Protein AF-A0A944ZB89-F1 (afdb_monomer_lite)

Foldseek 3Di:
DDDDDPPDPPPPVPPPPPPPPPDDDDDDDDPDDDDDDDVPPDDDDDDDDDDDDPFLDPPPDPLVLLLVLLCVQQVKDPLQSVLSVVDPQCVCVLVFQWGWAQAPVGTQFIAGSASQRNQLRVLRNLQQSDAQVVRRPDHRVVVLVLLLVLLLVVLLAFDDLLVQVSQLLLQFFPLLDDPSCRSSSCSRRPPSQQQQLALLNPALSNSSSCVSIGDNDGQDPPCNTPLSVLLLLVQEDPVQNVLSCSGHVSVSTPSVLNPLFHHDPPHGGDPVNVVSSLVSLLVSLLSCQSCVVSCLVCLQVDDHRSRHDSFLVVLLVVVVSSLVSCVVVVVSLCPPRPPRSVQLSVLSVLVVVQLPDALVSNLVSLVVCLVVGPNLNSLLNLSPGDLSNLCVNADPPNLVVRGTNNNRSNVVNVVSVVLLVLLVQLLVVVVVPLLVSQASSLVVLVPDDLVRCQVRVVVSLVSNCSVPVVSSLSNLCNHDLVSLLSCLVRQVLSSLDPSHALVSNCVSQVCDDPDDLVSNLSSQQSLLVRDNSRCVSNVRNLVVSLVSLLVCLVVPLVSSLVSLQSHSRACLVSCQPVLVSVLSSCLVDLLSNLVSQVVDSRSNRHLLSSLLSNLVVPLLSSLSNQVSNVVVVNVVSNLSNLLNLLCLLVCCVSVGHDVCSLLSNLSNLVSNCVVPNLVVSLVSPLVSLQVVLVCVVVSSHDPCSLVSNLSSLVVNCVNQPDPRSNVSSVVSSVVSVVDDD

Secondary structure (DSSP, 8-state):
-------SSSSSSSSSS-SS--S---------------TT----PSPPPPS-S--SS-SSSHHHHHHHHHHHHHT--HHHHHHHHHS-GGGGTT-TTEEEEEETTEEEEEEESSHHHHHHHHHHHHTTTSPBTTBTT--HHHHHHHHHHHHHHHHTS---TTHHHHHHHHTSTTTTSTT-HHHHHHHHHTHHHHTTTBGGGS-HHHHTTTTTT-BS--SSTT--SHHHHHHHHHHS-HHHHHHHHHHH-GGGS-GGGGTTSPPPTT----HHHHHHHHHHHHHHHHHHHHHHHHHHHTTTT---TTS---SHHHHHHHHHHHHHHHHH-HHHHHHTSHHHHHHHHHHHHHHHTTTTS-HHHHHHHHHHHHHHS-HHHHHHTGGGS-HHHHHHHS-TT-GGG--TTHHHHHHHHHHHHHHHHHHHHHHHHHTT-HHHHHHHHHHHHTTS-HHHHHHHHHHHHHHHHHH-HHHHHHHHHT--HHHHHHHHHH-HHHHTSTTS-HHHHHHHTT--TT--HHHHHHHHHHHHHS--S-HHHHHHHHHHHHHHHHHHHHH-HHHHHHHHHHS---HHHHHHH-HHHHHHHHHT-HHHHHHHHTT--SSSS-HHHHHHHHHTT-HHHHHHHHHHHHHTT-HHHHHHHHHHGGGHHHHHHTT-S-TTHHHHHHHHHHHHHHHH-HHHHHHHHHHHHHHHHHHHHHTSS-TTHHHHHHHHHHHGGGG--SHHHHHHHHHHHHHHHH---

pLDDT: mean 79.65, std 19.02, range [21.23, 97.38]

Structure (mmCIF, N/CA/C/O backbone):
data_AF-A0A944ZB89-F1
#
_entry.id   AF-A0A944ZB89-F1
#
loop_
_atom_site.group_PDB
_atom_site.id
_atom_site.type_symbol
_atom_site.label_atom_id
_atom_site.label_alt_id
_atom_site.label_comp_id
_atom_site.label_asym_id
_atom_site.label_entity_id
_atom_site.label_seq_id
_atom_site.pdbx_PDB_ins_code
_atom_site.Cartn_x
_atom_site.Cartn_y
_atom_site.Cartn_z
_atom_site.occupancy
_atom_site.B_iso_or_equiv
_atom_site.auth_seq_id
_atom_site.auth_comp_id
_atom_site.auth_asym_id
_atom_site.auth_atom_id
_atom_site.pdbx_PDB_model_num
ATOM 1 N N . MET A 1 1 ? 27.250 -2.993 47.831 1.00 25.55 1 MET A N 1
ATOM 2 C CA . MET A 1 1 ? 28.595 -3.058 47.207 1.00 25.55 1 MET A CA 1
ATOM 3 C C . MET A 1 1 ? 28.571 -4.275 46.287 1.00 25.55 1 MET A C 1
ATOM 5 O O . MET A 1 1 ? 28.430 -5.362 46.818 1.00 25.55 1 MET A O 1
ATOM 9 N N . LYS A 1 2 ? 28.313 -4.141 44.971 1.00 22.45 2 LYS A N 1
ATOM 10 C CA . LYS A 1 2 ? 29.220 -3.695 43.870 1.00 22.45 2 LYS A CA 1
ATOM 11 C C . LYS A 1 2 ? 30.491 -4.569 43.844 1.00 22.45 2 LYS A C 1
ATOM 13 O O . LYS A 1 2 ? 31.155 -4.606 44.869 1.00 22.45 2 LYS A O 1
ATOM 18 N N . VAL A 1 3 ? 30.865 -5.305 42.786 1.00 22.81 3 VAL A N 1
ATOM 19 C CA . VAL A 1 3 ? 30.879 -5.052 41.317 1.00 22.81 3 VAL A CA 1
ATOM 20 C C . VAL A 1 3 ? 30.752 -6.411 40.571 1.00 22.81 3 VAL A C 1
ATOM 22 O O . VAL A 1 3 ? 31.394 -7.368 40.982 1.00 22.81 3 VAL A O 1
ATOM 25 N N . SER A 1 4 ? 29.745 -6.610 39.704 1.00 23.17 4 SER A N 1
ATOM 26 C CA . SER A 1 4 ? 29.778 -6.683 38.217 1.00 23.17 4 SER A CA 1
ATOM 27 C C . SER A 1 4 ? 30.885 -7.532 37.560 1.00 23.17 4 SER A C 1
ATOM 29 O O . SER A 1 4 ? 32.057 -7.175 37.595 1.00 23.17 4 SER A O 1
ATOM 31 N N . VAL A 1 5 ? 30.467 -8.599 36.864 1.00 23.64 5 VAL A N 1
ATOM 32 C CA . VAL A 1 5 ? 31.173 -9.187 35.710 1.00 23.64 5 VAL A CA 1
ATOM 33 C C . VAL A 1 5 ? 30.135 -9.390 34.599 1.00 23.64 5 VAL A C 1
ATOM 35 O O . VAL A 1 5 ? 29.675 -10.493 34.324 1.00 23.64 5 VAL A O 1
ATOM 38 N N . THR A 1 6 ? 29.712 -8.283 33.996 1.00 27.62 6 THR A N 1
ATOM 39 C CA . THR A 1 6 ? 29.067 -8.231 32.676 1.00 27.62 6 THR A CA 1
ATOM 40 C C . THR A 1 6 ? 30.085 -7.660 31.699 1.00 27.62 6 THR A C 1
ATOM 42 O O . THR A 1 6 ? 30.175 -6.450 31.535 1.00 27.62 6 THR A O 1
ATOM 45 N N . ALA A 1 7 ? 30.907 -8.525 31.110 1.00 25.97 7 ALA A N 1
ATOM 46 C CA . ALA A 1 7 ? 31.830 -8.170 30.032 1.00 25.97 7 ALA A CA 1
ATOM 47 C C . ALA A 1 7 ? 32.299 -9.456 29.341 1.00 25.97 7 ALA A C 1
ATOM 49 O O . ALA A 1 7 ? 33.391 -9.933 29.620 1.00 25.97 7 ALA A O 1
ATOM 50 N N . SER A 1 8 ? 31.432 -10.076 28.532 1.00 23.77 8 SER A N 1
ATOM 51 C CA . SER A 1 8 ? 31.813 -11.100 27.526 1.00 23.77 8 SER A CA 1
ATOM 52 C C . SER A 1 8 ? 30.673 -11.508 26.576 1.00 23.77 8 SER A C 1
ATOM 54 O O . SER A 1 8 ? 30.904 -12.293 25.668 1.00 23.77 8 SER A O 1
ATOM 56 N N . LYS A 1 9 ? 29.454 -10.961 26.719 1.00 24.16 9 LYS A N 1
ATOM 57 C CA . LYS A 1 9 ? 28.365 -11.131 25.732 1.00 24.16 9 LYS A CA 1
ATOM 58 C C . LYS A 1 9 ? 28.094 -9.892 24.861 1.00 24.16 9 LYS A C 1
ATOM 60 O O . LYS A 1 9 ? 27.198 -9.927 24.037 1.00 24.16 9 LYS A O 1
ATOM 65 N N . ALA A 1 10 ? 28.904 -8.839 24.990 1.00 25.22 10 ALA A N 1
ATOM 66 C CA . ALA A 1 10 ? 28.792 -7.597 24.210 1.00 25.22 10 ALA A CA 1
ATOM 67 C C . ALA A 1 10 ? 29.849 -7.467 23.089 1.00 25.22 10 ALA A C 1
ATOM 69 O O . ALA A 1 10 ? 30.068 -6.383 22.571 1.00 25.22 10 ALA A O 1
ATOM 70 N N . LEU A 1 11 ? 30.540 -8.556 22.731 1.00 24.28 11 LEU A N 1
ATOM 71 C CA . LEU A 1 11 ? 31.625 -8.534 21.733 1.00 24.28 11 LEU A CA 1
ATOM 72 C C . LEU A 1 11 ? 31.543 -9.661 20.690 1.00 24.28 11 LEU A C 1
ATOM 74 O O . LEU A 1 11 ? 32.456 -9.827 19.893 1.00 24.28 11 LEU A O 1
ATOM 78 N N . ALA A 1 12 ? 30.433 -10.403 20.666 1.00 25.05 12 ALA A N 1
ATOM 79 C CA . ALA A 1 12 ? 30.126 -11.391 19.625 1.00 25.05 12 ALA A CA 1
ATOM 80 C C . ALA A 1 12 ? 28.815 -11.077 18.871 1.00 25.05 12 ALA A C 1
ATOM 82 O O . ALA A 1 12 ? 28.381 -11.870 18.048 1.00 25.05 12 ALA A O 1
ATOM 83 N N . LEU A 1 13 ? 28.217 -9.905 19.131 1.00 23.94 13 LEU A N 1
ATOM 84 C CA . LEU A 1 13 ? 27.011 -9.384 18.469 1.00 23.94 13 LEU A CA 1
ATOM 85 C C . LEU A 1 13 ? 27.330 -8.175 17.558 1.00 23.94 13 LEU A C 1
ATOM 87 O O . LEU A 1 13 ? 26.456 -7.391 17.231 1.00 23.94 13 LEU A O 1
ATOM 91 N N . ILE A 1 14 ? 28.605 -8.006 17.179 1.00 26.80 14 ILE A N 1
ATOM 92 C CA . ILE A 1 14 ? 29.097 -6.929 16.290 1.00 26.80 14 ILE A CA 1
ATOM 93 C C . ILE A 1 14 ? 29.673 -7.520 14.980 1.00 26.80 14 ILE A C 1
ATOM 95 O O . ILE A 1 14 ? 30.313 -6.839 14.193 1.00 26.80 14 ILE A O 1
ATOM 99 N N . ALA A 1 15 ? 29.424 -8.804 14.695 1.00 24.56 15 ALA A N 1
ATOM 100 C CA . ALA A 1 15 ? 29.949 -9.475 13.497 1.00 24.56 15 ALA A CA 1
ATOM 101 C C . ALA A 1 15 ? 28.891 -10.200 12.639 1.00 24.56 15 ALA A C 1
ATOM 103 O O . ALA A 1 15 ? 29.265 -10.910 11.715 1.00 24.56 15 ALA A O 1
ATOM 104 N N . ILE A 1 16 ? 27.589 -10.022 12.910 1.00 23.86 16 ILE A N 1
ATOM 105 C CA . ILE A 1 16 ? 26.482 -10.587 12.104 1.00 23.86 16 ILE A CA 1
ATOM 106 C C . ILE A 1 16 ? 25.354 -9.543 11.965 1.00 23.86 16 ILE A C 1
ATOM 108 O O . ILE A 1 16 ? 24.212 -9.780 12.327 1.00 23.86 16 ILE A O 1
ATOM 112 N N . VAL A 1 17 ? 25.713 -8.338 11.507 1.00 23.94 17 VAL A N 1
ATOM 113 C CA . VAL A 1 17 ? 24.787 -7.306 10.971 1.00 23.94 17 VAL A CA 1
ATOM 114 C C . VAL A 1 17 ? 25.329 -6.772 9.625 1.00 23.94 17 VAL A C 1
ATOM 116 O O . VAL A 1 17 ? 24.901 -5.759 9.098 1.00 23.94 17 VAL A O 1
ATOM 119 N N . ALA A 1 18 ? 26.290 -7.472 9.014 1.00 23.38 18 ALA A N 1
ATOM 120 C CA . ALA A 1 18 ? 27.018 -6.999 7.834 1.00 23.38 18 ALA A CA 1
ATOM 121 C C . ALA A 1 18 ? 26.673 -7.779 6.552 1.00 23.38 18 ALA A C 1
ATOM 123 O O . ALA A 1 18 ? 27.569 -8.096 5.774 1.00 23.38 18 ALA A O 1
ATOM 124 N N . THR A 1 19 ? 25.405 -8.154 6.331 1.00 24.47 19 THR A N 1
ATOM 125 C CA . THR A 1 19 ? 25.035 -8.872 5.088 1.00 24.47 19 THR A CA 1
ATOM 126 C C . THR A 1 19 ? 23.614 -8.646 4.554 1.00 24.47 19 THR A C 1
ATOM 128 O O . THR A 1 19 ? 23.152 -9.456 3.767 1.00 24.47 19 THR A O 1
ATOM 131 N N . VAL A 1 20 ? 22.958 -7.522 4.888 1.00 22.50 20 VAL A N 1
ATOM 132 C CA . VAL A 1 20 ? 21.807 -6.987 4.104 1.00 22.50 20 VAL A CA 1
ATOM 133 C C . VAL A 1 20 ? 21.927 -5.470 3.827 1.00 22.50 20 VAL A C 1
ATOM 135 O O . VAL A 1 20 ? 21.104 -4.876 3.146 1.00 22.50 20 VAL A O 1
ATOM 138 N N . ALA A 1 21 ? 23.022 -4.822 4.233 1.00 22.69 21 ALA A N 1
ATOM 139 C CA . ALA A 1 21 ? 23.326 -3.443 3.843 1.00 22.69 21 ALA A CA 1
ATOM 140 C C . ALA A 1 21 ? 24.369 -3.417 2.712 1.00 22.69 21 ALA A C 1
ATOM 142 O O . ALA A 1 21 ? 25.547 -3.156 2.952 1.00 22.69 21 ALA A O 1
ATOM 143 N N . VAL A 1 22 ? 23.956 -3.715 1.476 1.00 22.42 22 VAL A N 1
ATOM 144 C CA . VAL A 1 22 ? 24.765 -3.436 0.273 1.00 22.42 22 VAL A CA 1
ATOM 145 C C . VAL A 1 22 ? 23.901 -2.737 -0.772 1.00 22.42 22 VAL A C 1
ATOM 147 O O . VAL A 1 22 ? 23.491 -3.328 -1.760 1.00 22.42 22 VAL A O 1
ATOM 150 N N . ALA A 1 23 ? 23.634 -1.458 -0.515 1.00 23.69 23 ALA A N 1
ATOM 151 C CA . ALA A 1 23 ? 23.507 -0.398 -1.517 1.00 23.69 23 ALA A CA 1
ATOM 152 C C . ALA A 1 23 ? 23.478 0.971 -0.812 1.00 23.69 23 ALA A C 1
ATOM 154 O O . ALA A 1 23 ? 22.540 1.728 -0.979 1.00 23.69 23 ALA A O 1
ATOM 155 N N . CYS A 1 24 ? 24.471 1.250 0.040 1.00 24.47 24 CYS A N 1
ATOM 156 C CA . CYS A 1 24 ? 24.841 2.600 0.484 1.00 24.47 24 CYS A CA 1
ATOM 157 C C . CYS A 1 24 ? 26.109 2.492 1.341 1.00 24.47 24 CYS A C 1
ATOM 159 O O . CYS A 1 24 ? 26.053 2.255 2.545 1.00 24.47 24 CYS A O 1
ATOM 161 N N . SER A 1 25 ? 27.280 2.624 0.719 1.00 21.70 25 SER A N 1
ATOM 162 C CA . SER A 1 25 ? 28.537 2.832 1.442 1.00 21.70 25 SER A CA 1
ATOM 163 C C . SER A 1 25 ? 29.292 4.000 0.820 1.00 21.70 25 SER A C 1
ATOM 165 O O . SER A 1 25 ? 29.890 3.867 -0.249 1.00 21.70 25 SER A O 1
ATOM 167 N N . SER A 1 26 ? 29.281 5.134 1.520 1.00 24.11 26 SER A N 1
ATOM 168 C CA . SER A 1 26 ? 30.323 6.158 1.421 1.00 24.11 26 SER A CA 1
ATOM 169 C C . SER A 1 26 ? 31.655 5.590 1.953 1.00 24.11 26 SER A C 1
ATOM 171 O O . SER A 1 26 ? 31.639 4.713 2.820 1.00 24.11 26 SER A O 1
ATOM 173 N N . PRO A 1 27 ? 32.813 6.028 1.426 1.00 24.23 27 PRO A N 1
ATOM 174 C CA . PRO A 1 27 ? 34.103 5.382 1.663 1.00 24.23 27 PRO A CA 1
ATOM 175 C C . PRO A 1 27 ? 34.634 5.575 3.094 1.00 24.23 27 PRO A C 1
ATOM 177 O O . PRO A 1 27 ? 34.280 6.519 3.794 1.00 24.23 27 PRO A O 1
ATOM 180 N N . GLU A 1 28 ? 35.513 4.650 3.488 1.00 24.78 28 GLU A N 1
ATOM 181 C CA . GLU A 1 28 ? 36.102 4.435 4.817 1.00 24.78 28 GLU A CA 1
ATOM 182 C C . GLU A 1 28 ? 36.558 5.690 5.593 1.00 24.78 28 GLU A C 1
ATOM 184 O O . GLU A 1 28 ? 37.228 6.592 5.086 1.00 24.78 28 GLU A O 1
ATOM 189 N N . THR A 1 29 ? 36.282 5.665 6.898 1.00 22.28 29 THR A N 1
ATOM 190 C CA . THR A 1 29 ? 36.781 6.578 7.928 1.00 22.28 29 THR A CA 1
ATOM 191 C C . THR A 1 29 ? 38.253 6.307 8.267 1.00 22.28 29 THR A C 1
ATOM 193 O O . THR A 1 29 ? 38.605 5.308 8.890 1.00 22.28 29 THR A O 1
ATOM 196 N N . THR A 1 30 ? 39.133 7.256 7.937 1.00 22.92 30 THR A N 1
ATOM 197 C CA . THR A 1 30 ? 40.444 7.413 8.600 1.00 22.92 30 THR A CA 1
ATOM 198 C C . THR A 1 30 ? 40.307 8.334 9.819 1.00 22.92 30 THR A C 1
ATOM 200 O O . THR A 1 30 ? 39.670 9.380 9.732 1.00 22.92 30 THR A O 1
ATOM 203 N N . GLU A 1 31 ? 40.912 7.957 10.952 1.00 23.58 31 GLU A N 1
ATOM 204 C CA . GLU A 1 31 ? 40.941 8.722 12.214 1.00 23.58 31 GLU A CA 1
ATOM 205 C C . GLU A 1 31 ? 41.457 10.183 12.080 1.00 23.58 31 GLU A C 1
ATOM 207 O O . GLU A 1 31 ? 42.172 10.513 11.129 1.00 23.58 31 GLU A O 1
ATOM 212 N N . PRO A 1 32 ? 41.109 11.085 13.029 1.00 24.91 32 PRO A N 1
ATOM 213 C CA . PRO A 1 32 ? 40.999 12.524 12.792 1.00 24.91 32 PRO A CA 1
ATOM 214 C C . PRO A 1 32 ? 42.360 13.226 12.706 1.00 24.91 32 PRO A C 1
ATOM 216 O O . PRO A 1 32 ? 42.947 13.648 13.705 1.00 24.91 32 PRO A O 1
ATOM 219 N N . GLY A 1 33 ? 42.841 13.428 11.482 1.00 21.45 33 GLY A N 1
ATOM 220 C CA . GLY A 1 33 ? 43.824 14.462 11.179 1.00 21.45 33 GLY A CA 1
ATOM 221 C C . GLY A 1 33 ? 43.130 15.821 11.110 1.00 21.45 33 GLY A C 1
ATOM 222 O O . GLY A 1 33 ? 42.217 16.004 10.312 1.00 21.45 33 GLY A O 1
ATOM 223 N N . GLN A 1 34 ? 43.550 16.778 11.941 1.00 25.91 34 GLN A N 1
ATOM 224 C CA . GLN A 1 34 ? 43.121 18.177 11.850 1.00 25.91 34 GLN A CA 1
ATOM 225 C C . GLN A 1 34 ? 43.336 18.706 10.422 1.00 25.91 34 GLN A C 1
ATOM 227 O O . GLN A 1 34 ? 44.462 19.024 10.041 1.00 25.91 34 GLN A O 1
ATOM 232 N N . PHE A 1 35 ? 42.262 18.833 9.644 1.00 21.23 35 PHE A N 1
ATOM 233 C CA . PHE A 1 35 ? 42.287 19.548 8.375 1.00 21.23 35 PHE A CA 1
ATOM 234 C C . PHE A 1 35 ? 42.060 21.034 8.645 1.00 21.23 35 PHE A C 1
ATOM 236 O O . PHE A 1 35 ? 40.949 21.499 8.890 1.00 21.23 35 PHE A O 1
ATOM 243 N N . THR A 1 36 ? 43.149 21.795 8.622 1.00 21.86 36 THR A N 1
ATOM 244 C CA . THR A 1 36 ? 43.101 23.238 8.392 1.00 21.86 36 THR A CA 1
ATOM 245 C C . THR A 1 36 ? 42.563 23.482 6.987 1.00 21.86 36 THR A C 1
ATOM 247 O O . THR A 1 36 ? 43.176 23.045 6.014 1.00 21.86 36 THR A O 1
ATOM 250 N N . VAL A 1 37 ? 41.429 24.174 6.896 1.00 24.33 37 VAL A N 1
ATOM 251 C CA . VAL A 1 37 ? 40.847 24.646 5.636 1.00 24.33 37 VAL A CA 1
ATOM 252 C C . VAL A 1 37 ? 41.829 25.616 4.982 1.00 24.33 37 VAL A C 1
ATOM 254 O O . VAL A 1 37 ? 42.109 26.680 5.536 1.00 24.33 37 VAL A O 1
ATOM 257 N N . ASP A 1 38 ? 42.359 25.247 3.818 1.00 23.02 38 ASP A N 1
ATOM 258 C CA . ASP A 1 38 ? 43.090 26.174 2.958 1.00 23.02 38 ASP A CA 1
ATOM 259 C C . ASP A 1 38 ? 42.056 26.935 2.099 1.00 23.02 38 ASP A C 1
ATOM 261 O O . ASP A 1 38 ? 41.370 26.300 1.292 1.00 23.02 38 ASP A O 1
ATOM 265 N N . PRO A 1 39 ? 41.880 28.265 2.244 1.00 25.38 39 PRO A N 1
ATOM 266 C CA . PRO A 1 39 ? 40.791 29.023 1.608 1.00 25.38 39 PRO A CA 1
ATOM 267 C C . PRO A 1 39 ? 40.898 29.159 0.077 1.00 25.38 39 PRO A C 1
ATOM 269 O O . PRO A 1 39 ? 40.192 29.972 -0.517 1.00 25.38 39 PRO A O 1
ATOM 272 N N . ALA A 1 40 ? 41.806 28.422 -0.566 1.00 25.83 40 ALA A N 1
ATOM 273 C CA . ALA A 1 40 ? 42.143 28.557 -1.981 1.00 25.83 40 ALA A CA 1
ATOM 274 C C . ALA A 1 40 ? 41.883 27.296 -2.829 1.00 25.83 40 ALA A C 1
ATOM 276 O O . ALA A 1 40 ? 42.114 27.331 -4.039 1.00 25.83 40 ALA A O 1
ATOM 277 N N . ALA A 1 41 ? 41.366 26.203 -2.255 1.00 24.08 41 ALA A N 1
ATOM 278 C CA . ALA A 1 41 ? 40.908 25.053 -3.039 1.00 24.08 41 ALA A CA 1
ATOM 279 C C . ALA A 1 41 ? 39.516 25.341 -3.624 1.00 24.08 41 ALA A C 1
ATOM 281 O O . ALA A 1 41 ? 38.481 25.005 -3.058 1.00 24.08 41 ALA A O 1
ATOM 282 N N . SER A 1 42 ? 39.518 26.045 -4.754 1.00 24.94 42 SER A N 1
ATOM 283 C CA . SER A 1 42 ? 38.348 26.289 -5.592 1.00 24.94 42 SER A CA 1
ATOM 284 C C . SER A 1 42 ? 37.662 24.965 -5.951 1.00 24.94 42 SER A C 1
ATOM 286 O O . SER A 1 42 ? 38.306 24.060 -6.482 1.00 24.94 42 SER A O 1
ATOM 288 N N . LEU A 1 43 ? 36.360 24.879 -5.667 1.00 25.41 43 LEU A N 1
ATOM 289 C CA . LEU A 1 43 ? 35.431 23.891 -6.210 1.00 25.41 43 LEU A CA 1
ATOM 290 C C . LEU A 1 43 ? 35.560 23.886 -7.739 1.00 25.41 43 LEU A C 1
ATOM 292 O O . LEU A 1 43 ? 35.114 24.816 -8.410 1.00 25.41 43 LEU A O 1
ATOM 296 N N . VAL A 1 44 ? 36.199 22.861 -8.299 1.00 21.97 44 VAL A N 1
ATOM 297 C CA . VAL A 1 44 ? 36.173 22.637 -9.745 1.00 21.97 44 VAL A CA 1
ATOM 298 C C . VAL A 1 44 ? 34.860 21.928 -10.056 1.00 21.97 44 VAL A C 1
ATOM 300 O O . VAL A 1 44 ? 34.729 20.729 -9.830 1.00 21.97 44 VAL A O 1
ATOM 303 N N . ALA A 1 45 ? 33.885 22.696 -10.541 1.00 25.12 45 ALA A N 1
ATOM 304 C CA . ALA A 1 45 ? 32.691 22.175 -11.196 1.00 25.12 45 ALA A CA 1
ATOM 305 C C . ALA A 1 45 ? 33.083 21.285 -12.399 1.00 25.12 45 ALA A C 1
ATOM 307 O O . ALA A 1 45 ? 34.092 21.580 -13.056 1.00 25.12 45 ALA A O 1
ATOM 308 N N . PRO A 1 46 ? 32.318 20.224 -12.727 1.00 26.95 46 PRO A N 1
ATOM 309 C CA . PRO A 1 46 ? 32.526 19.462 -13.955 1.00 26.95 46 PRO A CA 1
ATOM 310 C C . PRO A 1 46 ? 32.441 20.392 -15.172 1.00 26.95 46 PRO A C 1
ATOM 312 O O . PRO A 1 46 ? 31.626 21.311 -15.218 1.00 26.95 46 PRO A O 1
ATOM 315 N N . GLY A 1 47 ? 33.363 20.204 -16.116 1.00 25.80 47 GLY A N 1
ATOM 316 C CA . GLY A 1 47 ? 33.680 21.172 -17.161 1.00 25.80 47 GLY A CA 1
ATOM 317 C C . GLY A 1 47 ? 32.522 21.514 -18.101 1.00 25.80 47 GLY A C 1
ATOM 318 O O . GLY A 1 47 ? 31.858 20.639 -18.642 1.00 25.80 47 GLY A O 1
ATOM 319 N N . VAL A 1 48 ? 32.374 22.815 -18.353 1.00 27.08 48 VAL A N 1
ATOM 320 C CA . VAL A 1 48 ? 31.553 23.400 -19.419 1.00 27.08 48 VAL A CA 1
ATOM 321 C C . VAL A 1 48 ? 32.051 22.895 -20.779 1.00 27.08 48 VAL A C 1
ATOM 323 O O . VAL A 1 48 ? 33.197 23.156 -21.161 1.00 27.08 48 VAL A O 1
ATOM 326 N N . ALA A 1 49 ? 31.201 22.176 -21.515 1.00 28.53 49 ALA A N 1
ATOM 327 C CA . ALA A 1 49 ? 31.436 21.855 -22.919 1.00 28.53 49 ALA A CA 1
ATOM 328 C C . ALA A 1 49 ? 31.335 23.135 -23.768 1.00 28.53 49 ALA A C 1
ATOM 330 O O . ALA A 1 49 ? 30.485 23.989 -23.537 1.00 28.53 49 ALA A O 1
ATOM 331 N N . THR A 1 50 ? 32.243 23.293 -24.731 1.00 28.73 50 THR A N 1
ATOM 332 C CA . THR A 1 50 ? 32.319 24.472 -25.606 1.00 28.73 50 THR A CA 1
ATOM 333 C C . THR A 1 50 ? 31.522 24.265 -26.894 1.00 28.73 50 THR A C 1
ATOM 335 O O . THR A 1 50 ? 31.714 23.266 -27.581 1.00 28.73 50 THR A O 1
ATOM 338 N N . ASP A 1 51 ? 30.663 25.252 -27.174 1.00 39.44 51 ASP A N 1
ATOM 339 C CA . ASP A 1 51 ? 30.056 25.706 -28.437 1.00 39.44 51 ASP A CA 1
ATOM 340 C C . ASP A 1 51 ? 30.102 24.777 -29.666 1.00 39.44 51 ASP A C 1
ATOM 342 O O . ASP A 1 51 ? 31.150 24.561 -30.283 1.00 39.44 51 ASP A O 1
ATOM 346 N N . GLY A 1 52 ? 28.912 24.363 -30.127 1.00 32.12 52 GLY A N 1
ATOM 347 C CA . GLY A 1 52 ? 28.743 23.769 -31.455 1.00 32.12 52 GLY A CA 1
ATOM 348 C C . GLY A 1 52 ? 27.331 23.327 -31.859 1.00 32.12 52 GLY A C 1
ATOM 349 O O . GLY A 1 52 ? 27.087 23.195 -33.059 1.00 32.12 52 GLY A O 1
ATOM 350 N N . SER A 1 53 ? 26.388 23.119 -30.933 1.00 35.19 53 SER A N 1
ATOM 351 C CA . SER A 1 53 ? 24.990 22.836 -31.288 1.00 35.19 53 SER A CA 1
ATOM 352 C C . SER A 1 53 ? 24.186 24.133 -31.344 1.00 35.19 53 SER A C 1
ATOM 354 O O . SER A 1 53 ? 24.323 25.028 -30.514 1.00 35.19 53 SER A O 1
ATOM 356 N N . THR A 1 54 ? 23.356 24.277 -32.373 1.00 38.00 54 THR A N 1
ATOM 357 C CA . THR A 1 54 ? 22.366 25.355 -32.419 1.00 38.00 54 THR A CA 1
ATOM 358 C C . THR A 1 54 ? 21.302 25.001 -31.381 1.00 38.00 54 THR A C 1
ATOM 360 O O . THR A 1 54 ? 20.479 24.129 -31.642 1.00 38.00 54 THR A O 1
ATOM 363 N N . GLN A 1 55 ? 21.391 25.599 -30.191 1.00 40.56 55 GLN A N 1
ATOM 364 C CA . GLN A 1 55 ? 20.428 25.428 -29.099 1.00 40.56 55 GLN A CA 1
ATOM 365 C C . GLN A 1 55 ? 19.006 25.701 -29.594 1.00 40.56 55 GLN A C 1
ATOM 367 O O . GLN A 1 55 ? 18.738 26.763 -30.160 1.00 40.56 55 GLN A O 1
ATOM 372 N N . LEU A 1 56 ? 18.119 24.721 -29.417 1.00 45.84 56 LEU A N 1
ATOM 373 C CA . LEU A 1 56 ? 16.717 24.793 -29.834 1.00 45.84 56 LEU A CA 1
ATOM 374 C C . LEU A 1 56 ? 15.834 25.490 -28.786 1.00 45.84 56 LEU A C 1
ATOM 376 O O . LEU A 1 56 ? 14.858 26.135 -29.164 1.00 45.84 56 LEU A O 1
ATOM 380 N N . VAL A 1 57 ? 16.250 25.488 -27.518 1.00 41.97 57 VAL A N 1
ATOM 381 C CA . VAL A 1 57 ? 15.685 26.288 -26.424 1.00 41.97 57 VAL A CA 1
ATOM 382 C C . VAL A 1 57 ? 16.833 27.062 -25.769 1.00 41.97 57 VAL A C 1
ATOM 384 O O . VAL A 1 57 ? 17.915 26.516 -25.550 1.00 41.97 57 VAL A O 1
ATOM 387 N N . SER A 1 58 ? 16.654 28.362 -25.518 1.00 44.56 58 SER A N 1
ATOM 388 C CA . SER A 1 58 ? 17.645 29.133 -24.761 1.00 44.56 58 SER A CA 1
ATOM 389 C C . SER A 1 58 ? 17.797 28.526 -23.369 1.00 44.56 58 SER A C 1
ATOM 391 O O . SER A 1 58 ? 16.787 28.279 -22.729 1.00 44.56 58 SER A O 1
ATOM 393 N N . GLU A 1 59 ? 19.022 28.361 -22.866 1.00 44.72 59 GLU A N 1
ATOM 394 C CA . GLU A 1 59 ? 19.354 27.839 -21.519 1.00 44.72 59 GLU A CA 1
ATOM 395 C C . GLU A 1 59 ? 18.651 28.525 -20.320 1.00 44.72 59 GLU A C 1
ATOM 397 O O . GLU A 1 59 ? 18.872 28.138 -19.173 1.00 44.72 59 GLU A O 1
ATOM 402 N N . GLY A 1 60 ? 17.823 29.545 -20.552 1.00 52.78 60 GLY A N 1
ATOM 403 C CA . GLY A 1 60 ? 16.886 30.076 -19.570 1.00 52.78 60 GLY A CA 1
ATOM 404 C C . GLY A 1 60 ? 15.517 29.409 -19.697 1.00 52.78 60 GLY A C 1
ATOM 405 O O . GLY A 1 60 ? 14.841 29.614 -20.701 1.00 52.78 60 GLY A O 1
ATOM 406 N N . ASP A 1 61 ? 15.148 28.684 -18.637 1.00 60.97 61 ASP A N 1
ATOM 407 C CA . ASP A 1 61 ? 13.790 28.571 -18.078 1.00 60.97 61 ASP A CA 1
ATOM 408 C C . ASP A 1 61 ? 13.043 27.221 -18.146 1.00 60.97 61 ASP A C 1
ATOM 410 O O . ASP A 1 61 ? 12.000 27.140 -17.520 1.00 60.97 61 ASP A O 1
ATOM 414 N N . TRP A 1 62 ? 13.566 26.106 -18.688 1.00 66.62 62 TRP A N 1
ATOM 415 C CA . TRP A 1 62 ? 12.829 24.812 -18.591 1.00 66.62 62 TRP A CA 1
ATOM 416 C C . TRP A 1 62 ? 12.587 24.360 -17.135 1.00 66.62 62 TRP A C 1
ATOM 418 O O . TRP A 1 62 ? 11.512 23.876 -16.793 1.00 66.62 62 TRP A O 1
ATOM 428 N N . VAL A 1 63 ? 13.568 24.581 -16.248 1.00 70.38 63 VAL A N 1
ATOM 429 C CA . VAL A 1 63 ? 13.419 24.351 -14.798 1.00 70.38 63 VAL A CA 1
ATOM 430 C C . VAL A 1 63 ? 12.359 25.284 -14.213 1.00 70.38 63 VAL A C 1
ATOM 432 O O . VAL A 1 63 ? 11.580 24.871 -13.364 1.00 70.38 63 VAL A O 1
ATOM 435 N N . VAL A 1 64 ? 12.314 26.537 -14.672 1.00 74.00 64 VAL A N 1
ATOM 436 C CA . VAL A 1 64 ? 11.343 27.537 -14.208 1.00 74.00 64 VAL A CA 1
ATOM 437 C C . VAL A 1 64 ? 9.936 27.165 -14.673 1.00 74.00 64 VAL A C 1
ATOM 439 O O . VAL A 1 64 ? 9.023 27.180 -13.858 1.00 74.00 64 VAL A O 1
ATOM 442 N N . ASP A 1 65 ? 9.765 26.764 -15.929 1.00 74.75 65 ASP A N 1
ATOM 443 C CA . ASP A 1 65 ? 8.491 26.325 -16.503 1.00 74.75 65 ASP A CA 1
ATOM 444 C C . ASP A 1 65 ? 7.987 25.046 -15.815 1.00 74.75 65 ASP A C 1
ATOM 446 O O . ASP A 1 65 ? 6.801 24.926 -15.496 1.00 74.75 65 ASP A O 1
ATOM 450 N N . ARG A 1 66 ? 8.889 24.106 -15.501 1.00 78.94 66 ARG A N 1
ATOM 451 C CA . ARG A 1 66 ? 8.540 22.894 -14.749 1.00 78.94 66 ARG A CA 1
ATOM 452 C C . ARG A 1 66 ? 8.149 23.212 -13.309 1.00 78.94 66 ARG A C 1
ATOM 454 O O . ARG A 1 66 ? 7.141 22.701 -12.831 1.00 78.94 66 ARG A O 1
ATOM 461 N N . LEU A 1 67 ? 8.893 24.084 -12.628 1.00 81.50 67 LEU A N 1
ATOM 462 C CA . LEU A 1 67 ? 8.526 24.551 -11.289 1.00 81.50 67 LEU A CA 1
ATOM 463 C C . LEU A 1 67 ? 7.190 25.290 -11.307 1.00 81.50 67 LEU A C 1
ATOM 465 O O . LEU A 1 67 ? 6.371 25.046 -10.436 1.00 81.50 67 LEU A O 1
ATOM 469 N N . GLN A 1 68 ? 6.920 26.127 -12.309 1.00 83.69 68 GLN A N 1
ATOM 470 C CA . GLN A 1 68 ? 5.616 26.775 -12.478 1.00 83.69 68 GLN A CA 1
ATOM 471 C C . GLN A 1 68 ? 4.496 25.757 -12.713 1.00 83.69 68 GLN A C 1
ATOM 473 O O . GLN A 1 68 ? 3.398 25.923 -12.183 1.00 83.69 68 GLN A O 1
ATOM 478 N N . THR A 1 69 ? 4.771 24.687 -13.462 1.00 85.12 69 THR A N 1
ATOM 479 C CA . THR A 1 69 ? 3.823 23.587 -13.691 1.00 85.12 69 THR A CA 1
ATOM 480 C C . THR A 1 69 ? 3.504 22.869 -12.382 1.00 85.12 69 THR A C 1
ATOM 482 O O . THR A 1 69 ? 2.338 22.778 -12.010 1.00 85.12 69 THR A O 1
ATOM 485 N N . VAL A 1 70 ? 4.526 22.463 -11.622 1.00 86.81 70 VAL A N 1
ATOM 486 C CA . VAL A 1 70 ? 4.380 21.897 -10.268 1.00 86.81 70 VAL A CA 1
ATOM 487 C C . VAL A 1 70 ? 3.600 22.864 -9.370 1.00 86.81 70 VAL A C 1
ATOM 489 O O . VAL A 1 70 ? 2.636 22.474 -8.717 1.00 86.81 70 VAL A O 1
ATOM 492 N N . GLN A 1 71 ? 3.950 24.150 -9.388 1.00 87.81 71 GLN A N 1
ATOM 493 C CA . GLN A 1 71 ? 3.284 25.170 -8.580 1.00 87.81 71 GLN A CA 1
ATOM 494 C C . GLN A 1 71 ? 1.791 25.296 -8.891 1.00 87.81 71 GLN A C 1
ATOM 496 O O . GLN A 1 71 ? 0.993 25.517 -7.983 1.00 87.81 71 GLN A O 1
ATOM 501 N N . SER A 1 72 ? 1.431 25.138 -10.165 1.00 86.25 72 SER A N 1
ATOM 502 C CA . SER A 1 72 ? 0.056 25.254 -10.652 1.00 86.25 72 SER A CA 1
ATOM 503 C C . SER A 1 72 ? -0.772 23.999 -10.379 1.00 86.25 72 SER A C 1
ATOM 505 O O . SER A 1 72 ? -1.956 24.119 -10.092 1.00 86.25 72 SER A O 1
ATOM 507 N N . ILE A 1 73 ? -0.164 22.809 -10.438 1.00 86.25 73 ILE A N 1
ATOM 508 C CA . ILE A 1 73 ? -0.851 21.531 -10.189 1.00 86.25 73 ILE A CA 1
ATOM 509 C C . ILE A 1 73 ? -1.278 21.397 -8.719 1.00 86.25 73 ILE A C 1
ATOM 511 O O . ILE A 1 73 ? -2.398 20.974 -8.457 1.00 86.25 73 ILE A O 1
ATOM 515 N N . TRP A 1 74 ? -0.397 21.745 -7.772 1.00 86.19 74 TRP A N 1
ATOM 516 C CA . TRP A 1 74 ? -0.599 21.486 -6.335 1.00 86.19 74 TRP A CA 1
ATOM 517 C C . TRP A 1 74 ? -0.883 22.741 -5.489 1.00 86.19 74 TRP A C 1
ATOM 519 O O . TRP A 1 74 ? -0.927 22.650 -4.268 1.00 86.19 74 TRP A O 1
ATOM 529 N N . GLY A 1 75 ? -1.049 23.920 -6.098 1.00 82.50 75 GLY A N 1
ATOM 530 C CA . GLY A 1 75 ? -1.607 25.092 -5.405 1.00 82.50 75 GLY A CA 1
ATOM 531 C C . GLY A 1 75 ? -0.839 25.559 -4.155 1.00 82.50 75 GLY A C 1
ATOM 532 O O . GLY A 1 75 ? -1.435 25.778 -3.100 1.00 82.50 75 GLY A O 1
ATOM 533 N N . PHE A 1 76 ? 0.485 25.729 -4.245 1.00 87.56 76 PHE A N 1
ATOM 534 C CA . PHE A 1 76 ? 1.319 26.104 -3.088 1.00 87.56 76 PHE A CA 1
ATOM 535 C C . PHE A 1 76 ? 1.043 27.511 -2.544 1.00 87.56 76 PHE A C 1
ATOM 537 O O . PHE A 1 76 ? 0.607 28.423 -3.253 1.00 87.56 76 PHE A O 1
ATOM 544 N N . SER A 1 77 ? 1.386 27.713 -1.268 1.00 88.88 77 SER A N 1
ATOM 545 C CA . SER A 1 77 ? 1.281 29.016 -0.611 1.00 88.88 77 SER A CA 1
ATOM 546 C C . SER A 1 77 ? 2.240 30.040 -1.246 1.00 88.88 77 SER A C 1
ATOM 548 O O . SER A 1 77 ? 3.250 29.660 -1.850 1.00 88.88 77 SER A O 1
ATOM 550 N N . PRO A 1 78 ? 2.009 31.356 -1.072 1.00 89.56 78 PRO A N 1
ATOM 551 C CA . PRO A 1 78 ? 2.959 32.372 -1.525 1.00 89.56 78 PRO A CA 1
ATOM 552 C C . PRO A 1 78 ? 4.379 32.183 -0.967 1.00 89.56 78 PRO A C 1
ATOM 554 O O . PRO A 1 78 ? 5.349 32.434 -1.683 1.00 89.56 78 PRO A O 1
ATOM 557 N N . ASP A 1 79 ? 4.505 31.718 0.279 1.00 86.50 79 ASP A N 1
ATOM 558 C CA . ASP A 1 79 ? 5.796 31.438 0.915 1.00 86.50 79 ASP A CA 1
ATOM 559 C C . ASP A 1 79 ? 6.431 30.161 0.340 1.00 86.50 79 ASP A C 1
ATOM 561 O O . ASP A 1 79 ? 7.636 30.137 0.078 1.00 86.50 79 ASP A O 1
ATOM 565 N N . GLY A 1 80 ? 5.621 29.136 0.052 1.00 86.88 80 GLY A N 1
ATOM 566 C CA . GLY A 1 80 ? 6.041 27.917 -0.639 1.00 86.88 80 GLY A CA 1
ATOM 567 C C . GLY A 1 80 ? 6.604 28.202 -2.030 1.00 86.88 80 GLY A C 1
ATOM 568 O O . GLY A 1 80 ? 7.730 27.811 -2.341 1.00 86.88 80 GLY A O 1
ATOM 569 N N . VAL A 1 81 ? 5.874 28.980 -2.833 1.00 88.62 81 VAL A N 1
ATOM 570 C CA . VAL A 1 81 ? 6.313 29.442 -4.160 1.00 88.62 81 VAL A CA 1
ATOM 571 C C . VAL A 1 81 ? 7.589 30.283 -4.060 1.00 88.62 81 VAL A C 1
ATOM 573 O O . VAL A 1 81 ? 8.526 30.095 -4.839 1.00 88.62 81 VAL A O 1
ATOM 576 N N . ALA A 1 82 ? 7.661 31.211 -3.100 1.00 86.31 82 ALA A N 1
ATOM 577 C CA . ALA A 1 82 ? 8.840 32.054 -2.910 1.00 86.31 82 ALA A CA 1
ATOM 578 C C . ALA A 1 82 ? 10.088 31.231 -2.564 1.00 86.31 82 ALA A C 1
ATOM 580 O O . ALA A 1 82 ? 11.162 31.502 -3.105 1.00 86.31 82 ALA A O 1
ATOM 581 N N . TRP A 1 83 ? 9.950 30.217 -1.708 1.00 83.50 83 TRP A N 1
ATOM 582 C CA . TRP A 1 83 ? 11.040 29.308 -1.373 1.00 83.50 83 TRP A CA 1
ATOM 583 C C . TRP A 1 83 ? 11.496 28.490 -2.579 1.00 83.50 83 TRP A C 1
ATOM 585 O O . TRP A 1 83 ? 12.690 28.523 -2.884 1.00 83.50 83 TRP A O 1
ATOM 595 N N . GLN A 1 84 ? 10.576 27.827 -3.292 1.00 81.75 84 GLN A N 1
ATOM 596 C CA . GLN A 1 84 ? 10.915 27.028 -4.477 1.00 81.75 84 GLN A CA 1
ATOM 597 C C . GLN A 1 84 ? 11.686 27.885 -5.490 1.00 81.75 84 GLN A C 1
ATOM 599 O O . GLN A 1 84 ? 12.747 27.494 -5.960 1.00 81.75 84 GLN A O 1
ATOM 604 N N . ASN A 1 85 ? 11.228 29.115 -5.740 1.00 81.44 85 ASN A N 1
ATOM 605 C CA . ASN A 1 85 ? 11.892 30.046 -6.657 1.00 81.44 85 ASN A CA 1
ATOM 606 C C . ASN A 1 85 ? 13.242 30.581 -6.138 1.00 81.44 85 ASN A C 1
ATOM 608 O O . ASN A 1 85 ? 14.045 31.095 -6.919 1.00 81.44 85 ASN A O 1
ATOM 612 N N . SER A 1 86 ? 13.490 30.511 -4.827 1.00 75.25 86 SER A N 1
ATOM 613 C CA . SER A 1 86 ? 14.760 30.907 -4.206 1.00 75.25 86 SER A CA 1
ATOM 614 C C . SER A 1 86 ? 15.790 29.779 -4.169 1.00 75.25 86 SER A C 1
ATOM 616 O O . SER A 1 86 ? 16.988 30.053 -4.035 1.00 75.25 86 SER A O 1
ATOM 618 N N . TYR A 1 87 ? 15.331 28.529 -4.269 1.00 68.44 87 TYR A N 1
ATOM 619 C CA . TYR A 1 87 ? 16.174 27.357 -4.146 1.00 68.44 87 TYR A CA 1
ATOM 620 C C . TYR A 1 87 ? 17.028 27.172 -5.397 1.00 68.44 87 TYR A C 1
ATOM 622 O O . TYR A 1 87 ? 16.575 27.287 -6.538 1.00 68.44 87 TYR A O 1
ATOM 630 N N . ASP A 1 88 ? 18.312 26.913 -5.176 1.00 61.81 88 ASP A N 1
ATOM 631 C CA . ASP A 1 88 ? 19.263 26.799 -6.261 1.00 61.81 88 ASP A CA 1
ATOM 632 C C . ASP A 1 88 ? 19.301 25.379 -6.833 1.00 61.81 88 ASP A C 1
ATOM 634 O O . ASP A 1 88 ? 20.183 24.579 -6.515 1.00 61.81 88 ASP A O 1
ATOM 638 N N . PHE A 1 89 ? 18.395 25.101 -7.764 1.00 62.78 89 PHE A N 1
ATOM 639 C CA . PHE A 1 89 ? 18.404 23.861 -8.537 1.00 62.78 89 PHE A CA 1
ATOM 640 C C . PHE A 1 89 ? 19.606 23.747 -9.502 1.00 62.78 89 PHE A C 1
ATOM 642 O O . PHE A 1 89 ? 19.724 22.766 -10.228 1.00 62.78 89 PHE A O 1
ATOM 649 N N . ARG A 1 90 ? 20.568 24.693 -9.530 1.00 48.66 90 ARG A N 1
ATOM 650 C CA . ARG A 1 90 ? 21.749 24.652 -10.425 1.00 48.66 90 ARG A CA 1
ATOM 651 C C . ARG A 1 90 ? 22.737 23.514 -10.125 1.00 48.66 90 ARG A C 1
ATOM 653 O O . ARG A 1 90 ? 23.664 23.350 -10.918 1.00 48.66 90 ARG A O 1
ATOM 660 N N . GLN A 1 91 ? 22.543 22.697 -9.080 1.00 49.44 91 GLN A N 1
ATOM 661 C CA . GLN A 1 91 ? 23.206 21.379 -8.977 1.00 49.44 91 GLN A CA 1
ATOM 662 C C . GLN A 1 91 ? 22.819 20.440 -10.143 1.00 49.44 91 GLN A C 1
ATOM 664 O O . GLN A 1 91 ? 23.548 19.503 -10.444 1.00 49.44 91 GLN A O 1
ATOM 669 N N . MET A 1 92 ? 21.734 20.762 -10.857 1.00 49.19 92 MET A N 1
ATOM 670 C CA . MET A 1 92 ? 21.209 20.067 -12.038 1.00 49.19 92 MET A CA 1
ATOM 671 C C . MET A 1 92 ? 21.771 20.596 -13.376 1.00 49.19 92 MET A C 1
ATOM 673 O O . MET A 1 92 ? 21.364 20.142 -14.446 1.00 49.19 92 MET A O 1
ATOM 677 N N . ARG A 1 93 ? 22.696 21.575 -13.374 1.00 43.62 93 ARG A N 1
ATOM 678 C CA . ARG A 1 93 ? 23.315 22.075 -14.620 1.00 43.62 93 ARG A CA 1
ATOM 679 C C . ARG A 1 93 ? 24.125 20.964 -15.290 1.00 43.62 93 ARG A C 1
ATOM 681 O O . ARG A 1 93 ? 25.160 20.558 -14.770 1.00 43.62 93 ARG A O 1
ATOM 688 N N . GLY A 1 94 ? 23.664 20.524 -16.458 1.00 46.84 94 GLY A N 1
ATOM 689 C CA . GLY A 1 94 ? 24.264 19.425 -17.212 1.00 46.84 94 GLY A CA 1
ATOM 690 C C . GLY A 1 94 ? 23.701 18.040 -16.878 1.00 46.84 94 GLY A C 1
ATOM 691 O O . GLY A 1 94 ? 24.203 17.067 -17.420 1.00 46.84 94 GLY A O 1
ATOM 692 N N . GLN A 1 95 ? 22.650 17.930 -16.054 1.00 51.53 95 GLN A N 1
ATOM 693 C CA . GLN A 1 95 ? 21.837 16.709 -15.899 1.00 51.53 95 GLN A CA 1
ATOM 694 C C . GLN A 1 95 ? 20.408 16.954 -16.393 1.00 51.53 95 GLN A C 1
ATOM 696 O O . GLN A 1 95 ? 19.444 16.877 -15.629 1.00 51.53 95 GLN A O 1
ATOM 701 N N . PRO A 1 96 ? 20.251 17.364 -17.655 1.00 49.31 96 PRO A N 1
ATOM 702 C CA . PRO A 1 96 ? 18.967 17.834 -18.116 1.00 49.31 96 PRO A CA 1
ATOM 703 C C . PRO A 1 96 ? 18.020 16.612 -18.242 1.00 49.31 96 PRO A C 1
ATOM 705 O O . PRO A 1 96 ? 18.466 15.496 -18.522 1.00 49.31 96 PRO A O 1
ATOM 708 N N . ALA A 1 97 ? 16.741 16.812 -17.909 1.00 54.78 97 ALA A N 1
ATOM 709 C CA . ALA A 1 97 ? 15.721 15.784 -17.643 1.00 54.78 97 ALA A CA 1
ATOM 710 C C . ALA A 1 97 ? 15.786 15.093 -16.267 1.00 54.78 97 ALA A C 1
ATOM 712 O O . ALA A 1 97 ? 14.980 14.193 -16.027 1.00 54.78 97 ALA A O 1
ATOM 713 N N . TRP A 1 98 ? 16.664 15.529 -15.355 1.00 61.34 98 TRP A N 1
ATOM 714 C CA . TRP A 1 98 ? 16.713 15.030 -13.978 1.00 61.34 98 TRP A CA 1
ATOM 715 C C . TRP A 1 98 ? 16.753 16.167 -12.947 1.00 61.34 98 TRP A C 1
ATOM 717 O O . TRP A 1 98 ? 17.388 17.200 -13.159 1.00 61.34 98 TRP A O 1
ATOM 727 N N . PHE A 1 99 ? 16.064 15.969 -11.826 1.00 61.00 99 PHE A N 1
ATOM 728 C CA . PHE A 1 99 ? 16.027 16.856 -10.673 1.00 61.00 99 PHE A CA 1
ATOM 729 C C . PHE A 1 99 ? 16.814 16.238 -9.532 1.00 61.00 99 PHE A C 1
ATOM 731 O O . PHE A 1 99 ? 16.385 15.242 -8.978 1.00 61.00 99 PHE A O 1
ATOM 738 N N . GLY A 1 100 ? 17.944 16.840 -9.171 1.00 59.19 100 GLY A N 1
ATOM 739 C CA . GLY A 1 100 ? 18.692 16.490 -7.970 1.00 59.19 100 GLY A CA 1
ATOM 740 C C . GLY A 1 100 ? 18.180 17.189 -6.713 1.00 59.19 100 GLY A C 1
ATOM 741 O O . GLY A 1 100 ? 17.962 18.401 -6.745 1.00 59.19 100 GLY A O 1
ATOM 742 N N . SER A 1 101 ? 18.067 16.476 -5.597 1.00 58.88 101 SER A N 1
ATOM 743 C CA . SER A 1 101 ? 17.788 17.082 -4.292 1.00 58.88 101 SER A CA 1
ATOM 744 C C . SER A 1 101 ? 18.978 16.981 -3.347 1.00 58.88 101 SER A C 1
ATOM 746 O O . SER A 1 101 ? 19.833 16.093 -3.438 1.00 58.88 101 SER A O 1
ATOM 748 N N . THR A 1 102 ? 19.027 17.909 -2.393 1.00 56.84 102 THR A N 1
ATOM 749 C CA . THR A 1 102 ? 19.803 17.703 -1.170 1.00 56.84 102 THR A CA 1
ATOM 750 C C . THR A 1 102 ? 18.851 17.575 0.007 1.00 56.84 102 THR A C 1
ATOM 752 O O . THR A 1 102 ? 18.003 18.449 0.194 1.00 56.84 102 THR A O 1
ATOM 755 N N . GLY A 1 103 ? 19.007 16.511 0.783 1.00 55.19 103 GLY A N 1
ATOM 756 C CA . GLY A 1 103 ? 18.374 16.316 2.079 1.00 55.19 103 GLY A CA 1
ATOM 757 C C . GLY A 1 103 ? 19.327 16.691 3.215 1.00 55.19 103 GLY A C 1
ATOM 758 O O . GLY A 1 103 ? 20.362 17.335 3.012 1.00 55.19 103 GLY A O 1
ATOM 759 N N . VAL A 1 104 ? 18.988 16.262 4.428 1.00 48.19 104 VAL A N 1
ATOM 760 C CA . VAL A 1 104 ? 19.728 16.599 5.659 1.00 48.19 104 VAL A CA 1
ATOM 761 C C . VAL A 1 104 ? 21.185 16.121 5.628 1.00 48.19 104 VAL A C 1
ATOM 763 O O . VAL A 1 104 ? 22.072 16.834 6.097 1.00 48.19 104 VAL A O 1
ATOM 766 N N . ASP A 1 105 ? 21.447 14.975 4.994 1.00 48.69 105 ASP A N 1
ATOM 767 C CA . ASP A 1 105 ? 22.782 14.367 4.886 1.00 48.69 105 ASP A CA 1
ATOM 768 C C . ASP A 1 105 ? 23.589 14.833 3.658 1.00 48.69 105 ASP A C 1
ATOM 770 O O . ASP A 1 105 ? 24.672 14.313 3.367 1.00 48.69 105 ASP A O 1
ATOM 774 N N . GLY A 1 106 ? 23.097 15.838 2.928 1.00 60.41 106 GLY A N 1
ATOM 775 C CA . GLY A 1 106 ? 23.686 16.304 1.675 1.00 60.41 106 GLY A CA 1
ATOM 776 C C . GLY A 1 106 ? 22.900 15.802 0.470 1.00 60.41 106 GLY A C 1
ATOM 777 O O . GLY A 1 106 ? 21.684 15.909 0.451 1.00 60.41 106 GLY A O 1
ATOM 778 N N . TRP A 1 107 ? 23.575 15.318 -0.574 1.00 57.62 107 TRP A N 1
ATOM 779 C CA . TRP A 1 107 ? 22.905 14.857 -1.798 1.00 57.62 107 TRP A CA 1
ATOM 780 C C . TRP A 1 107 ? 21.936 13.702 -1.504 1.00 57.62 107 TRP A C 1
ATOM 782 O O . TRP A 1 107 ? 22.377 12.652 -1.038 1.00 57.62 107 TRP A O 1
ATOM 792 N N . ALA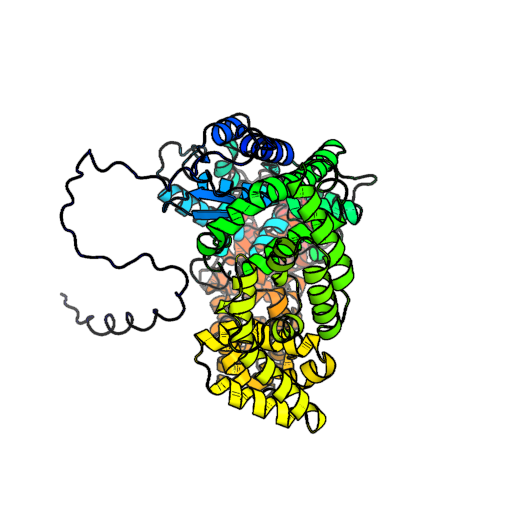 A 1 108 ? 20.644 13.904 -1.775 1.00 56.41 108 ALA A N 1
ATOM 793 C CA . ALA A 1 108 ? 19.574 12.958 -1.456 1.00 56.41 108 ALA A CA 1
ATOM 794 C C . ALA A 1 108 ? 19.123 12.116 -2.658 1.00 56.41 108 ALA A C 1
ATOM 796 O O . ALA A 1 108 ? 18.604 11.024 -2.457 1.00 56.41 108 ALA A O 1
ATOM 797 N N . GLY A 1 109 ? 19.393 12.544 -3.892 1.00 58.78 109 GLY A N 1
ATOM 798 C CA . GLY A 1 109 ? 19.032 11.754 -5.068 1.00 58.78 109 GLY A CA 1
ATOM 799 C C . GLY A 1 109 ? 18.885 12.589 -6.327 1.00 58.78 109 GLY A C 1
ATOM 800 O O . GLY A 1 109 ? 19.154 13.790 -6.308 1.00 58.78 109 GLY A O 1
ATOM 801 N N . ALA A 1 110 ? 18.500 11.925 -7.420 1.00 59.81 110 ALA A N 1
ATOM 802 C CA . ALA A 1 110 ? 17.990 12.583 -8.613 1.00 59.81 110 ALA A CA 1
ATOM 803 C C . ALA A 1 110 ? 16.763 11.846 -9.176 1.00 59.81 110 ALA A C 1
ATOM 805 O O . ALA A 1 110 ? 16.841 10.655 -9.476 1.00 59.81 110 ALA A O 1
ATOM 806 N N . GLY A 1 111 ? 15.665 12.567 -9.385 1.00 61.94 111 GLY A N 1
ATOM 807 C CA . GLY A 1 111 ? 14.437 12.087 -10.019 1.00 61.94 111 GLY A CA 1
ATOM 808 C C . GLY A 1 111 ? 14.339 12.529 -11.478 1.00 61.94 111 GLY A C 1
ATOM 809 O O . GLY A 1 111 ? 15.026 13.457 -11.891 1.00 61.94 111 GLY A O 1
ATOM 810 N N . GLN A 1 112 ? 13.496 11.892 -12.292 1.00 68.06 112 GLN A N 1
ATOM 811 C CA . GLN A 1 112 ? 13.232 12.391 -13.647 1.00 68.06 112 GLN A CA 1
ATOM 812 C C . GLN A 1 112 ? 12.510 13.750 -13.594 1.00 68.06 112 GLN A C 1
ATOM 814 O O . GLN A 1 112 ? 11.834 14.077 -12.624 1.00 68.06 112 GLN A O 1
ATOM 819 N N . ALA A 1 113 ? 12.590 14.536 -14.665 1.00 70.00 113 ALA A N 1
ATOM 820 C CA . ALA A 1 113 ? 11.887 15.810 -14.827 1.00 70.00 113 ALA A CA 1
ATOM 821 C C . ALA A 1 113 ? 10.383 15.651 -15.109 1.00 70.00 113 ALA A C 1
ATOM 823 O O . ALA A 1 113 ? 9.860 16.314 -16.003 1.00 70.00 113 ALA A O 1
ATOM 824 N N . ILE A 1 114 ? 9.718 14.771 -14.361 1.00 76.62 114 ILE A N 1
ATOM 825 C CA . ILE A 1 114 ? 8.268 14.554 -14.355 1.00 76.62 114 ILE A CA 1
ATOM 826 C C . ILE A 1 114 ? 7.679 15.188 -13.091 1.00 76.62 114 ILE A C 1
ATOM 828 O O . ILE A 1 114 ? 8.332 15.101 -12.049 1.00 76.62 114 ILE A O 1
ATOM 832 N N . PRO A 1 115 ? 6.475 15.794 -13.114 1.00 80.06 115 PRO A N 1
ATOM 833 C CA . PRO A 1 115 ? 5.991 16.602 -11.993 1.00 80.06 115 PRO A CA 1
ATOM 834 C C . PRO A 1 115 ? 6.013 15.869 -10.652 1.00 80.06 115 PRO A C 1
ATOM 836 O O . PRO A 1 115 ? 6.477 16.436 -9.668 1.00 80.06 115 PRO A O 1
ATOM 839 N N . GLN A 1 116 ? 5.576 14.603 -10.622 1.00 78.69 116 GLN A N 1
ATOM 840 C CA . GLN A 1 116 ? 5.595 13.786 -9.407 1.00 78.69 116 GLN A CA 1
ATOM 841 C C . GLN A 1 116 ? 7.016 13.614 -8.852 1.00 78.69 116 GLN A C 1
ATOM 843 O O . GLN A 1 116 ? 7.238 13.844 -7.669 1.00 78.69 116 GLN A O 1
ATOM 848 N N . SER A 1 117 ? 7.994 13.254 -9.687 1.00 77.19 117 SER A N 1
ATOM 849 C CA . SER A 1 117 ? 9.384 13.114 -9.242 1.00 77.19 117 SER A CA 1
ATOM 850 C C . SER A 1 117 ? 9.989 14.450 -8.829 1.00 77.19 117 SER A C 1
ATOM 852 O O . SER A 1 117 ? 10.733 14.495 -7.862 1.00 77.19 117 SER A O 1
ATOM 854 N N . VAL A 1 118 ? 9.651 15.558 -9.496 1.00 78.75 118 VAL A N 1
ATOM 855 C CA . VAL A 1 118 ? 10.076 16.886 -9.029 1.00 78.75 118 VAL A CA 1
ATOM 856 C C . VAL A 1 118 ? 9.538 17.147 -7.629 1.00 78.75 118 VAL A C 1
ATOM 858 O O . VAL A 1 118 ? 10.291 17.578 -6.762 1.00 78.75 118 VAL A O 1
ATOM 861 N N . LEU A 1 119 ? 8.258 16.865 -7.393 1.00 80.12 119 LEU A N 1
ATOM 862 C CA . LEU A 1 119 ? 7.644 17.054 -6.087 1.00 80.12 119 LEU A CA 1
ATOM 863 C C . LEU A 1 119 ? 8.277 16.159 -5.011 1.00 80.12 119 LEU A C 1
ATOM 865 O O . LEU A 1 119 ? 8.565 16.665 -3.928 1.00 80.12 119 LEU A O 1
ATOM 869 N N . HIS A 1 120 ? 8.565 14.893 -5.329 1.00 81.56 120 HIS A N 1
ATOM 870 C CA . HIS A 1 120 ? 9.318 13.979 -4.463 1.00 81.56 120 HIS A CA 1
ATOM 871 C C . HIS A 1 120 ? 10.649 14.601 -4.014 1.00 81.56 120 HIS A C 1
ATOM 873 O O . HIS A 1 120 ? 10.944 14.703 -2.823 1.00 81.56 120 HIS A O 1
ATOM 879 N N . GLU A 1 121 ? 11.437 15.088 -4.976 1.00 75.56 121 GLU A N 1
ATOM 880 C CA . GLU A 1 121 ? 12.752 15.686 -4.729 1.00 75.56 121 GLU A CA 1
ATOM 881 C C . GLU A 1 121 ? 12.653 17.021 -3.966 1.00 75.56 121 GLU A C 1
ATOM 883 O O . GLU A 1 121 ? 13.475 17.312 -3.093 1.00 75.56 121 GLU A O 1
ATOM 888 N N . LEU A 1 122 ? 11.620 17.831 -4.235 1.00 77.00 122 LEU A N 1
ATOM 889 C CA . LEU A 1 122 ? 11.324 19.043 -3.463 1.00 77.00 122 LEU A CA 1
ATOM 890 C C . LEU A 1 122 ? 10.953 18.723 -2.013 1.00 77.00 122 LEU A C 1
ATOM 892 O O . LEU A 1 122 ? 11.321 19.486 -1.117 1.00 77.00 122 LEU A O 1
ATOM 896 N N . GLY A 1 123 ? 10.256 17.609 -1.782 1.00 77.31 123 GLY A N 1
ATOM 897 C CA . GLY A 1 123 ? 9.904 17.122 -0.453 1.00 77.31 123 GLY A CA 1
ATOM 898 C C . GLY A 1 123 ? 11.137 16.883 0.418 1.00 77.31 123 GLY A C 1
ATOM 899 O O . GLY A 1 123 ? 11.171 17.347 1.554 1.00 77.31 123 GLY A O 1
ATOM 900 N N . HIS A 1 124 ? 12.207 16.293 -0.127 1.00 75.69 124 HIS A N 1
ATOM 901 C CA . HIS A 1 124 ? 13.476 16.109 0.603 1.00 75.69 124 HIS A CA 1
ATOM 902 C C . HIS A 1 124 ? 14.114 17.429 1.032 1.00 75.69 124 HIS A C 1
ATOM 904 O O . HIS A 1 124 ? 14.555 17.581 2.171 1.00 75.69 124 HIS A O 1
ATOM 910 N N . SER A 1 125 ? 14.164 18.403 0.121 1.00 68.00 125 SER A N 1
ATOM 911 C CA . SER A 1 125 ? 14.823 19.694 0.362 1.00 68.00 125 SER A CA 1
ATOM 912 C C . SER A 1 125 ? 14.005 20.664 1.217 1.00 68.00 125 SER A C 1
ATOM 914 O O . SER A 1 125 ? 14.551 21.657 1.705 1.00 68.00 125 SER A O 1
ATOM 916 N N . TYR A 1 126 ? 12.714 20.391 1.413 1.00 71.44 126 TYR A N 1
ATOM 917 C CA . TYR A 1 126 ? 11.817 21.187 2.247 1.00 71.44 126 TYR A CA 1
ATOM 918 C C . TYR A 1 126 ? 12.223 21.178 3.731 1.00 71.44 126 TYR A C 1
ATOM 920 O O . TYR A 1 126 ? 12.149 22.204 4.419 1.00 71.44 126 TYR A O 1
ATOM 928 N N . TRP A 1 127 ? 12.673 20.029 4.237 1.00 68.12 127 TRP A N 1
ATOM 929 C CA . TRP A 1 127 ? 12.942 19.827 5.658 1.00 68.12 127 TRP A CA 1
ATOM 930 C C . TRP A 1 127 ? 14.114 20.695 6.140 1.00 68.12 127 TRP A C 1
ATOM 932 O O . TRP A 1 127 ? 15.269 20.501 5.770 1.00 68.12 127 TRP A O 1
ATOM 942 N N . GLY A 1 128 ? 13.802 21.686 6.983 1.00 63.12 128 GLY A N 1
ATOM 943 C CA . GLY A 1 128 ? 14.760 22.674 7.499 1.00 63.12 128 GLY A CA 1
ATOM 944 C C . GLY A 1 128 ? 14.766 24.018 6.763 1.00 63.12 128 GLY A C 1
ATOM 945 O O . GLY A 1 128 ? 15.454 24.941 7.199 1.00 63.12 128 GLY A O 1
ATOM 946 N N . ALA A 1 129 ? 13.988 24.165 5.687 1.00 66.81 129 ALA A N 1
ATOM 947 C CA . ALA A 1 129 ? 13.851 25.433 4.976 1.00 66.81 129 ALA A CA 1
ATOM 948 C C . ALA A 1 129 ? 12.704 26.323 5.485 1.00 66.81 129 ALA A C 1
ATOM 950 O O . ALA A 1 129 ? 12.711 27.530 5.233 1.00 66.81 129 ALA A O 1
ATOM 951 N N . PHE A 1 130 ? 11.751 25.749 6.224 1.00 69.12 130 PHE A N 1
ATOM 952 C CA . PHE A 1 130 ? 10.592 26.451 6.773 1.00 69.12 130 PHE A CA 1
ATOM 953 C C . PHE A 1 130 ? 10.500 26.292 8.293 1.00 69.12 130 PHE A C 1
ATOM 955 O O . PHE A 1 130 ? 10.835 25.232 8.828 1.00 69.12 130 PHE A O 1
ATOM 962 N N . PRO A 1 131 ? 10.026 27.326 9.010 1.00 68.62 131 PRO A N 1
ATOM 963 C CA . PRO A 1 131 ? 9.728 27.199 10.425 1.00 68.62 131 PRO A CA 1
ATOM 964 C C . PRO A 1 131 ? 8.504 26.299 10.621 1.00 68.62 131 PRO A C 1
ATOM 966 O O . PRO A 1 131 ? 7.455 26.523 10.021 1.00 68.62 131 PRO A O 1
ATOM 969 N N . VAL A 1 132 ? 8.620 25.322 11.519 1.00 79.38 132 VAL A N 1
ATOM 970 C CA . VAL A 1 132 ? 7.467 24.542 11.984 1.00 79.38 132 VAL A CA 1
ATOM 971 C C . VAL A 1 132 ? 6.628 25.416 12.910 1.00 79.38 132 VAL A C 1
ATOM 973 O O . VAL A 1 132 ? 7.170 26.106 13.784 1.00 79.38 132 VAL A O 1
ATOM 976 N N . GLU A 1 133 ? 5.306 25.401 12.735 1.00 78.88 133 GLU A N 1
ATOM 977 C CA . GLU A 1 133 ? 4.408 26.212 13.557 1.00 78.88 133 GLU A CA 1
ATOM 978 C C . GLU A 1 133 ? 4.602 25.886 15.048 1.00 78.88 133 GLU A C 1
ATOM 980 O O . GLU A 1 133 ? 4.654 24.730 15.469 1.00 78.88 133 GLU A O 1
ATOM 985 N N . GLY A 1 134 ? 4.795 26.927 15.863 1.00 73.25 134 GLY A N 1
ATOM 986 C CA . GLY A 1 134 ? 5.099 26.779 17.288 1.00 73.25 134 GLY A CA 1
ATOM 987 C C . GLY A 1 134 ? 6.528 26.313 17.617 1.00 73.25 134 GLY A C 1
ATOM 988 O O . GLY A 1 134 ? 6.851 26.200 18.800 1.00 73.25 134 GLY A O 1
ATOM 989 N N . ARG A 1 135 ? 7.401 26.079 16.621 1.00 71.06 135 ARG A N 1
ATOM 990 C CA . ARG A 1 135 ? 8.803 25.637 16.796 1.00 71.06 135 ARG A CA 1
ATOM 991 C C . ARG A 1 135 ? 9.800 26.307 15.819 1.00 71.06 135 ARG A C 1
ATOM 993 O O . ARG A 1 135 ? 10.513 25.607 15.104 1.00 71.06 135 ARG A O 1
ATOM 1000 N N . PRO A 1 136 ? 9.927 27.647 15.814 1.00 63.78 136 PRO A N 1
ATOM 1001 C CA . PRO A 1 136 ? 10.746 28.363 14.828 1.00 63.78 136 PRO A CA 1
ATOM 1002 C C . PRO A 1 136 ? 12.274 28.181 14.966 1.00 63.78 136 PRO A C 1
ATOM 1004 O O . PRO A 1 136 ? 12.982 28.464 14.007 1.00 63.78 136 PRO A O 1
ATOM 1007 N N . ASP A 1 137 ? 12.785 27.708 16.115 1.00 62.78 137 ASP A N 1
ATOM 1008 C CA . ASP A 1 137 ? 14.230 27.660 16.434 1.00 62.78 137 ASP A CA 1
ATOM 1009 C C . ASP A 1 137 ? 14.807 26.227 16.568 1.00 62.78 137 ASP A C 1
ATOM 1011 O O . ASP A 1 137 ? 15.802 26.019 17.266 1.00 62.78 137 ASP A O 1
ATOM 1015 N N . SER A 1 138 ? 14.173 25.212 15.969 1.00 66.81 138 SER A N 1
ATOM 1016 C CA . SER A 1 138 ? 14.652 23.815 16.054 1.00 66.81 138 SER A CA 1
ATOM 1017 C C . SER A 1 138 ? 15.599 23.476 14.900 1.00 66.81 138 SER A C 1
ATOM 1019 O O . SER A 1 138 ? 15.354 23.890 13.770 1.00 66.81 138 SER A O 1
ATOM 1021 N N . ASP A 1 139 ? 16.663 22.714 15.167 1.00 77.44 139 ASP A N 1
ATOM 1022 C CA . ASP A 1 139 ? 17.491 22.148 14.097 1.00 77.44 139 ASP A CA 1
ATOM 1023 C C . ASP A 1 139 ? 16.738 21.060 13.310 1.00 77.44 139 ASP A C 1
ATOM 1025 O O . ASP A 1 139 ? 15.777 20.460 13.797 1.00 77.44 139 ASP A O 1
ATOM 1029 N N . THR A 1 140 ? 17.169 20.822 12.070 1.00 72.81 140 THR A N 1
ATOM 1030 C CA . THR A 1 140 ? 16.481 19.928 11.130 1.00 72.81 140 THR A CA 1
ATOM 1031 C C . THR A 1 140 ? 16.420 18.476 11.610 1.00 72.81 140 THR A C 1
ATOM 1033 O O . THR A 1 140 ? 15.388 17.833 11.445 1.00 72.81 140 THR A O 1
ATOM 1036 N N . GLU A 1 141 ? 17.478 17.963 12.248 1.00 77.94 141 GLU A N 1
ATOM 1037 C CA . GLU A 1 141 ? 17.512 16.586 12.768 1.00 77.94 141 GLU A CA 1
ATOM 1038 C C . GLU A 1 141 ? 16.439 16.380 13.848 1.00 77.94 141 GLU A C 1
ATOM 1040 O O . GLU A 1 141 ? 15.672 15.416 13.812 1.00 77.94 141 GLU A O 1
ATOM 1045 N N . THR A 1 142 ? 16.311 17.338 14.768 1.00 81.50 142 THR A N 1
ATOM 1046 C CA . THR A 1 142 ? 15.269 17.332 15.801 1.00 81.50 142 THR A CA 1
ATOM 1047 C C . THR A 1 142 ? 13.867 17.427 15.194 1.00 81.50 142 THR A C 1
ATOM 1049 O O . THR A 1 142 ? 12.926 16.803 15.696 1.00 81.50 142 THR A O 1
ATOM 1052 N N . LEU A 1 143 ? 13.699 18.200 14.116 1.00 79.56 143 LEU A N 1
ATOM 1053 C CA . LEU A 1 143 ? 12.419 18.318 13.415 1.00 79.56 143 LEU A CA 1
ATOM 1054 C C . LEU A 1 143 ? 12.003 17.001 12.755 1.00 79.56 143 LEU A C 1
ATOM 1056 O O . LEU A 1 143 ? 10.852 16.607 12.939 1.00 79.56 143 LEU A O 1
ATOM 1060 N N . LEU A 1 144 ? 12.918 16.305 12.074 1.00 78.44 144 LEU A N 1
ATOM 1061 C CA . LEU A 1 144 ? 12.645 15.004 11.452 1.00 78.44 144 LEU A CA 1
ATOM 1062 C C . LEU A 1 144 ? 12.322 13.927 12.487 1.00 78.44 144 LEU A C 1
ATOM 1064 O O . LEU A 1 144 ? 11.343 13.202 12.339 1.00 78.44 144 LEU A O 1
ATOM 1068 N N . GLN A 1 145 ? 13.068 13.873 13.594 1.00 82.50 145 GLN A N 1
ATOM 1069 C CA . GLN A 1 145 ? 12.752 12.954 14.693 1.00 82.50 145 GLN A CA 1
ATOM 1070 C C . GLN A 1 145 ? 11.355 13.220 15.266 1.00 82.50 145 GLN A C 1
ATOM 1072 O O . GLN A 1 145 ? 10.603 12.285 15.545 1.00 82.50 145 GLN A O 1
ATOM 1077 N N . SER A 1 146 ? 10.981 14.495 15.418 1.00 85.12 146 SER A N 1
ATOM 1078 C CA . SER A 1 146 ? 9.630 14.854 15.848 1.00 85.12 146 SER A CA 1
ATOM 1079 C C . SER A 1 146 ? 8.580 14.501 14.799 1.00 85.12 146 SER A C 1
ATOM 1081 O O . SER A 1 146 ? 7.503 14.058 15.180 1.00 85.12 146 SER A O 1
ATOM 1083 N N . TYR A 1 147 ? 8.873 14.692 13.512 1.00 85.50 147 TYR A N 1
ATOM 1084 C CA . TYR A 1 147 ? 7.964 14.343 12.427 1.00 85.50 147 TYR A CA 1
ATOM 1085 C C . TYR A 1 147 ? 7.712 12.835 12.384 1.00 85.50 147 TYR A C 1
ATOM 1087 O O . TYR A 1 147 ? 6.560 12.415 12.398 1.00 85.50 147 TYR A O 1
ATOM 1095 N N . GLY A 1 148 ? 8.763 12.014 12.456 1.00 85.44 148 GLY A N 1
ATOM 1096 C CA . GLY A 1 148 ? 8.639 10.558 12.539 1.00 85.44 148 GLY A CA 1
ATOM 1097 C C . GLY A 1 148 ? 7.843 10.100 13.767 1.00 85.44 148 GLY A C 1
ATOM 1098 O O . GLY A 1 148 ? 6.988 9.220 13.662 1.00 85.44 148 GLY A O 1
ATOM 1099 N N . ALA A 1 149 ? 8.049 10.730 14.929 1.00 85.50 149 ALA A N 1
ATOM 1100 C CA . ALA A 1 149 ? 7.267 10.441 16.133 1.00 85.50 149 ALA A CA 1
ATOM 1101 C C . ALA A 1 149 ? 5.781 10.825 15.988 1.00 85.50 149 ALA A C 1
ATOM 1103 O O . ALA A 1 149 ? 4.899 10.078 16.426 1.00 85.50 149 ALA A O 1
ATOM 1104 N N . ASP A 1 150 ? 5.493 11.960 15.354 1.00 89.06 150 ASP A N 1
ATOM 1105 C CA . ASP A 1 150 ? 4.131 12.425 15.090 1.00 89.06 150 ASP A CA 1
ATOM 1106 C C . ASP A 1 150 ? 3.441 11.573 14.015 1.00 89.06 150 ASP A C 1
ATOM 1108 O O . ASP A 1 150 ? 2.257 11.270 14.146 1.00 89.06 150 ASP A O 1
ATOM 1112 N N . LEU A 1 151 ? 4.177 11.093 13.010 1.00 88.19 151 LEU A N 1
ATOM 1113 C CA . LEU A 1 151 ? 3.696 10.153 11.995 1.00 88.19 151 LEU A CA 1
ATOM 1114 C C . LEU A 1 151 ? 3.334 8.800 12.619 1.00 88.19 151 LEU A C 1
ATOM 1116 O O . LEU A 1 151 ? 2.258 8.260 12.370 1.00 88.19 151 LEU A O 1
ATOM 1120 N N . LEU A 1 152 ? 4.177 8.276 13.510 1.00 84.69 152 LEU A N 1
ATOM 1121 C CA . LEU A 1 152 ? 3.861 7.079 14.293 1.00 84.69 152 LEU A CA 1
ATOM 1122 C C . LEU A 1 152 ? 2.647 7.277 15.199 1.00 84.69 152 LEU A C 1
ATOM 1124 O O . LEU A 1 152 ? 1.828 6.369 15.354 1.00 84.69 152 LEU A O 1
ATOM 1128 N N . THR A 1 153 ? 2.518 8.464 15.788 1.00 85.88 153 THR A N 1
ATOM 1129 C CA . THR A 1 153 ? 1.350 8.819 16.594 1.00 85.88 153 THR A CA 1
ATOM 1130 C C . THR A 1 153 ? 0.097 8.850 15.725 1.00 85.88 153 THR A C 1
ATOM 1132 O O . THR A 1 153 ? -0.884 8.207 16.087 1.00 85.88 153 THR A O 1
ATOM 1135 N N . PHE A 1 154 ? 0.146 9.488 14.552 1.00 88.50 154 PHE A N 1
ATOM 1136 C CA . PHE A 1 154 ? -0.929 9.493 13.558 1.00 88.50 154 PHE A CA 1
ATOM 1137 C C . PHE A 1 154 ? -1.377 8.075 13.189 1.00 88.50 154 PHE A C 1
ATOM 1139 O O . PHE A 1 154 ? -2.574 7.794 13.203 1.00 88.50 154 PHE A O 1
ATOM 1146 N N . MET A 1 155 ? -0.441 7.155 12.941 1.00 85.94 155 MET A N 1
ATOM 1147 C CA . MET A 1 155 ? -0.753 5.763 12.581 1.00 85.94 155 MET A CA 1
ATOM 1148 C C . MET A 1 155 ? -1.528 4.995 13.659 1.00 85.94 155 MET A C 1
ATOM 1150 O O . MET A 1 155 ? -2.285 4.077 13.324 1.00 85.94 155 MET A O 1
ATOM 1154 N N . ARG A 1 156 ? -1.360 5.384 14.931 1.00 80.12 156 ARG A N 1
ATOM 1155 C CA . ARG A 1 156 ? -2.018 4.803 16.115 1.00 80.12 156 ARG A CA 1
ATOM 1156 C C . ARG A 1 156 ? -3.314 5.515 16.508 1.00 80.12 156 ARG A C 1
ATOM 1158 O O . ARG A 1 156 ? -3.987 5.093 17.446 1.00 80.12 156 ARG A O 1
ATOM 1165 N N . GLN A 1 157 ? -3.657 6.621 15.850 1.00 81.31 157 GLN A N 1
ATOM 1166 C CA . GLN A 1 157 ? -4.908 7.312 16.141 1.00 81.31 157 GLN A CA 1
ATOM 1167 C C . GLN A 1 157 ? -6.112 6.446 15.726 1.00 81.31 157 GLN A C 1
ATOM 1169 O O . GLN A 1 157 ? -6.016 5.666 14.772 1.00 81.31 157 GLN A O 1
ATOM 1174 N N . PRO A 1 158 ? -7.254 6.576 16.427 1.00 76.50 158 PRO A N 1
ATOM 1175 C CA . PRO A 1 158 ? -8.501 5.934 16.029 1.00 76.50 158 PRO A CA 1
ATOM 1176 C C . PRO A 1 158 ? -8.880 6.252 14.572 1.00 76.50 158 PRO A C 1
ATOM 1178 O O . PRO A 1 158 ? -8.554 7.342 14.097 1.00 76.50 158 PRO A O 1
ATOM 1181 N N . PRO A 1 159 ? -9.604 5.352 13.877 1.00 80.50 159 PRO A N 1
ATOM 1182 C CA . PRO A 1 159 ? -10.104 5.623 12.536 1.00 80.50 159 PRO A CA 1
ATOM 1183 C C . PRO A 1 159 ? -11.006 6.862 12.554 1.00 80.50 159 PRO A C 1
ATOM 1185 O O . PRO A 1 159 ? -12.067 6.868 13.174 1.00 80.50 159 PRO A O 1
ATOM 1188 N N . ASP A 1 160 ? -10.567 7.899 11.858 1.00 86.06 160 ASP A N 1
ATOM 1189 C CA . ASP A 1 160 ? -11.281 9.146 11.578 1.00 86.06 160 ASP A CA 1
ATOM 1190 C C . ASP A 1 160 ? -11.341 9.344 10.055 1.00 86.06 160 ASP A C 1
ATOM 1192 O O . ASP A 1 160 ? -11.033 8.412 9.312 1.00 86.06 160 ASP A O 1
ATOM 1196 N N . ARG A 1 161 ? -11.696 10.534 9.555 1.00 88.00 161 ARG A N 1
ATOM 1197 C CA . ARG A 1 161 ? -11.751 10.780 8.101 1.00 88.00 161 ARG A CA 1
ATOM 1198 C C . ARG A 1 161 ? -10.407 10.618 7.370 1.00 88.00 161 ARG A C 1
ATOM 1200 O O . ARG A 1 161 ? -10.424 10.510 6.155 1.00 88.00 161 ARG A O 1
ATOM 1207 N N . PHE A 1 162 ? -9.267 10.556 8.062 1.00 90.94 162 PHE A N 1
ATOM 1208 C CA . PHE A 1 162 ? -7.938 10.297 7.485 1.00 90.94 162 PHE A CA 1
ATOM 1209 C C . PHE A 1 162 ? -7.581 8.808 7.406 1.00 90.94 162 PHE A C 1
ATOM 1211 O O . PHE A 1 162 ? -6.458 8.459 7.039 1.00 90.94 162 PHE A O 1
ATOM 1218 N N . GLU A 1 163 ? -8.508 7.908 7.743 1.00 88.50 163 GLU A N 1
ATOM 1219 C CA . GLU A 1 163 ? -8.270 6.466 7.658 1.00 88.50 163 GLU A CA 1
ATOM 1220 C C . GLU A 1 163 ? -7.777 5.983 6.282 1.00 88.50 163 GLU A C 1
ATOM 1222 O O . GLU A 1 163 ? -6.852 5.172 6.280 1.00 88.50 163 GLU A O 1
ATOM 1227 N N . PRO A 1 164 ? -8.255 6.509 5.132 1.00 90.12 164 PRO A N 1
ATOM 1228 C CA . PRO A 1 164 ? -7.695 6.147 3.829 1.00 90.12 164 PRO A CA 1
ATOM 1229 C C . PRO A 1 164 ? -6.186 6.367 3.721 1.00 90.12 164 PRO A C 1
ATOM 1231 O O . PRO A 1 164 ? -5.469 5.503 3.216 1.00 90.12 164 PRO A O 1
ATOM 1234 N N . LEU A 1 165 ? -5.682 7.493 4.238 1.00 90.62 165 LEU A N 1
ATOM 1235 C CA . LEU A 1 165 ? -4.252 7.796 4.228 1.00 90.62 165 LEU A CA 1
ATOM 1236 C C . LEU A 1 165 ? -3.476 6.847 5.147 1.00 90.62 165 LEU A C 1
ATOM 1238 O O . LEU A 1 165 ? -2.409 6.361 4.773 1.00 90.62 165 LEU A O 1
ATOM 1242 N N . ARG A 1 166 ? -4.019 6.535 6.332 1.00 88.50 166 ARG A N 1
ATOM 1243 C CA . ARG A 1 166 ? -3.396 5.545 7.223 1.00 88.50 166 ARG A CA 1
ATOM 1244 C C . ARG A 1 166 ? -3.342 4.172 6.562 1.00 88.50 166 ARG A C 1
ATOM 1246 O O . ARG A 1 166 ? -2.314 3.509 6.635 1.00 88.50 166 ARG A O 1
ATOM 1253 N N . ASP A 1 167 ? -4.404 3.754 5.883 1.00 85.25 167 ASP A N 1
ATOM 1254 C CA . ASP A 1 167 ? -4.430 2.483 5.162 1.00 85.25 167 ASP A CA 1
ATOM 1255 C C . ASP A 1 167 ? -3.452 2.472 3.981 1.00 85.25 167 ASP A C 1
ATOM 1257 O O . ASP A 1 167 ? -2.766 1.470 3.772 1.00 85.25 167 ASP A O 1
ATOM 1261 N N . ARG A 1 168 ? -3.274 3.592 3.269 1.00 85.81 168 ARG A N 1
ATOM 1262 C CA . ARG A 1 168 ? -2.192 3.739 2.283 1.00 85.81 168 ARG A CA 1
ATOM 1263 C C . ARG A 1 168 ? -0.818 3.548 2.924 1.00 85.81 168 ARG A C 1
ATOM 1265 O O . ARG A 1 168 ? -0.008 2.798 2.376 1.00 85.81 168 ARG A O 1
ATOM 1272 N N . PHE A 1 169 ? -0.557 4.195 4.060 1.00 86.00 169 PHE A N 1
ATOM 1273 C CA . PHE A 1 169 ? 0.707 4.058 4.783 1.00 86.00 169 PHE A CA 1
ATOM 1274 C C . PHE A 1 169 ? 0.939 2.636 5.285 1.00 86.00 169 PHE A C 1
ATOM 1276 O O . PHE A 1 169 ? 2.070 2.187 5.223 1.00 86.00 169 PHE A O 1
ATOM 1283 N N . ARG A 1 170 ? -0.103 1.912 5.716 1.00 80.50 170 ARG A N 1
ATOM 1284 C CA . ARG A 1 170 ? -0.023 0.502 6.152 1.00 80.50 170 ARG A CA 1
ATOM 1285 C C . ARG A 1 170 ? 0.297 -0.477 5.025 1.00 80.50 170 ARG A C 1
ATOM 1287 O O . ARG A 1 170 ? 0.771 -1.566 5.296 1.00 80.50 170 ARG A O 1
ATOM 1294 N N . ASN A 1 171 ? 0.064 -0.089 3.775 1.00 75.69 171 ASN A N 1
ATOM 1295 C CA . ASN A 1 171 ? 0.384 -0.901 2.599 1.00 75.69 171 ASN A CA 1
ATOM 1296 C C . ASN A 1 171 ? 1.696 -0.466 1.921 1.00 75.69 171 ASN A C 1
ATOM 1298 O O . ASN A 1 171 ? 1.941 -0.807 0.762 1.00 75.69 171 ASN A O 1
ATOM 1302 N N . LEU A 1 172 ? 2.530 0.328 2.602 1.00 76.62 172 LEU A N 1
ATOM 1303 C CA . LEU A 1 172 ? 3.877 0.623 2.125 1.00 76.62 172 LEU A CA 1
ATOM 1304 C C . LEU A 1 172 ? 4.760 -0.635 2.136 1.00 76.62 172 LEU A C 1
ATOM 1306 O O . LEU A 1 172 ? 4.582 -1.516 2.982 1.00 76.62 172 LEU A O 1
ATOM 1310 N N . PRO A 1 173 ? 5.718 -0.722 1.196 1.00 65.25 173 PRO A N 1
ATOM 1311 C CA . PRO A 1 173 ? 6.744 -1.750 1.239 1.00 65.25 173 PRO A CA 1
ATOM 1312 C C . PRO A 1 173 ? 7.541 -1.667 2.554 1.00 65.25 173 PRO A C 1
ATOM 1314 O O . PRO A 1 173 ? 7.662 -0.602 3.151 1.00 65.25 173 PRO A O 1
ATOM 1317 N N . ASN A 1 174 ? 8.070 -2.804 3.011 1.00 65.94 174 ASN A N 1
ATOM 1318 C CA . ASN A 1 174 ? 9.035 -2.913 4.117 1.00 65.94 174 ASN A CA 1
ATOM 1319 C C . ASN A 1 174 ? 8.643 -2.282 5.477 1.00 65.94 174 ASN A C 1
ATOM 1321 O O . ASN A 1 174 ? 9.523 -1.993 6.291 1.00 65.94 174 ASN A O 1
ATOM 1325 N N . LEU A 1 175 ? 7.353 -2.071 5.769 1.00 66.62 175 LEU A N 1
ATOM 1326 C CA . LEU A 1 175 ? 6.894 -1.604 7.094 1.00 66.62 175 LEU A CA 1
ATOM 1327 C C . LEU A 1 175 ? 7.148 -2.602 8.230 1.00 66.62 175 LEU A C 1
ATOM 1329 O O . LEU A 1 175 ? 7.044 -2.257 9.405 1.00 66.62 175 LEU A O 1
ATOM 1333 N N . ASP A 1 176 ? 7.459 -3.842 7.880 1.00 55.34 176 ASP A N 1
ATOM 1334 C CA . ASP A 1 176 ? 7.897 -4.911 8.769 1.00 55.34 176 ASP A CA 1
ATOM 1335 C C . ASP A 1 176 ? 9.364 -4.745 9.211 1.00 55.34 176 ASP A C 1
ATOM 1337 O O . ASP A 1 176 ? 9.805 -5.387 10.166 1.00 55.34 176 ASP A O 1
ATOM 1341 N N . ARG A 1 177 ? 10.131 -3.849 8.575 1.00 52.81 177 ARG A N 1
ATOM 1342 C CA . ARG A 1 177 ? 11.554 -3.651 8.869 1.00 52.81 177 ARG A CA 1
ATOM 1343 C C . ARG A 1 177 ? 11.789 -2.517 9.864 1.00 52.81 177 ARG A C 1
ATOM 1345 O O . ARG A 1 177 ? 11.753 -1.343 9.509 1.00 52.81 177 ARG A O 1
ATOM 1352 N N . GLY A 1 178 ? 12.160 -2.898 11.089 1.00 61.34 178 GLY A N 1
ATOM 1353 C CA . GLY A 1 178 ? 12.912 -2.072 12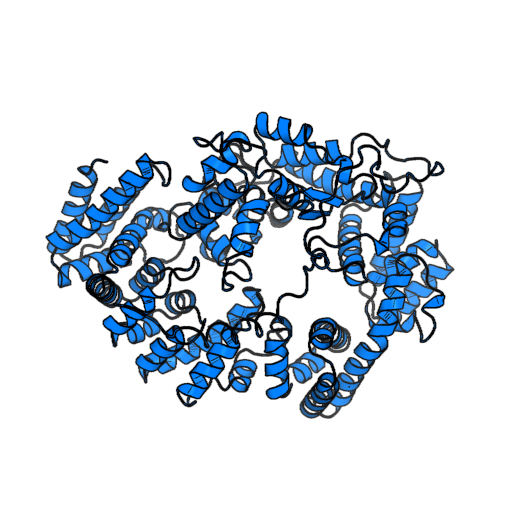.046 1.00 61.34 178 GLY A CA 1
ATOM 1354 C C . GLY A 1 178 ? 12.485 -0.602 12.128 1.00 61.34 178 GLY A C 1
ATOM 1355 O O . GLY A 1 178 ? 11.354 -0.307 12.492 1.00 61.34 178 GLY A O 1
ATOM 1356 N N . ASP A 1 179 ? 13.406 0.310 11.806 1.00 61.31 179 ASP A N 1
ATOM 1357 C CA . ASP A 1 179 ? 13.274 1.769 11.975 1.00 61.31 179 ASP A CA 1
ATOM 1358 C C . ASP A 1 179 ? 12.247 2.446 11.034 1.00 61.31 179 ASP A C 1
ATOM 1360 O O . ASP A 1 179 ? 12.196 3.673 10.962 1.00 61.31 179 ASP A O 1
ATOM 1364 N N . LEU A 1 180 ? 11.413 1.669 10.329 1.00 73.38 180 LEU A N 1
ATOM 1365 C CA . LEU A 1 180 ? 10.338 2.132 9.440 1.00 73.38 180 LEU A CA 1
ATOM 1366 C C . LEU A 1 180 ? 10.794 3.173 8.396 1.00 73.38 180 LEU A C 1
ATOM 1368 O O . LEU A 1 180 ? 10.113 4.189 8.211 1.00 73.38 180 LEU A O 1
ATOM 1372 N N . PRO A 1 181 ? 11.924 2.942 7.698 1.00 70.88 181 PRO A N 1
ATOM 1373 C CA . PRO A 1 181 ? 12.510 3.932 6.799 1.00 70.88 181 PRO A CA 1
ATOM 1374 C C . PRO A 1 181 ? 11.545 4.334 5.682 1.00 70.88 181 PRO A C 1
ATOM 1376 O O . PRO A 1 181 ? 11.434 5.517 5.385 1.00 70.88 181 PRO A O 1
ATOM 1379 N N . ASP A 1 182 ? 10.782 3.384 5.136 1.00 76.19 182 ASP A N 1
ATOM 1380 C CA . ASP A 1 182 ? 9.837 3.649 4.049 1.00 76.19 182 ASP A CA 1
ATOM 1381 C C . ASP A 1 182 ? 8.645 4.491 4.524 1.00 76.19 182 ASP A C 1
ATOM 1383 O O . ASP A 1 182 ? 8.176 5.347 3.783 1.00 76.19 182 ASP A O 1
ATOM 1387 N N . LEU A 1 183 ? 8.188 4.326 5.773 1.00 82.06 183 LEU A N 1
ATOM 1388 C CA . LEU A 1 183 ? 7.125 5.162 6.344 1.00 82.06 183 LEU A CA 1
ATOM 1389 C C . LEU A 1 183 ? 7.592 6.613 6.490 1.00 82.06 183 LEU A C 1
ATOM 1391 O O . LEU A 1 183 ? 6.890 7.534 6.075 1.00 82.06 183 LEU A O 1
ATOM 1395 N N . VAL A 1 184 ? 8.774 6.807 7.081 1.00 79.81 184 VAL A N 1
ATOM 1396 C CA . VAL A 1 184 ? 9.345 8.137 7.328 1.00 79.81 184 VAL A CA 1
ATOM 1397 C C . VAL A 1 184 ? 9.683 8.822 6.006 1.00 79.81 184 VAL A C 1
ATOM 1399 O O . VAL A 1 184 ? 9.190 9.918 5.754 1.00 79.81 184 VAL A O 1
ATOM 1402 N N . HIS A 1 185 ? 10.416 8.144 5.121 1.00 79.38 185 HIS A N 1
ATOM 1403 C CA . HIS A 1 185 ? 10.781 8.651 3.799 1.00 79.38 185 HIS A CA 1
ATOM 1404 C C . HIS A 1 185 ? 9.554 9.047 2.976 1.00 79.38 185 HIS A C 1
ATOM 1406 O O . HIS A 1 185 ? 9.524 10.118 2.367 1.00 79.38 185 HIS A O 1
ATOM 1412 N N . PHE A 1 186 ? 8.513 8.214 2.983 1.00 81.69 186 PHE A N 1
ATOM 1413 C CA . PHE A 1 186 ? 7.276 8.505 2.270 1.00 81.69 186 PHE A CA 1
ATOM 1414 C C . PHE A 1 186 ? 6.544 9.707 2.869 1.00 81.69 186 PHE A C 1
ATOM 1416 O O . PHE A 1 186 ? 6.099 10.592 2.140 1.00 81.69 186 PHE A O 1
ATOM 1423 N N . GLY A 1 187 ? 6.450 9.781 4.199 1.00 79.94 187 GLY A N 1
ATOM 1424 C CA . GLY A 1 187 ? 5.911 10.956 4.875 1.00 79.94 187 GLY A CA 1
ATOM 1425 C C . GLY A 1 187 ? 6.679 12.233 4.517 1.00 79.94 187 GLY A C 1
ATOM 1426 O O . GLY A 1 187 ? 6.067 13.289 4.385 1.00 79.94 187 GLY A O 1
ATOM 1427 N N . GLU A 1 188 ? 7.997 12.151 4.355 1.00 78.38 188 GLU A N 1
ATOM 1428 C CA . GLU A 1 188 ? 8.867 13.294 4.064 1.00 78.38 188 GLU A CA 1
ATOM 1429 C C . GLU A 1 188 ? 8.776 13.785 2.617 1.00 78.38 188 GLU A C 1
ATOM 1431 O O . GLU A 1 188 ? 8.779 14.997 2.392 1.00 78.38 188 GLU A O 1
ATOM 1436 N N . SER A 1 189 ? 8.696 12.870 1.652 1.00 78.12 189 SER A N 1
ATOM 1437 C CA . SER A 1 189 ? 8.867 13.184 0.226 1.00 78.12 189 SER A CA 1
ATOM 1438 C C . SER A 1 189 ? 7.592 13.099 -0.604 1.00 78.12 189 SER A C 1
ATOM 1440 O O . SER A 1 189 ? 7.437 13.835 -1.572 1.00 78.12 189 SER A O 1
ATOM 1442 N N . GLU A 1 190 ? 6.640 12.258 -0.208 1.00 82.06 190 GLU A N 1
ATOM 1443 C CA . GLU A 1 190 ? 5.495 11.902 -1.050 1.00 82.06 190 GLU A CA 1
ATOM 1444 C C . GLU A 1 190 ? 4.161 12.437 -0.513 1.00 82.06 190 GLU A C 1
ATOM 1446 O O . GLU A 1 190 ? 3.190 12.530 -1.259 1.00 82.06 190 GLU A O 1
ATOM 1451 N N . LEU A 1 191 ? 4.068 12.821 0.767 1.00 86.00 191 LEU A N 1
ATOM 1452 C CA . LEU A 1 191 ? 2.779 13.183 1.375 1.00 86.00 191 LEU A CA 1
ATOM 1453 C C . LEU A 1 191 ? 2.046 14.309 0.621 1.00 86.00 191 LEU A C 1
ATOM 1455 O O . LEU A 1 191 ? 0.838 14.218 0.423 1.00 86.00 191 LEU A O 1
ATOM 1459 N N . ILE A 1 192 ? 2.774 15.324 0.147 1.00 84.06 192 ILE A N 1
ATOM 1460 C CA . ILE A 1 192 ? 2.204 16.466 -0.593 1.00 84.06 192 ILE A CA 1
ATOM 1461 C C . ILE A 1 192 ? 1.544 16.018 -1.905 1.00 84.06 192 ILE A C 1
ATOM 1463 O O . ILE A 1 192 ? 0.506 16.550 -2.299 1.00 84.06 192 ILE A O 1
ATOM 1467 N N . TYR A 1 193 ? 2.141 15.032 -2.576 1.00 84.38 193 TYR A N 1
ATOM 1468 C CA . TYR A 1 193 ? 1.618 14.461 -3.813 1.00 84.38 193 TYR A CA 1
ATOM 1469 C C . TYR A 1 193 ? 0.271 13.773 -3.561 1.00 84.38 193 TYR A C 1
ATOM 1471 O O . TYR A 1 193 ? -0.699 14.041 -4.270 1.00 84.38 193 TYR A O 1
ATOM 1479 N N . PHE A 1 194 ? 0.179 12.971 -2.496 1.00 84.69 194 PHE A N 1
ATOM 1480 C CA . PHE A 1 194 ? -1.038 12.234 -2.145 1.00 84.69 194 PHE A CA 1
ATOM 1481 C C . PHE A 1 194 ? -2.179 13.117 -1.655 1.00 84.69 194 PHE A C 1
ATOM 1483 O O . PHE A 1 194 ? -3.342 12.791 -1.877 1.00 84.69 194 PHE A O 1
ATOM 1490 N N . THR A 1 195 ? -1.871 14.230 -0.992 1.00 86.25 195 THR A N 1
ATOM 1491 C CA . THR A 1 195 ? -2.894 15.200 -0.592 1.00 86.25 195 THR A CA 1
ATOM 1492 C C . THR A 1 195 ? -3.309 16.115 -1.738 1.00 86.25 195 THR A C 1
ATOM 1494 O O . THR A 1 195 ? -4.127 17.003 -1.528 1.00 86.25 195 THR A O 1
ATOM 1497 N N . GLY A 1 196 ? -2.735 15.966 -2.938 1.00 83.38 196 GLY A N 1
ATOM 1498 C CA . GLY A 1 196 ? -3.002 16.897 -4.028 1.00 83.38 196 GLY A CA 1
ATOM 1499 C C . GLY A 1 196 ? -2.649 18.341 -3.655 1.00 83.38 196 GLY A C 1
ATOM 1500 O O . GLY A 1 196 ? -3.244 19.271 -4.184 1.00 83.38 196 GLY A O 1
ATOM 1501 N N . GLY A 1 197 ? -1.678 18.531 -2.752 1.00 84.31 197 GLY A N 1
ATOM 1502 C CA . GLY A 1 197 ? -1.280 19.848 -2.253 1.00 84.31 197 GLY A CA 1
ATOM 1503 C C . GLY A 1 197 ? -2.248 20.465 -1.242 1.00 84.31 197 GLY A C 1
ATOM 1504 O O . GLY A 1 197 ? -1.934 21.511 -0.678 1.00 84.31 197 GLY A O 1
ATOM 1505 N N . ASP A 1 198 ? -3.365 19.799 -0.946 1.00 88.94 198 ASP A N 1
ATOM 1506 C CA . ASP A 1 198 ? -4.385 20.313 -0.044 1.00 88.94 198 ASP A CA 1
ATOM 1507 C C . ASP A 1 198 ? -4.001 20.082 1.422 1.00 88.94 198 ASP A C 1
ATOM 1509 O O . ASP A 1 198 ? -3.888 18.944 1.900 1.00 88.94 198 ASP A O 1
ATOM 1513 N N . LEU A 1 199 ? -3.813 21.173 2.163 1.00 89.25 199 LEU A N 1
ATOM 1514 C CA . LEU A 1 199 ? -3.531 21.134 3.593 1.00 89.25 199 LEU A CA 1
ATOM 1515 C C . LEU A 1 199 ? -4.690 20.523 4.395 1.00 89.25 199 LEU A C 1
ATOM 1517 O O . LEU A 1 199 ? -4.453 20.005 5.491 1.00 89.25 199 LEU A O 1
ATOM 1521 N N . ASP A 1 200 ? -5.924 20.532 3.882 1.00 89.12 200 ASP A N 1
ATOM 1522 C CA . ASP A 1 200 ? -7.053 19.919 4.571 1.00 89.12 200 ASP A CA 1
ATOM 1523 C C . ASP A 1 200 ? -7.008 18.388 4.572 1.00 89.12 200 ASP A C 1
ATOM 1525 O O . ASP A 1 200 ? -7.439 17.763 5.550 1.00 89.12 200 ASP A O 1
ATOM 1529 N N . LEU A 1 201 ? -6.376 17.789 3.561 1.00 90.81 201 LEU A N 1
ATOM 1530 C CA . LEU A 1 201 ? -6.114 16.350 3.491 1.00 90.81 201 LEU A CA 1
ATOM 1531 C C . LEU A 1 201 ? -4.886 15.921 4.314 1.00 90.81 201 LEU A C 1
ATOM 1533 O O . LEU A 1 201 ? -4.703 14.722 4.559 1.00 90.81 201 LEU A O 1
ATOM 1537 N N . VAL A 1 202 ? -4.096 16.876 4.824 1.00 91.25 202 VAL A N 1
ATOM 1538 C CA . VAL A 1 202 ? -3.023 16.621 5.796 1.00 91.25 202 VAL A CA 1
ATOM 1539 C C . VAL A 1 202 ? -3.619 16.438 7.208 1.00 91.25 202 VAL A C 1
ATOM 1541 O O . VAL A 1 202 ? -4.361 17.307 7.687 1.00 91.25 202 VAL A O 1
ATOM 1544 N N . PRO A 1 203 ? -3.274 15.355 7.934 1.00 91.31 203 PRO A N 1
ATOM 1545 C CA . PRO A 1 203 ? -3.766 15.116 9.292 1.00 91.31 203 PRO A CA 1
ATOM 1546 C C . PRO A 1 203 ? -3.381 16.233 10.279 1.00 91.31 203 PRO A C 1
ATOM 1548 O O . PRO A 1 203 ? -2.242 16.703 10.217 1.00 91.31 203 PRO A O 1
ATOM 1551 N N . PRO A 1 204 ? -4.245 16.615 11.246 1.00 90.56 204 PRO A N 1
ATOM 1552 C CA . PRO A 1 204 ? -4.000 17.730 12.171 1.00 90.56 204 PRO A CA 1
ATOM 1553 C C . PRO A 1 204 ? -2.627 17.710 12.850 1.00 90.56 204 PRO A C 1
ATOM 1555 O O . PRO A 1 204 ? -1.905 18.706 12.818 1.00 90.56 204 PRO A O 1
ATOM 1558 N N . ILE A 1 205 ? -2.213 16.545 13.360 1.00 90.00 205 ILE A N 1
ATOM 1559 C CA . ILE A 1 205 ? -0.912 16.362 14.017 1.00 90.00 205 ILE A CA 1
ATOM 1560 C C . ILE A 1 205 ? 0.282 16.670 13.096 1.00 90.00 205 ILE A C 1
ATOM 1562 O O . ILE A 1 205 ? 1.331 17.103 13.580 1.00 90.00 205 ILE A O 1
ATOM 1566 N N . LEU A 1 206 ? 0.120 16.510 11.778 1.00 90.31 206 LEU A N 1
ATOM 1567 C CA . LEU A 1 206 ? 1.151 16.769 10.773 1.00 90.31 206 LEU A CA 1
ATOM 1568 C C . LEU A 1 206 ? 1.031 18.163 10.130 1.00 90.31 206 LEU A C 1
ATOM 1570 O O . LEU A 1 206 ? 2.020 18.669 9.605 1.00 90.31 206 LEU A O 1
ATOM 1574 N N . ARG A 1 207 ? -0.128 18.837 10.202 1.00 89.69 207 ARG A N 1
ATOM 1575 C CA . ARG A 1 207 ? -0.368 20.135 9.527 1.00 89.69 207 ARG A CA 1
ATOM 1576 C C . ARG A 1 207 ? 0.672 21.201 9.868 1.00 89.69 207 ARG A C 1
ATOM 1578 O O . ARG A 1 207 ? 1.096 21.944 8.985 1.00 89.69 207 ARG A O 1
ATOM 1585 N N . LYS A 1 208 ? 1.149 21.231 11.118 1.00 87.62 208 LYS A N 1
ATOM 1586 C CA . LYS A 1 208 ? 2.181 22.174 11.594 1.00 87.62 208 LYS A CA 1
ATOM 1587 C C . LYS A 1 208 ? 3.490 22.137 10.795 1.00 87.62 208 LYS A C 1
ATOM 1589 O O . LYS A 1 208 ? 4.237 23.114 10.816 1.00 87.62 208 LYS A O 1
ATOM 1594 N N . TYR A 1 209 ? 3.764 21.029 10.103 1.00 86.94 209 TYR A N 1
ATOM 1595 C CA . TYR A 1 209 ? 4.937 20.863 9.248 1.00 86.94 209 TYR A CA 1
ATOM 1596 C C . TYR A 1 209 ? 4.738 21.410 7.838 1.00 86.94 209 TYR A C 1
ATOM 1598 O O . TYR A 1 209 ? 5.735 21.686 7.190 1.00 86.94 209 TYR A O 1
ATOM 1606 N N . TYR A 1 210 ? 3.501 21.613 7.376 1.00 87.56 210 TYR A N 1
ATOM 1607 C CA . TYR A 1 210 ? 3.183 21.982 5.988 1.00 87.56 210 TYR A CA 1
ATOM 1608 C C . TYR A 1 210 ? 2.458 23.326 5.853 1.00 87.56 210 TYR A C 1
ATOM 1610 O O . TYR A 1 210 ? 2.340 23.839 4.745 1.00 87.56 210 TYR A O 1
ATOM 1618 N N . ALA A 1 211 ? 2.004 23.928 6.957 1.00 87.56 211 ALA A N 1
ATOM 1619 C CA . ALA A 1 211 ? 1.172 25.135 6.952 1.00 87.56 211 ALA A CA 1
ATOM 1620 C C . ALA A 1 211 ? 1.815 26.367 6.284 1.00 87.56 211 ALA A C 1
ATOM 1622 O O . ALA A 1 211 ? 1.107 27.240 5.792 1.00 87.56 211 ALA A O 1
ATOM 1623 N N . ALA A 1 212 ? 3.149 26.453 6.255 1.00 84.75 212 ALA A N 1
ATOM 1624 C CA . ALA A 1 212 ? 3.858 27.514 5.535 1.00 84.75 212 ALA A CA 1
ATOM 1625 C C . ALA A 1 212 ? 4.030 27.208 4.035 1.00 84.75 212 ALA A C 1
ATOM 1627 O O . ALA A 1 212 ? 4.340 28.109 3.258 1.00 84.75 212 ALA A O 1
ATOM 1628 N N . TYR A 1 213 ? 3.834 25.956 3.618 1.00 85.62 213 TYR A N 1
ATOM 1629 C CA . TYR A 1 213 ? 4.136 25.460 2.276 1.00 85.62 213 TYR A CA 1
ATOM 1630 C C . TYR A 1 213 ? 2.892 25.262 1.410 1.00 85.62 213 TYR A C 1
ATOM 1632 O O . TYR A 1 213 ? 2.884 25.649 0.241 1.00 85.62 213 TYR A O 1
ATOM 1640 N N . LEU A 1 214 ? 1.841 24.690 1.992 1.00 87.81 214 LEU A N 1
ATOM 1641 C CA . LEU A 1 214 ? 0.595 24.336 1.317 1.00 87.81 214 LEU A CA 1
ATOM 1642 C C . LEU A 1 214 ? -0.502 25.372 1.575 1.00 87.81 214 LEU A C 1
ATOM 1644 O O . LEU A 1 214 ? -0.414 26.169 2.513 1.00 87.81 214 LEU A O 1
ATOM 1648 N N . THR A 1 215 ? -1.532 25.359 0.733 1.00 87.00 215 THR A N 1
ATOM 1649 C CA . THR A 1 215 ? -2.783 26.095 0.961 1.00 87.00 215 THR A CA 1
ATOM 1650 C C . THR A 1 215 ? -3.911 25.123 1.304 1.00 87.00 215 THR A C 1
ATOM 1652 O O . THR A 1 215 ? -3.710 23.914 1.308 1.00 87.00 215 THR A O 1
ATOM 1655 N N . ASP A 1 216 ? -5.092 25.647 1.615 1.00 82.19 216 ASP A N 1
ATOM 1656 C CA . ASP A 1 216 ? -6.349 24.896 1.727 1.00 82.19 216 ASP A CA 1
ATOM 1657 C C . ASP A 1 216 ? -7.037 24.689 0.362 1.00 82.19 216 ASP A C 1
ATOM 1659 O O . ASP A 1 216 ? -8.234 24.418 0.300 1.00 82.19 216 ASP A O 1
ATOM 1663 N N . LEU A 1 217 ? -6.302 24.880 -0.741 1.00 77.62 217 LEU A N 1
ATOM 1664 C CA . LEU A 1 217 ? -6.780 24.645 -2.098 1.00 77.62 217 LEU A CA 1
ATOM 1665 C C . LEU A 1 217 ? -6.104 23.394 -2.658 1.00 77.62 217 LEU A C 1
ATOM 1667 O O . LEU A 1 217 ? -4.884 23.359 -2.818 1.00 77.62 217 LEU A O 1
ATOM 1671 N N . GLY A 1 218 ? -6.915 22.389 -2.971 1.00 72.62 218 GLY A N 1
ATOM 1672 C CA . GLY A 1 218 ? -6.489 21.163 -3.633 1.00 72.62 218 GLY A CA 1
ATOM 1673 C C . GLY A 1 218 ? -6.774 21.118 -5.135 1.00 72.62 218 GLY A C 1
ATOM 1674 O O . GLY A 1 218 ? -7.174 22.090 -5.774 1.00 72.62 218 GLY A O 1
ATOM 1675 N N . VAL A 1 219 ? -6.593 19.919 -5.687 1.00 68.81 219 VAL A N 1
ATOM 1676 C CA . VAL A 1 219 ? -6.763 19.562 -7.111 1.00 68.81 219 VAL A CA 1
ATOM 1677 C C . VAL A 1 219 ? -8.194 19.743 -7.615 1.00 68.81 219 VAL A C 1
ATOM 1679 O O . VAL A 1 219 ? -8.416 19.968 -8.807 1.00 68.81 219 VAL A O 1
ATOM 1682 N N . ALA A 1 220 ? -9.169 19.609 -6.722 1.00 72.25 220 ALA A N 1
ATOM 1683 C CA . ALA A 1 220 ? -10.580 19.666 -7.047 1.00 72.25 220 ALA A CA 1
ATOM 1684 C C . ALA A 1 220 ? -11.318 20.548 -6.040 1.00 72.25 220 ALA A C 1
ATOM 1686 O O . ALA A 1 220 ? -11.156 20.399 -4.828 1.00 72.25 220 ALA A O 1
ATOM 1687 N N . ASP A 1 221 ? -12.158 21.441 -6.567 1.00 70.25 221 ASP A N 1
ATOM 1688 C CA . ASP A 1 221 ? -13.066 22.247 -5.759 1.00 70.25 221 ASP A CA 1
ATOM 1689 C C . ASP A 1 221 ? -13.952 21.324 -4.901 1.00 70.25 221 ASP A C 1
ATOM 1691 O O . ASP A 1 221 ? -14.424 20.285 -5.366 1.00 70.25 221 ASP A O 1
ATOM 1695 N N . ASP A 1 222 ? -14.189 21.711 -3.646 1.00 71.12 222 ASP A N 1
ATOM 1696 C CA . ASP A 1 222 ? -15.023 20.985 -2.675 1.00 71.12 222 ASP A CA 1
ATOM 1697 C C . ASP A 1 222 ? -14.504 19.593 -2.233 1.00 71.12 222 ASP A C 1
ATOM 1699 O O . ASP A 1 222 ? -15.207 18.879 -1.512 1.00 71.12 222 ASP A O 1
ATOM 1703 N N . VAL A 1 223 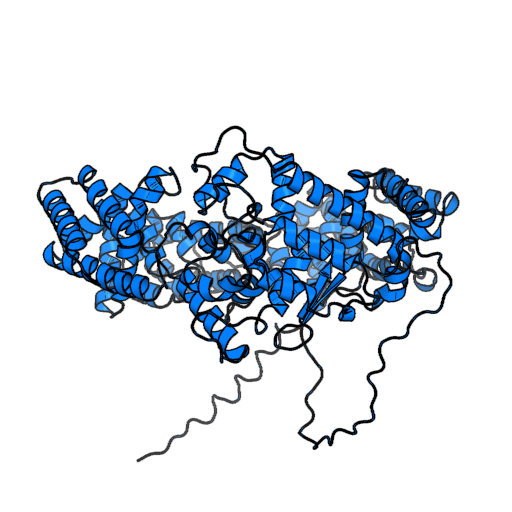? -13.266 19.215 -2.576 1.00 80.94 223 VAL A N 1
ATOM 1704 C CA . VAL A 1 223 ? -12.583 18.036 -2.011 1.00 80.94 223 VAL A CA 1
ATOM 1705 C C . VAL A 1 223 ? -11.816 18.440 -0.752 1.00 80.94 223 VAL A C 1
ATOM 1707 O O . VAL A 1 223 ? -10.644 18.771 -0.806 1.00 80.94 223 VAL A O 1
ATOM 1710 N N . ASN A 1 224 ? -12.488 18.416 0.400 1.00 79.19 224 ASN A N 1
ATOM 1711 C CA . ASN A 1 224 ? -11.918 18.845 1.690 1.00 79.19 224 ASN A CA 1
ATOM 1712 C C . ASN A 1 224 ? -11.795 17.716 2.734 1.00 79.19 224 ASN A C 1
ATOM 1714 O O . ASN A 1 224 ? -11.463 17.952 3.901 1.00 79.19 224 ASN A O 1
ATOM 1718 N N . ASP A 1 225 ? -12.089 16.477 2.337 1.00 88.25 225 ASP A N 1
ATOM 1719 C CA . ASP A 1 225 ? -11.802 15.271 3.103 1.00 88.25 225 ASP A CA 1
ATOM 1720 C C . ASP A 1 225 ? -11.492 14.073 2.193 1.00 88.25 225 ASP A C 1
ATOM 1722 O O . ASP A 1 225 ? -11.698 14.101 0.977 1.00 88.25 225 ASP A O 1
ATOM 1726 N N . TRP A 1 226 ? -10.946 13.006 2.783 1.00 91.44 226 TRP A N 1
ATOM 1727 C CA . TRP A 1 226 ? -10.552 11.826 2.017 1.00 91.44 226 TRP A CA 1
ATOM 1728 C C . TRP A 1 226 ? -11.729 11.096 1.362 1.00 91.44 226 TRP A C 1
ATOM 1730 O O . TRP A 1 226 ? -11.566 10.658 0.224 1.00 91.44 226 TRP A O 1
ATOM 1740 N N . PRO A 1 227 ? -12.912 10.950 1.994 1.00 90.00 227 PRO A N 1
ATOM 1741 C CA . PRO A 1 227 ? -14.072 10.416 1.288 1.00 90.00 227 PRO A CA 1
ATOM 1742 C C . PRO A 1 227 ? -14.459 11.243 0.062 1.00 90.00 227 PRO A C 1
ATOM 1744 O O . PRO A 1 227 ? -14.681 10.658 -0.991 1.00 90.00 227 PRO A O 1
ATOM 1747 N N . ALA A 1 228 ? -14.468 12.574 0.131 1.00 89.81 228 ALA A N 1
ATOM 1748 C CA . ALA A 1 228 ? -14.702 13.408 -1.045 1.00 89.81 228 ALA A CA 1
ATOM 1749 C C . ALA A 1 228 ? -13.625 13.191 -2.121 1.00 89.81 228 ALA A C 1
ATOM 1751 O O . ALA A 1 228 ? -13.967 13.045 -3.293 1.00 89.81 228 ALA A O 1
ATOM 1752 N N . ALA A 1 229 ? -12.349 13.079 -1.733 1.00 91.19 229 ALA A N 1
ATOM 1753 C CA . ALA A 1 229 ? -11.240 12.840 -2.663 1.00 91.19 229 ALA A CA 1
ATOM 1754 C C . ALA A 1 229 ? -11.365 11.495 -3.391 1.00 91.19 229 ALA A C 1
ATOM 1756 O O . ALA A 1 229 ? -11.195 11.411 -4.607 1.00 91.19 229 ALA A O 1
ATOM 1757 N N . LEU A 1 230 ? -11.718 10.438 -2.660 1.00 92.00 230 LEU A N 1
ATOM 1758 C CA . LEU A 1 230 ? -11.946 9.116 -3.239 1.00 92.00 230 LEU A CA 1
ATOM 1759 C C . LEU A 1 230 ? -13.211 9.090 -4.103 1.00 92.00 230 LEU A C 1
ATOM 1761 O O . LEU A 1 230 ? -13.194 8.513 -5.186 1.00 92.00 230 LEU A O 1
ATOM 1765 N N . GLY A 1 231 ? -14.291 9.743 -3.668 1.00 91.75 231 GLY A N 1
ATOM 1766 C CA . GLY A 1 231 ? -15.522 9.873 -4.448 1.00 91.75 231 GLY A CA 1
ATOM 1767 C C . GLY A 1 231 ? -15.296 10.605 -5.771 1.00 91.75 231 GLY A C 1
ATOM 1768 O O . GLY A 1 231 ? -15.773 10.147 -6.808 1.00 91.75 231 GLY A O 1
ATOM 1769 N N . TRP A 1 232 ? -14.518 11.692 -5.747 1.00 91.50 232 TRP A N 1
ATOM 1770 C CA . TRP A 1 232 ? -14.048 12.406 -6.936 1.00 91.50 232 TRP A CA 1
ATOM 1771 C C . TRP A 1 232 ? -13.257 11.482 -7.866 1.00 91.50 232 TRP A C 1
ATOM 1773 O O . TRP A 1 232 ? -13.597 11.362 -9.038 1.00 91.50 232 TRP A O 1
ATOM 1783 N N . TRP A 1 233 ? -12.267 10.760 -7.336 1.00 91.88 233 TRP A N 1
ATOM 1784 C CA . TRP A 1 233 ? -11.439 9.827 -8.104 1.00 91.88 233 TRP A CA 1
ATOM 1785 C C . TRP A 1 233 ? -12.242 8.709 -8.782 1.00 91.88 233 TRP A C 1
ATOM 1787 O O . TRP A 1 233 ? -12.010 8.381 -9.948 1.00 91.88 233 TRP A O 1
ATOM 1797 N N . PHE A 1 234 ? -13.201 8.119 -8.065 1.00 91.88 234 PHE A N 1
ATOM 1798 C CA . PHE A 1 234 ? -14.066 7.077 -8.616 1.00 91.88 234 PHE A CA 1
ATOM 1799 C C . PHE A 1 234 ? -15.019 7.605 -9.692 1.00 91.88 234 PHE A C 1
ATOM 1801 O O . PHE A 1 234 ? -15.381 6.844 -10.587 1.00 91.88 234 PHE A O 1
ATOM 1808 N N . ALA A 1 235 ? -15.398 8.883 -9.623 1.00 92.19 235 ALA A N 1
ATOM 1809 C CA . ALA A 1 235 ? -16.280 9.519 -10.596 1.00 92.19 235 ALA A CA 1
ATOM 1810 C C . ALA A 1 235 ? -15.585 9.910 -11.914 1.00 92.19 235 ALA A C 1
ATOM 1812 O O . ALA A 1 235 ? -16.283 10.157 -12.894 1.00 92.19 235 ALA A O 1
ATOM 1813 N N . LEU A 1 236 ? -14.246 9.965 -11.953 1.00 92.12 236 LEU A N 1
ATOM 1814 C CA . LEU A 1 236 ? -13.489 10.251 -13.178 1.00 92.12 236 LEU A CA 1
ATOM 1815 C C . LEU A 1 236 ? -13.684 9.148 -14.226 1.00 92.12 236 LEU A C 1
ATOM 1817 O O . LEU A 1 236 ? -13.733 7.963 -13.880 1.00 92.12 236 LEU A O 1
ATOM 1821 N N . GLU A 1 237 ? -13.719 9.528 -15.504 1.00 91.44 237 GLU A N 1
ATOM 1822 C CA . GLU A 1 237 ? -13.638 8.585 -16.628 1.00 91.44 237 GLU A CA 1
ATOM 1823 C C . GLU A 1 237 ? -12.251 7.911 -16.680 1.00 91.44 237 GLU A C 1
ATOM 1825 O O . GLU A 1 237 ? -11.293 8.382 -16.069 1.00 91.44 237 GLU A O 1
ATOM 1830 N N . ASP A 1 238 ? -12.121 6.776 -17.375 1.00 89.25 238 ASP A N 1
ATOM 1831 C CA . ASP A 1 238 ? -10.899 5.952 -17.319 1.00 89.25 238 ASP A CA 1
ATOM 1832 C C . ASP A 1 238 ? -9.627 6.688 -17.792 1.00 89.25 238 ASP A C 1
ATOM 1834 O O . ASP A 1 238 ? -8.550 6.474 -17.230 1.00 89.25 238 ASP A O 1
ATOM 1838 N N . ASP A 1 239 ? -9.736 7.560 -18.796 1.00 85.75 239 ASP A N 1
ATOM 1839 C CA . ASP A 1 239 ? -8.633 8.380 -19.309 1.00 85.75 239 ASP A CA 1
ATOM 1840 C C . ASP A 1 239 ? -8.237 9.492 -18.328 1.00 85.75 239 ASP A C 1
ATOM 1842 O O . ASP A 1 239 ? -7.056 9.646 -18.004 1.00 85.75 239 ASP A O 1
ATOM 1846 N N . GLU A 1 240 ? -9.216 10.212 -17.781 1.00 88.69 240 GLU A N 1
ATOM 1847 C CA . GLU A 1 240 ? -8.992 11.228 -16.749 1.00 88.69 240 GLU A CA 1
ATOM 1848 C C . GLU A 1 240 ? -8.428 10.622 -15.463 1.00 88.69 240 GLU A C 1
ATOM 1850 O O . GLU A 1 240 ? -7.532 11.193 -14.844 1.00 88.69 240 GLU A O 1
ATOM 1855 N N . ARG A 1 241 ? -8.899 9.435 -15.074 1.00 89.62 241 ARG A N 1
ATOM 1856 C CA . ARG A 1 241 ? -8.378 8.694 -13.923 1.00 89.62 241 ARG A CA 1
ATOM 1857 C C . ARG A 1 241 ? -6.928 8.270 -14.152 1.00 89.62 241 ARG A C 1
ATOM 1859 O O . ARG A 1 241 ? -6.120 8.352 -13.231 1.00 89.62 241 ARG A O 1
ATOM 1866 N N . GLY A 1 242 ? -6.574 7.864 -15.373 1.00 84.19 242 GLY A N 1
ATOM 1867 C CA . GLY A 1 242 ? -5.187 7.596 -15.759 1.00 84.19 242 GLY A CA 1
ATOM 1868 C C . GLY A 1 242 ? -4.288 8.826 -15.591 1.00 84.19 242 GLY A C 1
ATOM 1869 O O . GLY A 1 242 ? -3.244 8.739 -14.941 1.00 84.19 242 GLY A O 1
ATOM 1870 N N . ALA A 1 243 ? -4.730 9.980 -16.100 1.00 82.75 243 ALA A N 1
ATOM 1871 C CA . ALA A 1 243 ? -4.007 11.249 -15.990 1.00 82.75 243 ALA A CA 1
ATOM 1872 C C . ALA A 1 243 ? -3.904 11.756 -14.542 1.00 82.75 243 ALA A C 1
ATOM 1874 O O . ALA A 1 243 ? -2.853 12.217 -14.109 1.00 82.75 243 ALA A O 1
ATOM 1875 N N . ALA A 1 244 ? -4.973 11.638 -13.757 1.00 85.12 244 ALA A N 1
ATOM 1876 C CA . ALA A 1 244 ? -4.950 11.960 -12.337 1.00 85.12 244 ALA A CA 1
ATOM 1877 C C . ALA A 1 244 ? -4.007 11.014 -11.568 1.00 85.12 244 ALA A C 1
ATOM 1879 O O . ALA A 1 244 ? -3.325 11.430 -10.632 1.00 85.12 244 ALA A O 1
ATOM 1880 N N . GLY A 1 245 ? -3.932 9.742 -11.967 1.00 82.44 245 GLY A N 1
ATOM 1881 C CA . GLY A 1 245 ? -3.103 8.748 -11.294 1.00 82.44 245 GLY A CA 1
ATOM 1882 C C . GLY A 1 245 ? -1.615 9.039 -11.394 1.00 82.44 245 GLY A C 1
ATOM 1883 O O . GLY A 1 245 ? -0.889 8.935 -10.404 1.00 82.44 245 GLY A O 1
ATOM 1884 N N . SER A 1 246 ? -1.152 9.501 -12.552 1.00 75.25 246 SER A N 1
ATOM 1885 C CA . SER A 1 246 ? 0.256 9.864 -12.735 1.00 75.25 246 SER A CA 1
ATOM 1886 C C . SER A 1 246 ? 0.704 11.060 -11.876 1.00 75.25 246 SER A C 1
ATOM 1888 O O . SER A 1 246 ? 1.901 11.330 -11.806 1.00 75.25 246 SER A O 1
ATOM 1890 N N . VAL A 1 247 ? -0.223 11.760 -11.197 1.00 79.06 247 VAL A N 1
ATOM 1891 C CA . VAL A 1 247 ? 0.053 13.034 -10.506 1.00 79.06 247 VAL A CA 1
ATOM 1892 C C . VAL A 1 247 ? -0.509 13.137 -9.079 1.00 79.06 247 VAL A C 1
ATOM 1894 O O . VAL A 1 247 ? 0.005 13.943 -8.313 1.00 79.06 247 VAL A O 1
ATOM 1897 N N . PHE A 1 248 ? -1.480 12.319 -8.660 1.00 82.81 248 PHE A N 1
ATOM 1898 C CA . PHE A 1 248 ? -2.085 12.429 -7.313 1.00 82.81 248 PHE A CA 1
ATOM 1899 C C . PHE A 1 248 ? -2.065 11.144 -6.481 1.00 82.81 248 PHE A C 1
ATOM 1901 O O . PHE A 1 248 ? -2.387 11.160 -5.296 1.00 82.81 248 PHE A O 1
ATOM 1908 N N . GLY A 1 249 ? -1.706 10.004 -7.070 1.00 81.38 249 GLY A N 1
ATOM 1909 C CA . GLY A 1 249 ? -1.386 8.795 -6.307 1.00 81.38 249 GLY A CA 1
ATOM 1910 C C . GLY A 1 249 ? -2.560 8.042 -5.709 1.00 81.38 249 GLY A C 1
ATOM 1911 O O . GLY A 1 249 ? -2.354 7.001 -5.085 1.00 81.38 249 GLY A O 1
ATOM 1912 N N . LEU A 1 250 ? -3.794 8.501 -5.903 1.00 86.00 250 LEU A N 1
ATOM 1913 C CA . LEU A 1 250 ? -4.979 7.851 -5.341 1.00 86.00 250 LEU A CA 1
ATOM 1914 C C . LEU A 1 250 ? -5.121 6.387 -5.797 1.00 86.00 250 LEU A C 1
ATOM 1916 O O . LEU A 1 250 ? -5.624 5.562 -5.039 1.00 86.00 250 LEU A O 1
ATOM 1920 N N . GLN A 1 251 ? -4.568 6.008 -6.954 1.00 83.50 251 GLN A N 1
ATOM 1921 C CA . GLN A 1 251 ? -4.479 4.614 -7.412 1.00 83.50 251 GLN A CA 1
ATOM 1922 C C . GLN A 1 251 ? -3.703 3.681 -6.470 1.00 83.50 251 GLN A C 1
ATOM 1924 O O . GLN A 1 251 ? -3.841 2.464 -6.568 1.00 83.50 251 GLN A O 1
ATOM 1929 N N . HIS A 1 252 ? -2.863 4.220 -5.583 1.00 82.25 252 HIS A N 1
ATOM 1930 C CA . HIS A 1 252 ? -2.075 3.436 -4.631 1.00 82.25 252 HIS A CA 1
ATOM 1931 C C . HIS A 1 252 ? -2.810 3.178 -3.309 1.00 82.25 252 HIS A C 1
ATOM 1933 O O . HIS A 1 252 ? -2.271 2.500 -2.434 1.00 82.25 252 HIS A O 1
ATOM 1939 N N . PHE A 1 253 ? -4.014 3.725 -3.133 1.00 85.50 253 PHE A N 1
ATOM 1940 C CA . PHE A 1 253 ? -4.845 3.456 -1.964 1.00 85.50 253 PHE A CA 1
ATOM 1941 C C . PHE A 1 253 ? -5.472 2.061 -2.073 1.00 85.50 253 PHE A C 1
ATOM 1943 O O . PHE A 1 253 ? -5.656 1.544 -3.177 1.00 85.50 253 PHE A O 1
ATOM 1950 N N . PRO A 1 254 ? -5.864 1.440 -0.949 1.00 80.06 254 PRO A N 1
ATOM 1951 C CA . PRO A 1 254 ? -6.660 0.218 -0.971 1.00 80.06 254 PRO A CA 1
ATOM 1952 C C . PRO A 1 254 ? -8.113 0.533 -1.367 1.00 80.06 254 PRO A C 1
ATOM 1954 O O . PRO A 1 254 ? -9.032 0.481 -0.552 1.00 80.06 254 PRO A O 1
ATOM 1957 N N . LEU A 1 255 ? -8.311 0.883 -2.642 1.00 86.06 255 LEU A N 1
ATOM 1958 C CA . LEU A 1 255 ? -9.553 1.433 -3.193 1.00 86.06 255 LEU A CA 1
ATOM 1959 C C . LEU A 1 255 ? -10.782 0.543 -2.955 1.00 86.06 255 LEU A C 1
ATOM 1961 O O . LEU A 1 255 ? -11.864 1.071 -2.715 1.00 86.06 255 LEU A O 1
ATOM 1965 N N . GLY A 1 256 ? -10.611 -0.783 -2.939 1.00 83.81 256 GLY A N 1
ATOM 1966 C CA . GLY A 1 256 ? -11.706 -1.738 -2.727 1.00 83.81 256 GLY A CA 1
ATOM 1967 C C . GLY A 1 256 ? -12.492 -1.509 -1.428 1.00 83.81 256 GLY A C 1
ATOM 1968 O O . GLY A 1 256 ? -13.703 -1.703 -1.394 1.00 83.81 256 GLY A O 1
ATOM 1969 N N . SER A 1 257 ? -11.838 -1.017 -0.369 1.00 81.75 257 SER A N 1
ATOM 1970 C CA . SER A 1 257 ? -12.495 -0.715 0.915 1.00 81.75 257 SER A CA 1
ATOM 1971 C C . SER A 1 257 ? -13.423 0.506 0.862 1.00 81.75 257 SER A C 1
ATOM 1973 O O . SER A 1 257 ? -14.201 0.720 1.795 1.00 81.75 257 SER A O 1
ATOM 1975 N N . TYR A 1 258 ? -13.343 1.306 -0.206 1.00 89.50 258 TYR A N 1
ATOM 1976 C CA . TYR A 1 258 ? -13.975 2.621 -0.331 1.00 89.50 258 TYR A CA 1
ATOM 1977 C C . TYR A 1 258 ? -14.907 2.748 -1.542 1.00 89.50 258 TYR A C 1
ATOM 1979 O O . TYR A 1 258 ? -15.448 3.826 -1.769 1.00 89.50 258 TYR A O 1
ATOM 1987 N N . GLU A 1 259 ? -15.160 1.670 -2.287 1.00 87.56 259 GLU A N 1
ATOM 1988 C CA . GLU A 1 259 ? -16.039 1.686 -3.472 1.00 87.56 259 GLU A CA 1
ATOM 1989 C C . GLU A 1 259 ? -17.475 2.159 -3.169 1.00 87.56 259 GLU A C 1
ATOM 1991 O O . GLU A 1 259 ? -18.177 2.622 -4.064 1.00 87.56 259 GLU A O 1
ATOM 1996 N N . GLY A 1 260 ? -17.912 2.061 -1.907 1.00 86.31 260 GLY A N 1
ATOM 1997 C CA . GLY A 1 260 ? -19.226 2.523 -1.452 1.00 86.31 260 GLY A CA 1
ATOM 1998 C C . GLY A 1 260 ? -19.362 4.040 -1.272 1.00 86.31 260 GLY A C 1
ATOM 1999 O O . GLY A 1 260 ? -20.482 4.523 -1.105 1.00 86.31 260 GLY A O 1
ATOM 2000 N N . VAL A 1 261 ? -18.259 4.798 -1.319 1.00 91.25 261 VAL A N 1
ATOM 2001 C CA . VAL A 1 261 ? -18.282 6.265 -1.220 1.00 91.25 261 VAL A CA 1
ATOM 2002 C C . VAL A 1 261 ? -19.154 6.864 -2.329 1.00 91.25 261 VAL A C 1
ATOM 2004 O O . VAL A 1 261 ? -19.127 6.430 -3.480 1.00 91.25 261 VAL A O 1
ATOM 2007 N N . SER A 1 262 ? -19.918 7.906 -1.989 1.00 89.56 262 SER A N 1
ATOM 2008 C CA . SER A 1 262 ? -20.746 8.627 -2.961 1.00 89.56 262 SER A CA 1
ATOM 2009 C C . SER A 1 262 ? -19.896 9.296 -4.043 1.00 89.56 262 SER A C 1
ATOM 2011 O O . SER A 1 262 ? -19.004 10.084 -3.745 1.00 89.56 262 SER A O 1
ATOM 2013 N N . GLN A 1 263 ? -20.226 9.009 -5.299 1.00 91.19 263 GLN A N 1
ATOM 2014 C CA . GLN A 1 263 ? -19.577 9.579 -6.478 1.00 91.19 263 GLN A CA 1
ATOM 2015 C C . GLN A 1 263 ? -20.374 10.804 -6.946 1.00 91.19 263 GLN A C 1
ATOM 2017 O O . GLN A 1 263 ? -21.588 10.681 -7.146 1.00 91.19 263 GLN A O 1
ATOM 2022 N N . PRO A 1 264 ? -19.755 11.988 -7.088 1.00 87.75 264 PRO A N 1
ATOM 2023 C CA . PRO A 1 264 ? -20.461 13.148 -7.612 1.00 87.75 264 PRO A CA 1
ATOM 2024 C C . PRO A 1 264 ? -20.727 12.993 -9.119 1.00 87.75 264 PRO A C 1
ATOM 2026 O O . PRO A 1 264 ? -19.915 12.437 -9.853 1.00 87.75 264 PRO A O 1
ATOM 2029 N N . ASP A 1 265 ? -21.863 13.509 -9.595 1.00 84.62 265 ASP A N 1
ATOM 2030 C CA . ASP A 1 265 ? -22.204 13.492 -11.023 1.00 84.62 265 ASP A CA 1
ATOM 2031 C C . ASP A 1 265 ? -21.449 14.587 -11.795 1.00 84.62 265 ASP A C 1
ATOM 2033 O O . ASP A 1 265 ? -21.362 15.730 -11.343 1.00 84.62 265 ASP A O 1
ATOM 2037 N N . GLY A 1 266 ? -21.010 14.277 -13.021 1.00 79.75 266 GLY A N 1
ATOM 2038 C CA . GLY A 1 266 ? -20.447 15.271 -13.948 1.00 79.75 266 GLY A CA 1
ATOM 2039 C C . GLY A 1 266 ? -19.088 15.830 -13.521 1.00 79.75 266 GLY A C 1
ATOM 2040 O O . GLY A 1 266 ? -18.763 16.967 -13.867 1.00 79.75 266 GLY A O 1
ATOM 2041 N N . VAL A 1 267 ? -18.334 15.044 -12.755 1.00 85.00 267 VAL A N 1
ATOM 2042 C CA . VAL A 1 267 ? -16.953 15.325 -12.362 1.00 85.00 267 VAL A CA 1
ATOM 2043 C C . VAL A 1 267 ? -16.028 15.083 -13.552 1.00 85.00 267 VAL A C 1
ATOM 2045 O O . VAL A 1 267 ? -16.268 14.184 -14.350 1.00 85.00 267 VAL A O 1
ATOM 2048 N N . GLY A 1 268 ? -14.982 15.894 -13.656 1.00 83.62 268 GLY A N 1
ATOM 2049 C CA . GLY A 1 268 ? -13.879 15.697 -14.586 1.00 83.62 268 GLY A CA 1
ATOM 2050 C C . GLY A 1 268 ? -12.669 16.499 -14.127 1.00 83.62 268 GLY A C 1
ATOM 2051 O O . GLY A 1 268 ? -12.766 17.313 -13.197 1.00 83.62 268 GLY A O 1
ATOM 2052 N N . LEU A 1 269 ? -11.529 16.290 -14.776 1.00 85.69 269 LEU A N 1
ATOM 2053 C CA . LEU A 1 269 ? -10.367 17.142 -14.547 1.00 85.69 269 LEU A CA 1
ATOM 2054 C C . LEU A 1 269 ? -10.637 18.534 -15.125 1.00 85.69 269 LEU A C 1
ATOM 2056 O O . LEU A 1 269 ? -11.256 18.692 -16.182 1.00 85.69 269 LEU A O 1
ATOM 2060 N N . SER A 1 270 ? -10.173 19.580 -14.435 1.00 84.31 270 SER A N 1
ATOM 2061 C CA . SER A 1 270 ? -10.325 20.936 -14.959 1.00 84.31 270 SER A CA 1
ATOM 2062 C C . SER A 1 270 ? -9.610 21.044 -16.310 1.00 84.31 270 SER A C 1
ATOM 2064 O O . SER A 1 270 ? -8.524 20.499 -16.504 1.00 84.31 270 SER A O 1
ATOM 2066 N N . THR A 1 271 ? -10.200 21.760 -17.274 1.00 84.44 271 THR A N 1
ATOM 2067 C CA . THR A 1 271 ? -9.579 21.927 -18.603 1.00 84.44 271 THR A CA 1
ATOM 2068 C C . THR A 1 271 ? -8.186 22.559 -18.506 1.00 84.44 271 THR A C 1
ATOM 2070 O O . THR A 1 271 ? -7.322 22.283 -19.333 1.00 84.44 271 THR A O 1
ATOM 2073 N N . GLU A 1 272 ? -7.966 23.396 -17.491 1.00 85.00 272 GLU A N 1
ATOM 2074 C CA . GLU A 1 272 ? -6.661 23.973 -17.182 1.00 85.00 272 GLU A CA 1
ATOM 2075 C C . GLU A 1 272 ? -5.659 22.903 -16.741 1.00 85.00 272 GLU A C 1
ATOM 2077 O O . GLU A 1 272 ? -4.575 22.830 -17.316 1.00 85.00 272 GLU A O 1
ATOM 2082 N N . LEU A 1 273 ? -6.036 22.022 -15.810 1.00 83.94 273 LEU A N 1
ATOM 2083 C CA . LEU A 1 273 ? -5.182 20.927 -15.356 1.00 83.94 273 LEU A CA 1
ATOM 2084 C C . LEU A 1 273 ? -4.876 19.940 -16.488 1.00 83.94 273 LEU A C 1
ATOM 2086 O O . LEU A 1 273 ? -3.712 19.621 -16.704 1.00 83.94 273 LEU A O 1
ATOM 2090 N N . VAL A 1 274 ? -5.879 19.528 -17.271 1.00 85.94 274 VAL A N 1
ATOM 2091 C CA . VAL A 1 274 ? -5.664 18.671 -18.453 1.00 85.94 274 VAL A CA 1
ATOM 2092 C C . VAL A 1 274 ? -4.670 19.323 -19.415 1.00 85.94 274 VAL A C 1
ATOM 2094 O O . VAL A 1 274 ? -3.721 18.682 -19.858 1.00 85.94 274 VAL A O 1
ATOM 2097 N N . SER A 1 275 ? -4.834 20.620 -19.694 1.00 86.75 275 SER A N 1
ATOM 2098 C CA . SER A 1 275 ? -3.918 21.360 -20.567 1.00 86.75 275 SER A CA 1
ATOM 2099 C C . SER A 1 275 ? -2.507 21.484 -19.985 1.00 86.75 275 SER A C 1
ATOM 2101 O O . SER A 1 275 ? -1.549 21.545 -20.761 1.00 86.75 275 SER A O 1
ATOM 2103 N N . LEU A 1 276 ? -2.359 21.570 -18.660 1.00 86.31 276 LEU A N 1
ATOM 2104 C CA . LEU A 1 276 ? -1.062 21.605 -17.980 1.00 86.31 276 LEU A CA 1
ATOM 2105 C C . LEU A 1 276 ? -0.352 20.255 -18.101 1.00 86.31 276 LEU A C 1
ATOM 2107 O O . LEU A 1 276 ? 0.798 20.226 -18.533 1.00 86.31 276 LEU A O 1
ATOM 2111 N N . LEU A 1 277 ? -1.044 19.151 -17.807 1.00 86.00 277 LEU A N 1
ATOM 2112 C CA . LEU A 1 277 ? -0.496 17.794 -17.924 1.00 86.00 277 LEU A CA 1
ATOM 2113 C C . LEU A 1 277 ? -0.124 17.451 -19.369 1.00 86.00 277 LEU A C 1
ATOM 2115 O O . LEU A 1 277 ? 0.975 16.973 -19.637 1.00 86.00 277 LEU A O 1
ATOM 2119 N N . GLU A 1 278 ? -0.983 17.793 -20.325 1.00 86.94 278 GLU A N 1
ATOM 2120 C CA . GLU A 1 278 ? -0.679 17.612 -21.744 1.00 86.94 278 GLU A CA 1
ATOM 2121 C C . GLU A 1 278 ? 0.540 18.457 -22.171 1.00 86.94 278 GLU A C 1
ATOM 2123 O O . GLU A 1 278 ? 1.390 18.012 -22.945 1.00 86.94 278 GLU A O 1
ATOM 2128 N N . SER A 1 279 ? 0.661 19.693 -21.674 1.00 85.69 279 SER A N 1
ATOM 2129 C CA . SER A 1 279 ? 1.817 20.553 -21.973 1.00 85.69 279 SER A CA 1
ATOM 2130 C C . SER A 1 279 ? 3.110 19.995 -21.386 1.00 85.69 279 SER A C 1
ATOM 2132 O O . SER A 1 279 ? 4.149 20.047 -22.044 1.00 85.69 279 SER A O 1
ATOM 2134 N N . GLU A 1 280 ? 3.032 19.434 -20.185 1.00 85.31 280 GLU A N 1
ATOM 2135 C CA . GLU A 1 280 ? 4.118 18.766 -19.483 1.00 85.31 280 GLU A CA 1
ATOM 2136 C C . GLU A 1 280 ? 4.634 17.539 -20.249 1.00 85.31 280 GLU A C 1
ATOM 2138 O O . GLU A 1 280 ? 5.828 17.445 -20.534 1.00 85.31 280 GLU A O 1
ATOM 2143 N N . GLU A 1 281 ? 3.744 16.632 -20.654 1.00 87.19 281 GLU A N 1
ATOM 2144 C CA . GLU A 1 281 ? 4.075 15.452 -21.465 1.00 87.19 281 GLU A CA 1
ATOM 2145 C C . GLU A 1 281 ? 4.766 15.842 -22.776 1.00 87.19 281 GLU A C 1
ATOM 2147 O O . GLU A 1 281 ? 5.818 15.300 -23.135 1.00 87.19 281 GLU A O 1
ATOM 2152 N N . LYS A 1 282 ? 4.232 16.858 -23.464 1.00 86.94 282 LYS A N 1
ATOM 2153 C CA . LYS A 1 282 ? 4.841 17.404 -24.682 1.00 86.94 282 LYS A CA 1
ATOM 2154 C C . LYS A 1 282 ? 6.204 18.026 -24.399 1.00 86.94 282 LYS A C 1
ATOM 2156 O O . LYS A 1 282 ? 7.114 17.875 -25.214 1.00 86.94 282 LYS A O 1
ATOM 2161 N N . GLN A 1 283 ? 6.368 18.715 -23.272 1.00 82.62 283 GLN A N 1
ATOM 2162 C CA . GLN A 1 283 ? 7.647 19.303 -22.887 1.00 82.62 283 GLN A CA 1
ATOM 2163 C C . GLN A 1 283 ? 8.692 18.221 -22.596 1.00 82.62 283 GLN A C 1
ATOM 2165 O O . GLN A 1 283 ? 9.822 18.370 -23.041 1.00 82.62 283 GLN A O 1
ATOM 2170 N N . ARG A 1 284 ? 8.329 17.089 -21.978 1.00 82.75 284 ARG A N 1
ATOM 2171 C CA . ARG A 1 284 ? 9.252 15.955 -21.767 1.00 82.75 284 ARG A CA 1
ATOM 2172 C C . ARG A 1 284 ? 9.830 15.412 -23.077 1.00 82.75 284 ARG A C 1
ATOM 2174 O O . ARG A 1 284 ? 11.011 15.079 -23.128 1.00 82.75 284 ARG A O 1
ATOM 2181 N N . LEU A 1 285 ? 9.039 15.365 -24.151 1.00 85.12 285 LEU A N 1
ATOM 2182 C CA . LEU A 1 285 ? 9.528 14.998 -25.489 1.00 85.12 285 LEU A CA 1
ATOM 2183 C C . LEU A 1 285 ? 10.451 16.069 -26.095 1.00 85.12 285 LEU A C 1
ATOM 2185 O O . LEU A 1 285 ? 11.414 15.730 -26.785 1.00 85.12 285 LEU A O 1
ATOM 2189 N N . VAL A 1 286 ? 10.176 17.354 -25.847 1.00 82.50 286 VAL A N 1
ATOM 2190 C CA . VAL A 1 286 ? 11.064 18.457 -26.256 1.00 82.50 286 VAL A CA 1
ATOM 2191 C C . VAL A 1 286 ? 12.398 18.370 -25.519 1.00 82.50 286 VAL A C 1
ATOM 2193 O O . VAL A 1 286 ? 13.445 18.360 -26.165 1.00 82.50 286 VAL A O 1
ATOM 2196 N N . ASP A 1 287 ? 12.357 18.214 -24.198 1.00 77.19 287 ASP A N 1
ATOM 2197 C CA . ASP A 1 287 ? 13.528 18.058 -23.337 1.00 77.19 287 ASP A CA 1
ATOM 2198 C C . ASP A 1 287 ? 14.353 16.849 -23.776 1.00 77.19 287 ASP A C 1
ATOM 2200 O O . ASP A 1 287 ? 15.554 16.969 -24.006 1.00 77.19 287 ASP A O 1
ATOM 2204 N N . PHE A 1 288 ? 13.695 15.709 -24.007 1.00 82.69 288 PHE A N 1
ATOM 2205 C CA . PHE A 1 288 ? 14.329 14.523 -24.567 1.00 82.69 288 PHE A CA 1
ATOM 2206 C C . PHE A 1 288 ? 15.082 14.843 -25.863 1.00 82.69 288 PHE A C 1
ATOM 2208 O O . PHE A 1 288 ? 16.263 14.522 -25.980 1.00 82.69 288 PHE A O 1
ATOM 2215 N N . ALA A 1 289 ? 14.442 15.505 -26.829 1.00 84.00 289 ALA A N 1
ATOM 2216 C CA . ALA A 1 289 ? 15.064 15.811 -28.114 1.00 84.00 289 ALA A CA 1
ATOM 2217 C C . ALA A 1 289 ? 16.259 16.766 -28.012 1.00 84.00 289 ALA A C 1
ATOM 2219 O O . ALA A 1 289 ? 17.251 16.584 -28.725 1.00 84.00 289 ALA A O 1
ATOM 2220 N N . ASP A 1 290 ? 16.161 17.769 -27.145 1.00 75.81 290 ASP A N 1
ATOM 2221 C CA . ASP A 1 290 ? 17.199 18.778 -26.955 1.00 75.81 290 ASP A CA 1
ATOM 2222 C C . ASP A 1 290 ? 18.418 18.214 -26.218 1.00 75.81 290 ASP A C 1
ATOM 2224 O O . ASP A 1 290 ? 19.549 18.646 -26.451 1.00 75.81 290 ASP A O 1
ATOM 2228 N N . GLN A 1 291 ? 18.197 17.222 -25.357 1.00 74.31 291 GLN A N 1
ATOM 2229 C CA . GLN A 1 291 ? 19.174 16.771 -24.370 1.00 74.31 291 GLN A CA 1
ATOM 2230 C C . GLN A 1 291 ? 19.727 15.377 -24.650 1.00 74.31 291 GLN A C 1
ATOM 2232 O O . GLN A 1 291 ? 20.755 15.006 -24.084 1.00 74.31 291 GLN A O 1
ATOM 2237 N N . PHE A 1 292 ? 19.093 14.602 -25.534 1.00 79.38 292 PHE A N 1
ATOM 2238 C CA . PHE A 1 292 ? 19.449 13.210 -25.814 1.00 79.38 292 PHE A CA 1
ATOM 2239 C C . PHE A 1 292 ? 20.953 13.001 -26.024 1.00 79.38 292 PHE A C 1
ATOM 2241 O O . PHE A 1 292 ? 21.543 12.079 -25.462 1.00 79.38 292 PHE A O 1
ATOM 2248 N N . ASP A 1 293 ? 21.597 13.877 -26.800 1.00 77.69 293 ASP A N 1
ATOM 2249 C CA . ASP A 1 293 ? 23.024 13.762 -27.105 1.00 77.69 293 ASP A CA 1
ATOM 2250 C C . ASP A 1 293 ? 23.922 14.053 -25.886 1.00 77.69 293 ASP A C 1
ATOM 2252 O O . ASP A 1 293 ? 24.979 13.432 -25.741 1.00 77.69 293 ASP A O 1
ATOM 2256 N N . GLU A 1 294 ? 23.496 14.937 -24.980 1.00 71.81 294 GLU A N 1
ATOM 2257 C CA . GLU A 1 294 ? 24.184 15.225 -23.716 1.00 71.81 294 GLU A CA 1
ATOM 2258 C C . GLU A 1 294 ? 24.013 14.076 -22.714 1.00 71.81 294 GLU A C 1
ATOM 2260 O O . GLU A 1 294 ? 25.008 13.561 -22.197 1.00 71.81 294 GLU A O 1
ATOM 2265 N N . ILE A 1 295 ? 22.780 13.600 -22.514 1.00 70.12 295 ILE A N 1
ATOM 2266 C CA . ILE A 1 295 ? 22.458 12.457 -21.641 1.00 70.12 295 ILE A CA 1
ATOM 2267 C C . ILE A 1 295 ? 23.242 11.218 -22.107 1.00 70.12 295 ILE A C 1
ATOM 2269 O O . ILE A 1 295 ? 23.901 10.537 -21.318 1.00 70.12 295 ILE A O 1
ATOM 2273 N N . LYS A 1 296 ? 23.283 10.968 -23.421 1.00 73.25 296 LYS A N 1
ATOM 2274 C CA . LYS A 1 296 ? 24.090 9.903 -24.036 1.00 73.25 296 LYS A CA 1
ATOM 2275 C C . LYS A 1 296 ? 25.594 10.066 -23.780 1.00 73.25 296 LYS A C 1
ATOM 2277 O O . LYS A 1 296 ? 26.301 9.067 -23.572 1.00 73.25 296 LYS A O 1
ATOM 2282 N N . ALA A 1 297 ? 26.115 11.293 -23.823 1.00 69.81 297 ALA A N 1
ATOM 2283 C CA . ALA A 1 297 ? 27.520 11.569 -23.525 1.00 69.81 297 ALA A CA 1
ATOM 2284 C C . ALA A 1 297 ? 27.851 11.298 -22.047 1.00 69.81 297 ALA A C 1
ATOM 2286 O O . ALA A 1 297 ? 28.940 10.801 -21.749 1.00 69.81 297 ALA A O 1
ATOM 2287 N N . GLN A 1 298 ? 26.893 11.534 -21.149 1.00 64.62 298 GLN A N 1
ATOM 2288 C CA . GLN A 1 298 ? 27.013 11.341 -19.702 1.00 64.62 298 GLN A CA 1
ATOM 2289 C C . GLN A 1 298 ? 26.485 9.991 -19.188 1.00 64.62 298 GLN A C 1
ATOM 2291 O O . GLN A 1 298 ? 26.439 9.776 -17.982 1.00 64.62 298 GLN A O 1
ATOM 2296 N N . ARG A 1 299 ? 26.160 9.040 -20.072 1.00 61.09 299 ARG A N 1
ATOM 2297 C CA . ARG A 1 299 ? 25.490 7.758 -19.757 1.00 61.09 299 ARG A CA 1
ATOM 2298 C C . ARG A 1 299 ? 26.042 6.926 -18.588 1.00 61.09 299 ARG A C 1
ATOM 2300 O O . ARG A 1 299 ? 25.317 6.105 -18.055 1.00 61.09 299 ARG A O 1
ATOM 2307 N N . ASN A 1 300 ? 27.307 7.106 -18.202 1.00 55.66 300 ASN A N 1
ATOM 2308 C CA . ASN A 1 300 ? 27.940 6.379 -17.089 1.00 55.66 300 ASN A CA 1
ATOM 2309 C C . ASN A 1 300 ? 27.852 7.123 -15.735 1.00 55.66 300 ASN A C 1
ATOM 2311 O O . ASN A 1 300 ? 28.282 6.597 -14.703 1.00 55.66 300 ASN A O 1
ATOM 2315 N N . ALA A 1 301 ? 27.376 8.370 -15.746 1.00 52.78 301 ALA A N 1
ATOM 2316 C CA . ALA A 1 301 ? 27.234 9.243 -14.583 1.00 52.78 301 ALA A CA 1
ATOM 2317 C C . ALA A 1 301 ? 25.790 9.314 -14.062 1.00 52.78 301 ALA A C 1
ATOM 2319 O O . ALA A 1 301 ? 25.596 9.749 -12.932 1.00 52.78 301 ALA A O 1
ATOM 2320 N N . LEU A 1 302 ? 24.812 8.865 -14.854 1.00 53.03 302 LEU A N 1
ATOM 2321 C CA . LEU A 1 302 ? 23.400 8.840 -14.480 1.00 53.03 302 LEU A CA 1
ATOM 2322 C C . LEU A 1 302 ? 23.121 7.635 -13.582 1.00 53.03 302 LEU A C 1
ATOM 2324 O O . LEU A 1 302 ? 23.516 6.521 -13.915 1.00 53.03 302 LEU A O 1
ATOM 2328 N N . THR A 1 303 ? 22.471 7.879 -12.452 1.00 50.25 303 THR A N 1
ATOM 2329 C CA . THR A 1 303 ? 21.896 6.873 -11.553 1.00 50.25 303 THR A CA 1
ATOM 2330 C C . THR A 1 303 ? 20.383 7.009 -11.599 1.00 50.25 303 THR A C 1
ATOM 2332 O O . THR A 1 303 ? 19.893 8.131 -11.709 1.00 50.25 303 THR A O 1
ATOM 2335 N N . ASP A 1 304 ? 19.642 5.907 -11.490 1.00 45.69 304 ASP A N 1
ATOM 2336 C CA . ASP A 1 304 ? 18.214 5.997 -11.176 1.00 45.69 304 ASP A CA 1
ATOM 2337 C C . ASP A 1 304 ? 17.966 6.656 -9.804 1.00 45.69 304 ASP A C 1
ATOM 2339 O O . ASP A 1 304 ? 18.900 6.875 -9.028 1.00 45.69 304 ASP A O 1
ATOM 2343 N N . ALA A 1 305 ? 16.701 6.976 -9.506 1.00 39.00 305 ALA A N 1
ATOM 2344 C CA . ALA A 1 305 ? 16.289 7.586 -8.235 1.00 39.00 305 ALA A CA 1
ATOM 2345 C C . ALA A 1 305 ? 16.720 6.757 -7.007 1.00 39.00 305 ALA A C 1
ATOM 2347 O O . ALA A 1 305 ? 16.932 7.297 -5.928 1.00 39.00 305 ALA A O 1
ATOM 2348 N N . THR A 1 306 ? 16.943 5.451 -7.187 1.00 37.56 306 THR A N 1
ATOM 2349 C CA . THR A 1 306 ? 17.469 4.531 -6.168 1.00 37.56 306 THR A CA 1
ATOM 2350 C C . THR A 1 306 ? 19.002 4.487 -6.090 1.00 37.56 306 THR A C 1
ATOM 2352 O O . THR A 1 306 ? 19.565 3.659 -5.372 1.00 37.56 306 THR A O 1
ATOM 2355 N N . GLY A 1 307 ? 19.714 5.333 -6.840 1.00 42.28 307 GLY A N 1
ATOM 2356 C CA . GLY A 1 307 ? 21.170 5.483 -6.784 1.00 42.28 307 GLY A CA 1
ATOM 2357 C C . GLY A 1 307 ? 21.981 4.285 -7.298 1.00 42.28 307 GLY A C 1
ATOM 2358 O O . GLY A 1 307 ? 23.206 4.281 -7.145 1.00 42.28 307 GLY A O 1
ATOM 2359 N N . THR A 1 308 ? 21.346 3.264 -7.884 1.00 42.81 308 THR A N 1
ATOM 2360 C CA . THR A 1 308 ? 21.912 1.904 -7.971 1.00 42.81 308 THR A CA 1
ATOM 2361 C C . THR A 1 308 ? 22.110 1.382 -9.391 1.00 42.81 308 THR A C 1
ATOM 2363 O O . THR A 1 308 ? 23.066 0.631 -9.600 1.00 42.81 308 THR A O 1
ATOM 2366 N N . ASP A 1 309 ? 21.317 1.804 -10.383 1.00 54.66 309 ASP A N 1
ATOM 2367 C CA . ASP A 1 309 ? 21.462 1.318 -11.765 1.00 54.66 309 ASP A CA 1
ATOM 2368 C C . ASP A 1 309 ? 21.869 2.431 -12.750 1.00 54.66 309 ASP A C 1
ATOM 2370 O O . ASP A 1 309 ? 21.227 3.476 -12.852 1.00 54.66 309 ASP A O 1
ATOM 2374 N N . ARG A 1 310 ? 22.966 2.193 -13.483 1.00 57.31 310 ARG A N 1
ATOM 2375 C CA . ARG A 1 310 ? 23.493 3.049 -14.573 1.00 57.31 310 ARG A CA 1
ATOM 2376 C C . ARG A 1 310 ? 23.564 2.308 -15.917 1.00 57.31 310 ARG A C 1
ATOM 2378 O O . ARG A 1 310 ? 24.145 2.797 -16.888 1.00 57.31 310 ARG A O 1
ATOM 2385 N N . GLY A 1 311 ? 23.090 1.064 -15.934 1.00 64.62 311 GLY A N 1
ATOM 2386 C CA . GLY A 1 311 ? 23.285 0.080 -16.987 1.00 64.62 311 GLY A CA 1
ATOM 2387 C C . GLY A 1 311 ? 22.062 -0.082 -17.883 1.00 64.62 311 GLY A C 1
ATOM 2388 O O . GLY A 1 311 ? 21.322 0.860 -18.155 1.00 64.62 311 GLY A O 1
ATOM 2389 N N . PHE A 1 312 ? 21.876 -1.293 -18.403 1.00 72.19 312 PHE A N 1
ATOM 2390 C CA . PHE A 1 312 ? 20.813 -1.600 -19.358 1.00 72.19 312 PHE A CA 1
ATOM 2391 C C . PHE A 1 312 ? 19.407 -1.321 -18.811 1.00 72.19 312 PHE A C 1
ATOM 2393 O O . PHE A 1 312 ? 18.608 -0.730 -19.535 1.00 72.19 312 PHE A O 1
ATOM 2400 N N . ASN A 1 313 ? 19.099 -1.691 -17.560 1.00 69.75 313 ASN A N 1
ATOM 2401 C CA . ASN A 1 313 ? 17.718 -1.585 -17.072 1.00 69.75 313 ASN A CA 1
ATOM 2402 C C . ASN A 1 313 ? 17.276 -0.131 -16.903 1.00 69.75 313 ASN A C 1
ATOM 2404 O O . ASN A 1 313 ? 16.119 0.173 -17.182 1.00 69.75 313 ASN A O 1
ATOM 2408 N N . PHE A 1 314 ? 18.186 0.768 -16.514 1.00 73.56 314 PHE A N 1
ATOM 2409 C CA . PHE A 1 314 ? 17.926 2.208 -16.529 1.00 73.56 314 PHE A CA 1
ATOM 2410 C C . PHE A 1 314 ? 17.467 2.666 -17.920 1.00 73.56 314 PHE A C 1
ATOM 2412 O O . PHE A 1 314 ? 16.391 3.243 -18.070 1.00 73.56 314 PHE A O 1
ATOM 2419 N N . TRP A 1 315 ? 18.264 2.361 -18.951 1.00 76.69 315 TRP A N 1
ATOM 2420 C CA . TRP A 1 315 ? 17.981 2.790 -20.321 1.00 76.69 315 TRP A CA 1
ATOM 2421 C C . TRP A 1 315 ? 16.733 2.128 -20.898 1.00 76.69 315 TRP A C 1
ATOM 2423 O O . TRP A 1 315 ? 15.996 2.782 -21.627 1.00 76.69 315 TRP A O 1
ATOM 2433 N N . ALA A 1 316 ? 16.478 0.862 -20.569 1.00 79.62 316 ALA A N 1
ATOM 2434 C CA . ALA A 1 316 ? 15.270 0.166 -20.992 1.00 79.62 316 ALA A CA 1
ATOM 2435 C C . ALA A 1 316 ? 14.007 0.846 -20.438 1.00 79.62 316 ALA A C 1
ATOM 2437 O O . ALA A 1 316 ? 13.094 1.120 -21.210 1.00 79.62 316 ALA A O 1
ATOM 2438 N N . ARG A 1 317 ? 13.981 1.193 -19.141 1.00 77.25 317 ARG A N 1
ATOM 2439 C CA . ARG A 1 317 ? 12.849 1.908 -18.521 1.00 77.25 317 ARG A CA 1
ATOM 2440 C C . ARG A 1 317 ? 12.681 3.311 -19.104 1.00 77.25 317 ARG A C 1
ATOM 2442 O O . ARG A 1 317 ? 11.630 3.620 -19.645 1.00 77.25 317 ARG A O 1
ATOM 2449 N N . TYR A 1 318 ? 13.744 4.120 -19.083 1.00 78.75 318 TYR A N 1
ATOM 2450 C CA . TYR A 1 318 ? 13.688 5.508 -19.556 1.00 78.75 318 TYR A CA 1
ATOM 2451 C C . TYR A 1 318 ? 13.245 5.620 -21.021 1.00 78.75 318 TYR A C 1
ATOM 2453 O O . TYR A 1 318 ? 12.421 6.464 -21.362 1.00 78.75 318 TYR A O 1
ATOM 2461 N N . LEU A 1 319 ? 13.773 4.765 -21.905 1.00 85.94 319 LEU A N 1
ATOM 2462 C CA . LEU A 1 319 ? 13.377 4.784 -23.313 1.00 85.94 319 LEU A CA 1
ATOM 2463 C C . LEU A 1 319 ? 11.958 4.249 -23.530 1.00 85.94 319 LEU A C 1
ATOM 2465 O O . LEU A 1 319 ? 11.325 4.688 -24.486 1.00 85.94 319 LEU A O 1
ATOM 2469 N N . SER A 1 320 ? 11.470 3.335 -22.682 1.00 87.19 320 SER A N 1
ATOM 2470 C CA . SER A 1 320 ? 10.077 2.872 -22.730 1.00 87.19 320 SER A CA 1
ATOM 2471 C C . SER A 1 320 ? 9.123 4.025 -22.428 1.00 87.19 320 SER A C 1
ATOM 2473 O O . SER A 1 320 ? 8.231 4.286 -23.226 1.00 87.19 320 SER A O 1
ATOM 2475 N N . ASP A 1 321 ? 9.388 4.794 -21.368 1.00 85.56 321 ASP A N 1
ATOM 2476 C CA . ASP A 1 321 ? 8.558 5.948 -20.996 1.00 85.56 321 ASP A CA 1
ATOM 2477 C C . ASP A 1 321 ? 8.493 6.991 -22.129 1.00 85.56 321 ASP A C 1
ATOM 2479 O O . ASP A 1 321 ? 7.435 7.522 -22.460 1.00 85.56 321 ASP A O 1
ATOM 2483 N N . ILE A 1 322 ? 9.636 7.289 -22.761 1.00 89.69 322 ILE A N 1
ATOM 2484 C CA . ILE A 1 322 ? 9.705 8.219 -23.901 1.00 89.69 322 ILE A CA 1
ATOM 2485 C C . ILE A 1 322 ? 8.987 7.661 -25.135 1.00 89.69 322 ILE A C 1
ATOM 2487 O O . ILE A 1 322 ? 8.393 8.420 -25.905 1.00 89.69 322 ILE A O 1
ATOM 2491 N N . PHE A 1 323 ? 9.066 6.349 -25.351 1.00 91.81 323 PHE A N 1
ATOM 2492 C CA . PHE A 1 323 ? 8.394 5.686 -26.458 1.00 91.81 323 PHE A CA 1
ATOM 2493 C C . PHE A 1 323 ? 6.869 5.767 -26.313 1.00 91.81 323 PHE A C 1
ATOM 2495 O O . PHE A 1 323 ? 6.209 6.133 -27.287 1.00 91.81 323 PHE A O 1
ATOM 2502 N N . ASP A 1 324 ? 6.337 5.550 -25.109 1.00 90.75 324 ASP A N 1
ATOM 2503 C CA . ASP A 1 324 ? 4.907 5.687 -24.811 1.00 90.75 324 ASP A CA 1
ATOM 2504 C C . ASP A 1 324 ? 4.428 7.133 -25.027 1.00 90.75 324 ASP A C 1
ATOM 2506 O O . ASP A 1 324 ? 3.484 7.370 -25.780 1.00 90.75 324 ASP A O 1
ATOM 2510 N N . LEU A 1 325 ? 5.163 8.130 -24.516 1.00 90.50 325 LEU A N 1
ATOM 2511 C CA . LEU A 1 325 ? 4.841 9.544 -24.765 1.00 90.50 325 LEU A CA 1
ATOM 2512 C C . LEU A 1 325 ? 4.826 9.905 -26.256 1.00 90.50 325 LEU A C 1
ATOM 2514 O O . LEU A 1 325 ? 4.005 10.709 -26.696 1.00 90.50 325 LEU A O 1
ATOM 2518 N N . HIS A 1 326 ? 5.744 9.347 -27.051 1.00 93.50 326 HIS A N 1
ATOM 2519 C CA . HIS A 1 326 ? 5.772 9.578 -28.499 1.00 93.50 326 HIS A CA 1
ATOM 2520 C C . HIS A 1 326 ? 4.596 8.904 -29.217 1.00 93.50 326 HIS A C 1
ATOM 2522 O O . HIS A 1 326 ? 4.140 9.413 -30.243 1.00 93.50 326 HIS A O 1
ATOM 2528 N N . ILE A 1 327 ? 4.085 7.780 -28.704 1.00 92.31 327 ILE A N 1
ATOM 2529 C CA . ILE A 1 327 ? 2.858 7.159 -29.222 1.00 92.31 327 ILE A CA 1
ATOM 2530 C C . ILE A 1 327 ? 1.662 8.096 -29.029 1.00 92.31 327 ILE A C 1
ATOM 2532 O O . ILE A 1 327 ? 0.864 8.229 -29.965 1.00 92.31 327 ILE A O 1
ATOM 2536 N N . ASP A 1 328 ? 1.580 8.748 -27.870 1.00 90.56 328 ASP A N 1
ATOM 2537 C CA . ASP A 1 328 ? 0.472 9.632 -27.500 1.00 90.56 328 ASP A CA 1
ATOM 2538 C C . ASP A 1 328 ? 0.565 11.014 -28.170 1.00 90.56 328 ASP A C 1
ATOM 2540 O O . ASP A 1 328 ? -0.447 11.545 -28.634 1.00 90.56 328 ASP A O 1
ATOM 2544 N N . HIS A 1 329 ? 1.781 11.557 -28.329 1.00 92.25 329 HIS A N 1
ATOM 2545 C CA . HIS A 1 329 ? 2.047 12.892 -28.897 1.00 92.25 329 HIS A CA 1
ATOM 2546 C C . HIS A 1 329 ? 3.007 12.866 -30.108 1.00 92.25 329 HIS A C 1
ATOM 2548 O O . HIS A 1 329 ? 4.057 13.531 -30.105 1.00 92.25 329 HIS A O 1
ATOM 2554 N N . PRO A 1 330 ? 2.682 12.130 -31.190 1.00 91.81 330 PRO A N 1
ATOM 2555 C CA . PRO A 1 330 ? 3.606 11.877 -32.302 1.00 91.81 330 PRO A CA 1
ATOM 2556 C C . PRO A 1 330 ? 4.015 13.146 -33.068 1.00 91.81 330 PRO A C 1
ATOM 2558 O O . PRO A 1 330 ? 5.037 13.180 -33.763 1.00 91.81 330 PRO A O 1
ATOM 2561 N N . GLU A 1 331 ? 3.232 14.223 -32.980 1.00 92.19 331 GLU A N 1
ATOM 2562 C CA . GLU A 1 331 ? 3.498 15.482 -33.667 1.00 92.19 331 GLU A CA 1
ATOM 2563 C C . GLU A 1 331 ? 4.605 16.322 -33.020 1.00 92.19 331 GLU A C 1
ATOM 2565 O O . GLU A 1 331 ? 5.147 17.211 -33.689 1.00 92.19 331 GLU A O 1
ATOM 2570 N N . VAL A 1 332 ? 4.943 16.076 -31.750 1.00 89.81 332 VAL A N 1
ATOM 2571 C CA . VAL A 1 332 ? 5.881 16.912 -30.987 1.00 89.81 332 VAL A CA 1
ATOM 2572 C C . VAL A 1 332 ? 7.283 16.806 -31.564 1.00 89.81 332 VAL A C 1
ATOM 2574 O O . VAL A 1 332 ? 7.829 17.810 -32.028 1.00 89.81 332 VAL A O 1
ATOM 2577 N N . LEU A 1 333 ? 7.828 15.590 -31.631 1.00 89.44 333 LEU A N 1
ATOM 2578 C CA . LEU A 1 333 ? 9.158 15.350 -32.191 1.00 89.44 333 LEU A CA 1
ATOM 2579 C C . LEU A 1 333 ? 9.218 15.683 -33.691 1.00 89.44 333 LEU A C 1
ATOM 2581 O O . LEU A 1 333 ? 10.247 16.112 -34.214 1.00 89.44 333 LEU A O 1
ATOM 2585 N N . ALA A 1 334 ? 8.098 15.543 -34.404 1.00 86.44 334 ALA A N 1
ATOM 2586 C CA . ALA A 1 334 ? 8.022 15.863 -35.825 1.00 86.44 334 ALA A CA 1
ATOM 2587 C C . ALA A 1 334 ? 8.082 17.376 -36.111 1.00 86.44 334 ALA A C 1
ATOM 2589 O O . ALA A 1 334 ? 8.636 17.793 -37.133 1.00 86.44 334 ALA A O 1
ATOM 2590 N N . ASN A 1 335 ? 7.517 18.215 -35.238 1.00 81.94 335 ASN A N 1
ATOM 2591 C CA . ASN A 1 335 ? 7.239 19.614 -35.580 1.00 81.94 335 ASN A CA 1
ATOM 2592 C C . ASN A 1 335 ? 7.823 20.651 -34.611 1.00 81.94 335 ASN A C 1
ATOM 2594 O O . ASN A 1 335 ? 7.956 21.809 -35.009 1.00 81.94 335 ASN A O 1
ATOM 2598 N N . ARG A 1 336 ? 8.167 20.282 -33.370 1.00 75.50 336 ARG A N 1
ATOM 2599 C CA . ARG A 1 336 ? 8.488 21.237 -32.289 1.00 75.50 336 ARG A CA 1
ATOM 2600 C C . ARG A 1 336 ? 9.952 21.229 -31.833 1.00 75.50 336 ARG A C 1
ATOM 2602 O O . ARG A 1 336 ? 10.346 22.127 -31.108 1.00 75.50 336 ARG A O 1
ATOM 2609 N N . THR A 1 337 ? 10.766 20.284 -32.302 1.00 76.06 337 THR A N 1
ATOM 2610 C CA . THR A 1 337 ? 12.093 19.962 -31.725 1.00 76.06 337 THR A CA 1
ATOM 2611 C C . THR A 1 337 ? 13.243 20.027 -32.739 1.00 76.06 337 THR A C 1
ATOM 2613 O O . THR A 1 337 ? 14.237 19.301 -32.655 1.00 76.06 337 THR A O 1
ATOM 2616 N N . GLY A 1 338 ? 13.084 20.844 -33.784 1.00 81.31 338 GLY A N 1
ATOM 2617 C CA . GLY A 1 338 ? 14.094 21.020 -34.828 1.00 81.31 338 GLY A CA 1
ATOM 2618 C C . GLY A 1 338 ? 14.478 19.734 -35.573 1.00 81.31 338 GLY A C 1
ATOM 2619 O O . GLY A 1 338 ? 13.781 18.721 -35.553 1.00 81.31 338 GLY A O 1
ATOM 2620 N N . ALA A 1 339 ? 15.611 19.779 -36.278 1.00 84.69 339 ALA A N 1
ATOM 2621 C CA . ALA A 1 339 ? 16.049 18.665 -37.120 1.00 84.69 339 ALA A CA 1
ATOM 2622 C C . ALA A 1 339 ? 16.434 17.410 -36.315 1.00 84.69 339 ALA A C 1
ATOM 2624 O O . ALA A 1 339 ? 16.218 16.301 -36.801 1.00 84.69 339 ALA A O 1
ATOM 2625 N N . ARG A 1 340 ? 16.984 17.584 -35.102 1.00 84.00 340 ARG A N 1
ATOM 2626 C CA . ARG A 1 340 ? 17.428 16.473 -34.250 1.00 84.00 340 ARG A CA 1
ATOM 2627 C C . ARG A 1 340 ? 16.247 15.689 -33.688 1.00 84.00 340 ARG A C 1
ATOM 2629 O O . ARG A 1 340 ? 16.189 14.480 -33.886 1.00 84.00 340 ARG A O 1
ATOM 2636 N N . GLY A 1 341 ? 15.261 16.359 -33.091 1.00 85.69 341 GLY A N 1
ATOM 2637 C CA . GLY A 1 341 ? 14.076 15.662 -32.592 1.00 85.69 341 GLY A CA 1
ATOM 2638 C C . GLY A 1 341 ? 13.247 15.015 -33.705 1.00 85.69 341 GLY A C 1
ATOM 2639 O O . GLY A 1 341 ? 12.784 13.895 -33.529 1.00 85.69 341 GLY A O 1
ATOM 2640 N N . GLN A 1 342 ? 13.189 15.608 -34.907 1.00 89.56 342 GLN A N 1
ATOM 2641 C CA . GLN A 1 342 ? 12.573 14.954 -36.076 1.00 89.56 342 GLN A CA 1
ATOM 2642 C C . GLN A 1 342 ? 13.237 13.624 -36.443 1.00 89.56 342 GLN A C 1
ATOM 2644 O O . GLN A 1 342 ? 12.591 12.716 -36.964 1.00 89.56 342 GLN A O 1
ATOM 2649 N N . GLU A 1 343 ? 14.545 13.518 -36.239 1.00 87.75 343 GLU A N 1
ATOM 2650 C CA . GLU A 1 343 ? 15.307 12.299 -36.488 1.00 87.75 343 GLU A CA 1
ATOM 2651 C C . GLU A 1 343 ? 15.027 11.230 -35.422 1.00 87.75 343 GLU A C 1
ATOM 2653 O O . GLU A 1 343 ? 14.871 10.053 -35.758 1.00 87.75 343 GLU A O 1
ATOM 2658 N N . LEU A 1 344 ? 14.928 11.642 -34.154 1.00 89.50 344 LEU A N 1
ATOM 2659 C CA . LEU A 1 344 ? 14.576 10.774 -33.029 1.00 89.50 344 LEU A CA 1
ATOM 2660 C C . LEU A 1 344 ? 13.132 10.266 -33.148 1.00 89.50 344 LEU A C 1
ATOM 2662 O O . LEU A 1 344 ? 12.918 9.061 -33.071 1.00 89.50 344 LEU A O 1
ATOM 2666 N N . GLY A 1 345 ? 12.168 11.135 -33.466 1.00 90.69 345 GLY A N 1
ATOM 2667 C CA . GLY A 1 345 ? 10.767 10.747 -33.672 1.00 90.69 345 GLY A CA 1
ATOM 2668 C C . GLY A 1 345 ? 10.599 9.716 -34.790 1.00 90.69 345 GLY A C 1
ATOM 2669 O O . GLY A 1 345 ? 9.978 8.679 -34.587 1.00 90.69 345 GLY A O 1
ATOM 2670 N N . ARG A 1 346 ? 11.273 9.907 -35.936 1.00 89.94 346 ARG A N 1
ATOM 2671 C CA . ARG A 1 346 ? 11.295 8.884 -37.003 1.00 89.94 346 ARG A CA 1
ATOM 2672 C C . ARG A 1 346 ? 11.908 7.561 -36.544 1.00 89.94 346 ARG A C 1
ATOM 2674 O O . ARG A 1 346 ? 11.555 6.523 -37.086 1.00 89.94 346 ARG A O 1
ATOM 2681 N N . THR A 1 347 ? 12.858 7.595 -35.610 1.00 90.50 347 THR A N 1
ATOM 2682 C CA . THR A 1 347 ? 13.468 6.381 -35.049 1.00 90.50 347 THR A CA 1
ATOM 2683 C C . THR A 1 347 ? 12.467 5.649 -34.156 1.00 90.50 347 THR A C 1
ATOM 2685 O O . THR A 1 347 ? 12.299 4.443 -34.311 1.00 90.50 347 THR A O 1
ATOM 2688 N N . LEU A 1 348 ? 11.752 6.364 -33.287 1.00 92.06 348 LEU A N 1
ATOM 2689 C CA . LEU A 1 348 ? 10.690 5.798 -32.448 1.00 92.06 348 LEU A CA 1
ATOM 2690 C C . LEU A 1 348 ? 9.545 5.213 -33.290 1.00 92.06 348 LEU A C 1
ATOM 2692 O O . LEU A 1 348 ? 9.114 4.092 -33.030 1.00 92.06 348 LEU A O 1
ATOM 2696 N N . ASP A 1 349 ? 9.138 5.893 -34.369 1.00 91.06 349 ASP A N 1
ATOM 2697 C CA . ASP A 1 349 ? 8.150 5.367 -35.325 1.00 91.06 349 ASP A CA 1
ATOM 2698 C C . ASP A 1 349 ? 8.578 4.010 -35.904 1.00 91.06 349 ASP A C 1
ATOM 2700 O O . ASP A 1 349 ? 7.755 3.114 -36.084 1.00 91.06 349 ASP A O 1
ATOM 2704 N N . MET A 1 350 ? 9.878 3.824 -36.164 1.00 89.19 350 MET A N 1
ATOM 2705 C CA . MET A 1 350 ? 10.405 2.541 -36.635 1.00 89.19 350 MET A CA 1
ATOM 2706 C C . MET A 1 350 ? 10.332 1.458 -35.552 1.00 89.19 350 MET A C 1
ATOM 2708 O O . MET A 1 350 ? 10.022 0.315 -35.878 1.00 89.19 350 MET A O 1
ATOM 2712 N N . TYR A 1 351 ? 10.600 1.786 -34.284 1.00 89.50 351 TYR A N 1
ATOM 2713 C CA . TYR A 1 351 ? 10.504 0.833 -33.167 1.00 89.50 351 TYR A CA 1
ATOM 2714 C C . TYR A 1 351 ? 9.064 0.417 -32.865 1.00 89.50 351 TYR A C 1
ATOM 2716 O O . TYR A 1 351 ? 8.823 -0.748 -32.548 1.00 89.50 351 TYR A O 1
ATOM 2724 N N . ARG A 1 352 ? 8.096 1.310 -33.089 1.00 89.31 352 ARG A N 1
ATOM 2725 C CA . ARG A 1 352 ? 6.665 0.988 -33.009 1.00 89.31 352 ARG A CA 1
ATOM 2726 C C . ARG A 1 352 ? 6.247 -0.125 -33.962 1.00 89.31 352 ARG A C 1
ATOM 2728 O O . ARG A 1 352 ? 5.379 -0.930 -33.640 1.00 89.31 352 ARG A O 1
ATOM 2735 N N . GLU A 1 353 ? 6.892 -0.226 -35.120 1.00 86.44 353 GLU A N 1
ATOM 2736 C CA . GLU A 1 353 ? 6.663 -1.332 -36.057 1.00 86.44 353 GLU A CA 1
ATOM 2737 C C . GLU A 1 353 ? 7.309 -2.660 -35.607 1.00 86.44 353 GLU A C 1
ATOM 2739 O O . GLU A 1 353 ? 7.012 -3.707 -36.185 1.00 86.44 353 GLU A O 1
ATOM 2744 N N . ILE A 1 354 ? 8.209 -2.632 -34.617 1.00 88.50 354 ILE A N 1
ATOM 2745 C CA . ILE A 1 354 ? 9.045 -3.767 -34.189 1.00 88.50 354 ILE A CA 1
ATOM 2746 C C . ILE A 1 354 ? 8.567 -4.391 -32.874 1.00 88.50 354 ILE A C 1
ATOM 2748 O O . ILE A 1 354 ? 8.713 -5.599 -32.683 1.00 88.50 354 ILE A O 1
ATOM 2752 N N . GLU A 1 355 ? 8.013 -3.593 -31.967 1.00 85.75 355 GLU A N 1
ATOM 2753 C CA . GLU A 1 355 ? 7.686 -3.974 -30.587 1.00 85.75 355 GLU A CA 1
ATOM 2754 C C . GLU A 1 355 ? 6.926 -5.313 -30.482 1.00 85.75 355 GLU A C 1
ATOM 2756 O O . GLU A 1 355 ? 7.336 -6.229 -29.765 1.00 85.75 355 GLU A O 1
ATOM 2761 N N . SER A 1 356 ? 5.878 -5.479 -31.292 1.00 85.12 356 SER A N 1
ATOM 2762 C CA . SER A 1 356 ? 5.008 -6.665 -31.281 1.00 85.12 356 SER A CA 1
ATOM 2763 C C . SER A 1 356 ? 5.584 -7.909 -31.982 1.00 85.12 356 SER A C 1
ATOM 2765 O O . SER A 1 356 ? 4.967 -8.975 -31.945 1.00 85.12 356 SER A O 1
ATOM 2767 N N . LEU A 1 357 ? 6.756 -7.814 -32.618 1.00 88.75 357 LEU A N 1
ATOM 2768 C CA . LEU A 1 357 ? 7.346 -8.904 -33.404 1.00 88.75 357 LEU A CA 1
ATOM 2769 C C . LEU A 1 357 ? 8.033 -9.980 -32.537 1.00 88.75 357 LEU A C 1
ATOM 2771 O O . LEU A 1 357 ? 8.355 -9.768 -31.359 1.00 88.75 357 LEU A O 1
ATOM 2775 N N . SER A 1 358 ? 8.297 -11.153 -33.134 1.00 85.88 358 SER A N 1
ATOM 2776 C CA . SER A 1 358 ? 9.156 -12.176 -32.512 1.00 85.88 358 SER A CA 1
ATOM 2777 C C . SER A 1 358 ? 10.601 -11.671 -32.390 1.00 85.88 358 SER A C 1
ATOM 2779 O O . SER A 1 358 ? 11.010 -10.833 -33.195 1.00 85.88 358 SER A O 1
ATOM 2781 N N . PRO A 1 359 ? 11.419 -12.174 -31.449 1.00 86.56 359 PRO A N 1
ATOM 2782 C CA . PRO A 1 359 ? 12.804 -11.721 -31.299 1.00 86.56 359 PRO A CA 1
ATOM 2783 C C . PRO A 1 359 ? 13.652 -11.795 -32.584 1.00 86.56 359 PRO A C 1
ATOM 2785 O O . PRO A 1 359 ? 14.435 -10.888 -32.862 1.00 86.56 359 PRO A O 1
ATOM 2788 N N . GLU A 1 360 ? 13.478 -12.832 -33.408 1.00 86.50 360 GLU A N 1
ATOM 2789 C CA . GLU A 1 360 ? 14.187 -12.981 -34.688 1.00 86.50 360 GLU A CA 1
ATOM 2790 C C . GLU A 1 360 ? 13.757 -11.908 -35.689 1.00 86.50 360 GLU A C 1
ATOM 2792 O O . GLU A 1 360 ? 14.592 -11.295 -36.355 1.00 86.50 360 GLU A O 1
ATOM 2797 N N . GLN A 1 361 ? 12.450 -11.654 -35.767 1.00 90.56 361 GLN A N 1
ATOM 2798 C CA . GLN A 1 361 ? 11.880 -10.614 -36.617 1.00 90.56 361 GLN A CA 1
ATOM 2799 C C . GLN A 1 361 ? 12.289 -9.219 -36.137 1.00 90.56 361 GLN A C 1
ATOM 2801 O O . GLN A 1 361 ? 12.559 -8.349 -36.966 1.00 90.56 361 GLN A O 1
ATOM 2806 N N . GLN A 1 362 ? 12.397 -9.012 -34.819 1.00 91.94 362 GLN A N 1
ATOM 2807 C CA . GLN A 1 362 ? 12.934 -7.781 -34.247 1.00 91.94 362 GLN A CA 1
ATOM 2808 C C . GLN A 1 362 ? 14.383 -7.560 -34.688 1.00 91.94 362 GLN A C 1
ATOM 2810 O O . GLN A 1 362 ? 14.712 -6.481 -35.178 1.00 91.94 362 GLN A O 1
ATOM 2815 N N . ALA A 1 363 ? 15.234 -8.586 -34.591 1.00 88.81 363 ALA A N 1
ATOM 2816 C CA . ALA A 1 363 ? 16.628 -8.499 -35.015 1.00 88.81 363 ALA A CA 1
ATOM 2817 C C . ALA A 1 363 ? 16.772 -8.253 -36.530 1.00 88.81 363 ALA A C 1
ATOM 2819 O O . ALA A 1 363 ? 17.538 -7.379 -36.939 1.00 88.81 363 ALA A O 1
ATOM 2820 N N . GLU A 1 364 ? 16.017 -8.969 -37.372 1.00 89.12 364 GLU A N 1
ATOM 2821 C CA . GLU A 1 364 ? 16.019 -8.771 -38.831 1.00 89.12 364 GLU A CA 1
ATOM 2822 C C . GLU A 1 364 ? 15.589 -7.345 -39.196 1.00 89.12 364 GLU A C 1
ATOM 2824 O O . GLU A 1 364 ? 16.267 -6.653 -39.967 1.00 89.12 364 GLU A O 1
ATOM 2829 N N . ARG A 1 365 ? 14.481 -6.877 -38.608 1.00 87.69 365 ARG A N 1
ATOM 2830 C CA . ARG A 1 365 ? 13.950 -5.539 -38.867 1.00 87.69 365 ARG A CA 1
ATOM 2831 C C . ARG A 1 365 ? 14.919 -4.464 -38.386 1.00 87.69 365 ARG A C 1
ATOM 2833 O O . ARG A 1 365 ? 15.195 -3.541 -39.148 1.00 87.69 365 ARG A O 1
ATOM 2840 N N . TYR A 1 366 ? 15.504 -4.613 -37.200 1.00 87.50 366 TYR A N 1
ATOM 2841 C CA . TYR A 1 366 ? 16.528 -3.711 -36.670 1.00 87.50 366 TYR A CA 1
ATOM 2842 C C . TYR A 1 366 ? 17.762 -3.623 -37.583 1.00 87.50 366 TYR A C 1
ATOM 2844 O O . TYR A 1 366 ? 18.205 -2.523 -37.916 1.00 87.50 366 TYR A O 1
ATOM 2852 N N . GLN A 1 367 ? 18.293 -4.753 -38.067 1.00 85.44 367 GLN A N 1
ATOM 2853 C CA . GLN A 1 367 ? 19.437 -4.750 -38.992 1.00 85.44 367 GLN A CA 1
ATOM 2854 C C . GLN A 1 367 ? 19.105 -4.041 -40.309 1.00 85.44 367 GLN A C 1
ATOM 2856 O O . GLN A 1 367 ? 19.905 -3.242 -40.803 1.00 85.44 367 GLN A O 1
ATOM 2861 N N . ALA A 1 368 ? 17.916 -4.286 -40.865 1.00 84.38 368 ALA A N 1
ATOM 2862 C CA . ALA A 1 368 ? 17.448 -3.587 -42.058 1.00 84.38 368 ALA A CA 1
ATOM 2863 C C . ALA A 1 368 ? 17.332 -2.071 -41.820 1.00 84.38 368 ALA A C 1
ATOM 2865 O O . ALA A 1 368 ? 17.722 -1.271 -42.677 1.00 84.38 368 ALA A O 1
ATOM 2866 N N . LEU A 1 369 ? 16.842 -1.662 -40.647 1.00 83.44 369 LEU A N 1
ATOM 2867 C CA . LEU A 1 369 ? 16.729 -0.255 -40.268 1.00 83.44 369 LEU A CA 1
ATOM 2868 C C . LEU A 1 369 ? 18.099 0.411 -40.139 1.00 83.44 369 LEU A C 1
ATOM 2870 O O . LEU A 1 369 ? 18.291 1.468 -40.734 1.00 83.44 369 LEU A O 1
ATOM 2874 N N . ILE A 1 370 ? 19.085 -0.215 -39.491 1.00 81.00 370 ILE A N 1
ATOM 2875 C CA . ILE A 1 370 ? 20.455 0.327 -39.410 1.00 81.00 370 ILE A CA 1
ATOM 2876 C C . ILE A 1 370 ? 21.050 0.599 -40.798 1.00 81.00 370 ILE A C 1
ATOM 2878 O O . ILE A 1 370 ? 21.748 1.593 -40.980 1.00 81.00 370 ILE A O 1
ATOM 2882 N N . VAL A 1 371 ? 20.795 -0.268 -41.782 1.00 77.00 371 VAL A N 1
ATOM 2883 C CA . VAL A 1 371 ? 21.344 -0.116 -43.142 1.00 77.00 371 VAL A CA 1
ATOM 2884 C C . VAL A 1 371 ? 20.656 1.008 -43.925 1.00 77.00 371 VAL A C 1
ATOM 2886 O O . VAL A 1 371 ? 21.284 1.644 -44.771 1.00 77.00 371 VAL A O 1
ATOM 2889 N N . THR A 1 372 ? 19.367 1.239 -43.678 1.00 68.00 372 THR A N 1
ATOM 2890 C CA . THR A 1 372 ? 18.515 2.120 -44.497 1.00 68.00 372 THR A CA 1
ATOM 2891 C C . THR A 1 372 ? 18.219 3.490 -43.883 1.00 68.00 372 THR A C 1
ATOM 2893 O O . THR A 1 372 ? 17.731 4.369 -44.595 1.00 68.00 372 THR A O 1
ATOM 2896 N N . SER A 1 373 ? 18.512 3.698 -42.599 1.00 62.53 373 SER A N 1
ATOM 2897 C CA . SER A 1 373 ? 18.157 4.906 -41.841 1.00 62.53 373 SER A CA 1
ATOM 2898 C C . SER A 1 373 ? 19.377 5.559 -41.174 1.00 62.53 373 SER A C 1
ATOM 2900 O O . SER A 1 373 ? 20.520 5.180 -41.440 1.00 62.53 373 SER A O 1
ATOM 2902 N N . ALA A 1 374 ? 19.155 6.573 -40.330 1.00 62.53 374 ALA A N 1
ATOM 2903 C CA . ALA A 1 374 ? 20.198 7.175 -39.506 1.00 62.53 374 ALA A CA 1
ATOM 2904 C C . ALA A 1 374 ? 20.720 6.159 -38.473 1.00 62.53 374 ALA A C 1
ATOM 2906 O O . ALA A 1 374 ? 20.273 6.110 -37.327 1.00 62.53 374 ALA A O 1
ATOM 2907 N N . ALA A 1 375 ? 21.673 5.334 -38.916 1.00 64.62 375 ALA A N 1
ATOM 2908 C CA . ALA A 1 375 ? 22.168 4.142 -38.233 1.00 64.62 375 ALA A CA 1
ATOM 2909 C C . ALA A 1 375 ? 22.484 4.355 -36.749 1.00 64.62 375 ALA A C 1
ATOM 2911 O O . ALA A 1 375 ? 22.271 3.452 -35.950 1.00 64.62 375 ALA A O 1
ATOM 2912 N N . GLN A 1 376 ? 22.990 5.535 -36.383 1.00 68.69 376 GLN A N 1
ATOM 2913 C CA . GLN A 1 376 ? 23.424 5.810 -35.020 1.00 68.69 376 GLN A CA 1
ATOM 2914 C C . GLN A 1 376 ? 22.262 5.935 -34.026 1.00 68.69 376 GLN A C 1
ATOM 2916 O O . GLN A 1 376 ? 22.404 5.441 -32.914 1.00 68.69 376 GLN A O 1
ATOM 2921 N N . ASN A 1 377 ? 21.122 6.522 -34.408 1.00 75.31 377 ASN A N 1
ATOM 2922 C CA . ASN A 1 377 ? 19.983 6.638 -33.492 1.00 75.31 377 ASN A CA 1
ATOM 2923 C C . ASN A 1 377 ? 19.328 5.283 -33.285 1.00 75.31 377 ASN A C 1
ATOM 2925 O O . ASN A 1 377 ? 19.166 4.871 -32.150 1.00 75.31 377 ASN A O 1
ATOM 2929 N N . VAL A 1 378 ? 19.044 4.539 -34.360 1.00 79.81 378 VAL A N 1
ATOM 2930 C CA . VAL A 1 378 ? 18.456 3.190 -34.251 1.00 79.81 378 VAL A CA 1
ATOM 2931 C C . VAL A 1 378 ? 19.255 2.314 -33.281 1.00 79.81 378 VAL A C 1
ATOM 2933 O O . VAL A 1 378 ? 18.666 1.576 -32.496 1.00 79.81 378 VAL A O 1
ATOM 2936 N N . ARG A 1 379 ? 20.586 2.447 -33.288 1.00 82.12 379 ARG A N 1
ATOM 2937 C CA . ARG A 1 379 ? 21.497 1.747 -32.377 1.00 82.12 379 ARG A CA 1
ATOM 2938 C C . ARG A 1 379 ? 21.329 2.125 -30.910 1.00 82.12 379 ARG A C 1
ATOM 2940 O O . ARG A 1 379 ? 21.332 1.238 -30.062 1.00 82.12 379 ARG A O 1
ATOM 2947 N N . ASP A 1 380 ? 21.165 3.408 -30.610 1.00 82.75 380 ASP A N 1
ATOM 2948 C CA . ASP A 1 380 ? 21.017 3.893 -29.235 1.00 82.75 380 ASP A CA 1
ATOM 2949 C C . ASP A 1 380 ? 19.696 3.450 -28.576 1.00 82.75 380 ASP A C 1
ATOM 2951 O O . ASP A 1 380 ? 19.624 3.392 -27.355 1.00 82.75 380 ASP A O 1
ATOM 2955 N N . PHE A 1 381 ? 18.687 3.058 -29.361 1.00 87.06 381 PHE A N 1
ATOM 2956 C CA . PHE A 1 381 ? 17.410 2.524 -28.863 1.00 87.06 381 PHE A CA 1
ATOM 2957 C C . PHE A 1 381 ? 17.371 0.993 -28.749 1.00 87.06 381 PHE A C 1
ATOM 2959 O O . PHE A 1 381 ? 16.328 0.422 -28.437 1.00 87.06 381 PHE A O 1
ATOM 2966 N N . ALA A 1 382 ? 18.507 0.310 -28.939 1.00 86.75 382 ALA A N 1
ATOM 2967 C CA . ALA A 1 382 ? 18.597 -1.137 -28.750 1.00 86.75 382 ALA A CA 1
ATOM 2968 C C . ALA A 1 382 ? 18.040 -1.643 -27.397 1.00 86.75 382 ALA A C 1
ATOM 2970 O O . ALA A 1 382 ? 17.495 -2.746 -27.401 1.00 86.75 382 ALA A O 1
ATOM 2971 N N . PRO A 1 383 ? 18.101 -0.898 -26.268 1.00 85.75 383 PRO A N 1
ATOM 2972 C CA . PRO A 1 383 ? 17.485 -1.335 -25.012 1.00 85.75 383 PRO A CA 1
ATOM 2973 C C . PRO A 1 383 ? 15.977 -1.622 -25.059 1.00 85.75 383 PRO A C 1
ATOM 2975 O O . PRO A 1 383 ? 15.493 -2.336 -24.190 1.00 85.75 383 PRO A O 1
ATOM 2978 N N . LEU A 1 384 ? 15.250 -1.138 -26.073 1.00 87.19 384 LEU A N 1
ATOM 2979 C CA . LEU A 1 384 ? 13.831 -1.459 -26.287 1.00 87.19 384 LEU A CA 1
ATOM 2980 C C . LEU A 1 384 ? 13.594 -2.865 -26.873 1.00 87.19 384 LEU A C 1
ATOM 2982 O O . LEU A 1 384 ? 12.453 -3.296 -27.027 1.00 87.19 384 LEU A O 1
ATOM 2986 N N . LEU A 1 385 ? 14.649 -3.583 -27.267 1.00 88.50 385 LEU A N 1
ATOM 2987 C CA . LEU A 1 385 ? 14.537 -4.900 -27.893 1.00 88.50 385 LEU A CA 1
ATOM 2988 C C . LEU A 1 385 ? 14.506 -6.033 -26.863 1.00 88.50 385 LEU A C 1
ATOM 2990 O O . LEU A 1 385 ? 15.158 -5.981 -25.821 1.00 88.50 385 LEU A O 1
ATOM 2994 N N . LYS A 1 386 ? 13.836 -7.133 -27.222 1.00 86.56 386 LYS A N 1
ATOM 2995 C CA . LYS A 1 386 ? 13.802 -8.361 -26.412 1.00 86.56 386 LYS A CA 1
ATOM 2996 C C . LYS A 1 386 ? 15.201 -8.972 -26.258 1.00 86.56 386 LYS A C 1
ATOM 2998 O O . LYS A 1 386 ? 16.018 -8.920 -27.181 1.00 86.56 386 LYS A O 1
ATOM 3003 N N . ALA A 1 387 ? 15.455 -9.667 -25.145 1.00 84.12 387 ALA A N 1
ATOM 3004 C CA . ALA A 1 387 ? 16.768 -10.252 -24.833 1.00 84.12 387 ALA A CA 1
ATOM 3005 C C . ALA A 1 387 ? 17.343 -11.131 -25.968 1.00 84.12 387 ALA A C 1
ATOM 3007 O O . ALA A 1 387 ? 18.507 -10.997 -26.347 1.00 84.12 387 ALA A O 1
ATOM 3008 N N . ARG A 1 388 ? 16.520 -11.992 -26.585 1.00 86.00 388 ARG A N 1
ATOM 3009 C CA . ARG A 1 388 ? 16.947 -12.842 -27.718 1.00 86.00 388 ARG A CA 1
ATOM 3010 C C . ARG A 1 388 ? 17.219 -12.062 -29.009 1.00 86.00 388 ARG A C 1
ATOM 3012 O O . ARG A 1 388 ? 18.074 -12.471 -29.801 1.00 86.00 388 ARG A O 1
ATOM 3019 N N . ALA A 1 389 ? 16.549 -10.928 -29.213 1.00 87.94 389 ALA A N 1
ATOM 3020 C CA . ALA A 1 389 ? 16.857 -10.036 -30.324 1.00 87.94 389 ALA A CA 1
ATOM 3021 C C . ALA A 1 389 ? 18.254 -9.429 -30.123 1.00 87.94 389 ALA A C 1
ATOM 3023 O O . ALA A 1 389 ? 19.084 -9.494 -31.027 1.00 87.94 389 ALA A O 1
ATOM 3024 N N . LEU A 1 390 ? 18.569 -8.962 -28.908 1.00 87.19 390 LEU A N 1
ATOM 3025 C CA . LEU A 1 390 ? 19.899 -8.445 -28.557 1.00 87.19 390 LEU A CA 1
ATOM 3026 C C . LEU A 1 390 ? 21.011 -9.475 -28.791 1.00 87.19 390 LEU A C 1
ATOM 3028 O O . LEU A 1 390 ? 22.038 -9.138 -29.377 1.00 87.19 390 LEU A O 1
ATOM 3032 N N . LEU A 1 391 ? 20.805 -10.740 -28.413 1.00 86.06 391 LEU A N 1
ATOM 3033 C CA . LEU A 1 391 ? 21.795 -11.798 -28.659 1.00 86.06 391 LEU A CA 1
ATOM 3034 C C . LEU A 1 391 ? 22.041 -12.081 -30.142 1.00 86.06 391 LEU A C 1
ATOM 3036 O O . LEU A 1 391 ? 23.168 -12.383 -30.535 1.00 86.06 391 LEU A O 1
ATOM 3040 N N . THR A 1 392 ? 20.999 -11.972 -30.966 1.00 86.06 392 THR A N 1
ATOM 3041 C CA . THR A 1 392 ? 21.113 -12.126 -32.422 1.00 86.06 392 THR A CA 1
ATOM 3042 C C . THR A 1 392 ? 21.914 -10.976 -33.039 1.00 86.06 392 THR A C 1
ATOM 3044 O O . THR A 1 392 ? 22.671 -11.173 -33.990 1.00 86.06 392 THR A O 1
ATOM 3047 N N . LEU A 1 393 ? 21.762 -9.769 -32.493 1.00 83.56 393 LEU A N 1
ATOM 3048 C CA . LEU A 1 393 ? 22.401 -8.549 -32.984 1.00 83.56 393 LEU A CA 1
ATOM 3049 C C . LEU A 1 393 ? 23.855 -8.407 -32.530 1.00 83.56 393 LEU A C 1
ATOM 3051 O O . LEU A 1 393 ? 24.693 -7.930 -33.297 1.00 83.56 393 LEU A O 1
ATOM 3055 N N . PHE A 1 394 ? 24.158 -8.849 -31.313 1.00 84.25 394 PHE A N 1
ATOM 3056 C CA . PHE A 1 394 ? 25.475 -8.751 -30.697 1.00 84.25 394 PHE A CA 1
ATOM 3057 C C . PHE A 1 394 ? 26.047 -10.158 -30.473 1.00 84.25 394 PHE A C 1
ATOM 3059 O O . PHE A 1 394 ? 25.906 -10.718 -29.382 1.00 84.25 394 PHE A O 1
ATOM 3066 N N . PRO A 1 395 ? 26.688 -10.771 -31.485 1.00 78.94 395 PRO A N 1
ATOM 3067 C CA . PRO A 1 395 ? 27.330 -12.075 -31.342 1.00 78.94 395 PRO A CA 1
ATOM 3068 C C . PRO A 1 395 ? 28.589 -12.006 -30.462 1.00 78.94 395 PRO A C 1
ATOM 3070 O O . PRO A 1 395 ? 29.117 -10.940 -30.158 1.00 78.94 395 PRO A O 1
ATOM 3073 N N . GLU A 1 396 ? 29.093 -13.158 -30.024 1.00 76.25 396 GLU A N 1
ATOM 3074 C CA . GLU A 1 396 ? 30.257 -13.225 -29.133 1.00 76.25 396 GLU A CA 1
ATOM 3075 C C . GLU A 1 396 ? 31.474 -12.457 -29.687 1.00 76.25 396 GLU A C 1
ATOM 3077 O O . GLU A 1 396 ? 31.823 -12.569 -30.862 1.00 76.25 396 GLU A O 1
ATOM 3082 N N . GLY A 1 397 ? 32.101 -11.635 -28.839 1.00 67.19 397 GLY A N 1
ATOM 3083 C CA . GLY A 1 397 ? 33.222 -10.772 -29.227 1.00 67.19 397 GLY A CA 1
ATOM 3084 C C . GLY A 1 397 ? 32.840 -9.480 -29.968 1.00 67.19 397 GLY A C 1
ATOM 3085 O O . GLY A 1 397 ? 33.736 -8.727 -30.340 1.00 67.19 397 GLY A O 1
ATOM 3086 N N . SER A 1 398 ? 31.549 -9.170 -30.160 1.00 67.88 398 SER A N 1
ATOM 3087 C CA . SER A 1 398 ? 31.110 -7.919 -30.809 1.00 67.88 398 SER A CA 1
ATOM 3088 C C . SER A 1 398 ? 31.109 -6.688 -29.890 1.00 67.88 398 SER A C 1
ATOM 3090 O O . SER A 1 398 ? 30.891 -5.576 -30.371 1.00 67.88 398 SER A O 1
ATOM 3092 N N . ALA A 1 399 ? 31.337 -6.864 -28.581 1.00 59.88 399 ALA A N 1
ATOM 3093 C CA . ALA A 1 399 ? 31.197 -5.807 -27.573 1.00 59.88 399 ALA A CA 1
ATOM 3094 C C . ALA A 1 399 ? 32.111 -4.596 -27.819 1.00 59.88 399 ALA A C 1
ATOM 3096 O O . ALA A 1 399 ? 31.698 -3.458 -27.614 1.00 59.88 399 ALA A O 1
ATOM 3097 N N . GLU A 1 400 ? 33.315 -4.824 -28.350 1.00 55.94 400 GLU A N 1
ATOM 3098 C CA . GLU A 1 400 ? 34.299 -3.768 -28.634 1.00 55.94 400 GLU A CA 1
ATOM 3099 C C . GLU A 1 400 ? 33.901 -2.844 -29.803 1.00 55.94 400 GLU A C 1
ATOM 3101 O O . GLU A 1 400 ? 34.563 -1.836 -30.048 1.00 55.94 400 GLU A O 1
ATOM 3106 N N . GLN A 1 401 ? 32.837 -3.176 -30.544 1.00 62.25 401 GLN A N 1
ATOM 3107 C CA . GLN A 1 401 ? 32.414 -2.449 -31.747 1.00 62.25 401 GLN A CA 1
ATOM 3108 C C . GLN A 1 401 ? 31.231 -1.500 -31.507 1.00 62.25 401 GLN A C 1
ATOM 3110 O O . GLN A 1 401 ? 30.977 -0.636 -32.348 1.00 62.25 401 GLN A O 1
ATOM 3115 N N . ALA A 1 402 ? 30.513 -1.644 -30.387 1.00 65.12 402 ALA A N 1
ATOM 3116 C CA . ALA A 1 402 ? 29.354 -0.816 -30.059 1.00 65.12 402 ALA A CA 1
ATOM 3117 C C . ALA A 1 402 ? 29.779 0.529 -29.440 1.00 65.12 402 ALA A C 1
ATOM 3119 O O . ALA A 1 402 ? 30.757 0.612 -28.696 1.00 65.12 402 ALA A O 1
ATOM 3120 N N . GLN A 1 403 ? 29.041 1.599 -29.739 1.00 65.31 403 GLN A N 1
ATOM 3121 C CA . GLN A 1 403 ? 29.291 2.948 -29.215 1.00 65.31 403 GLN A CA 1
ATOM 3122 C C . GLN A 1 403 ? 27.989 3.568 -28.703 1.00 65.31 403 GLN A C 1
ATOM 3124 O O . GLN A 1 403 ? 26.915 3.247 -29.198 1.00 65.31 403 GLN A O 1
ATOM 3129 N N . GLY A 1 404 ? 28.072 4.497 -27.747 1.00 69.31 404 GLY A N 1
ATOM 3130 C CA . GLY A 1 404 ? 26.877 5.163 -27.214 1.00 69.31 404 GLY A CA 1
ATOM 3131 C C . GLY A 1 404 ? 26.052 4.257 -26.297 1.00 69.31 404 GLY A C 1
ATOM 3132 O O . GLY A 1 404 ? 26.631 3.496 -25.523 1.00 69.31 404 GLY A O 1
ATOM 3133 N N . ILE A 1 405 ? 24.722 4.354 -26.369 1.00 66.81 405 ILE A N 1
ATOM 3134 C CA . ILE A 1 405 ? 23.794 3.558 -25.542 1.00 66.81 405 ILE A CA 1
ATOM 3135 C C . ILE A 1 405 ? 23.751 2.098 -26.031 1.00 66.81 405 ILE A C 1
ATOM 3137 O O . ILE A 1 405 ? 23.624 1.177 -25.225 1.00 66.81 405 ILE A O 1
ATOM 3141 N N . GLU A 1 406 ? 24.013 1.860 -27.324 1.00 74.44 406 GLU A N 1
ATOM 3142 C CA . GLU A 1 406 ? 24.211 0.519 -27.904 1.00 74.44 406 GLU A CA 1
ATOM 3143 C C . GLU A 1 406 ? 25.297 -0.275 -27.157 1.00 74.44 406 GLU A C 1
ATOM 3145 O O . GLU A 1 406 ? 25.216 -1.496 -27.042 1.00 74.44 406 GLU A O 1
ATOM 3150 N N . ALA A 1 407 ? 26.308 0.409 -26.605 1.00 71.81 407 ALA A N 1
ATOM 3151 C CA . ALA A 1 407 ? 27.347 -0.239 -25.813 1.00 71.81 407 ALA A CA 1
ATOM 3152 C C . ALA A 1 407 ? 26.784 -0.860 -24.527 1.00 71.81 407 ALA A C 1
ATOM 3154 O O . ALA A 1 407 ? 27.201 -1.957 -24.175 1.00 71.81 407 ALA A O 1
ATOM 3155 N N . SER A 1 408 ? 25.810 -0.224 -23.867 1.00 70.44 408 SER A N 1
ATOM 3156 C CA . SER A 1 408 ? 25.144 -0.787 -22.685 1.00 70.44 408 SER A CA 1
ATOM 3157 C C . SER A 1 408 ? 24.359 -2.050 -23.045 1.00 70.44 408 SER A C 1
ATOM 3159 O O . SER A 1 408 ? 24.483 -3.063 -22.361 1.00 70.44 408 SER A O 1
ATOM 3161 N N . ALA A 1 409 ? 23.634 -2.034 -24.170 1.00 73.56 409 ALA A N 1
ATOM 3162 C CA . ALA A 1 409 ? 22.933 -3.211 -24.690 1.00 73.56 409 ALA A CA 1
ATOM 3163 C C . ALA A 1 409 ? 23.896 -4.330 -25.125 1.00 73.56 409 ALA A C 1
ATOM 3165 O O . ALA A 1 409 ? 23.621 -5.503 -24.903 1.00 73.56 409 ALA A O 1
ATOM 3166 N N . SER A 1 410 ? 25.049 -3.982 -25.695 1.00 74.81 410 SER A N 1
ATOM 3167 C CA . SER A 1 410 ? 26.075 -4.935 -26.135 1.00 74.81 410 SER A CA 1
ATOM 3168 C C . SER A 1 410 ? 26.869 -5.547 -24.968 1.00 74.81 410 SER A C 1
ATOM 3170 O O . SER A 1 410 ? 27.167 -6.743 -24.978 1.00 74.81 410 SER A O 1
ATOM 3172 N N . ILE A 1 411 ? 27.171 -4.757 -23.929 1.00 73.06 411 ILE A N 1
ATOM 3173 C CA . ILE A 1 411 ? 27.753 -5.237 -22.665 1.00 73.06 411 ILE A CA 1
ATOM 3174 C C . ILE A 1 411 ? 26.770 -6.191 -21.986 1.00 73.06 411 ILE A C 1
ATOM 3176 O O . ILE A 1 411 ? 27.153 -7.305 -21.634 1.00 73.06 411 ILE A O 1
ATOM 3180 N N . PHE A 1 412 ? 25.497 -5.801 -21.890 1.00 74.81 412 PHE A N 1
ATOM 3181 C CA . PHE A 1 412 ? 24.459 -6.665 -21.340 1.00 74.81 412 PHE A CA 1
ATOM 3182 C C . PHE A 1 412 ? 24.244 -7.919 -22.193 1.00 74.81 412 PHE A C 1
ATOM 3184 O O . PHE A 1 412 ? 24.107 -9.005 -21.648 1.00 74.81 412 PHE A O 1
ATOM 3191 N N . ALA A 1 413 ? 24.333 -7.831 -23.526 1.00 79.62 413 ALA A N 1
ATOM 3192 C CA . ALA A 1 413 ? 24.279 -9.000 -24.403 1.00 79.62 413 ALA A CA 1
ATOM 3193 C C . ALA A 1 413 ? 25.378 -10.026 -24.077 1.00 79.62 413 ALA A C 1
ATOM 3195 O O . ALA A 1 413 ? 25.166 -11.223 -24.258 1.00 79.62 413 ALA A O 1
ATOM 3196 N N . ALA A 1 414 ? 26.544 -9.600 -23.578 1.00 74.38 414 ALA A N 1
ATOM 3197 C CA . ALA A 1 414 ? 27.582 -10.530 -23.145 1.00 74.38 414 ALA A CA 1
ATOM 3198 C C . ALA A 1 414 ? 27.173 -11.344 -21.912 1.00 74.38 414 ALA A C 1
ATOM 3200 O O . ALA A 1 414 ? 27.396 -12.554 -21.896 1.00 74.38 414 ALA A O 1
ATOM 3201 N N . GLU A 1 415 ? 26.534 -10.703 -20.939 1.00 78.00 415 GLU A N 1
ATOM 3202 C CA . GLU A 1 415 ? 25.967 -11.352 -19.756 1.00 78.00 415 GLU A CA 1
ATOM 3203 C C . GLU A 1 415 ? 24.742 -12.210 -20.112 1.00 78.00 415 GLU A C 1
ATOM 3205 O O . GLU A 1 415 ? 24.660 -13.382 -19.735 1.00 78.00 415 GLU A O 1
ATOM 3210 N N . LEU A 1 416 ? 23.845 -11.681 -20.951 1.00 83.69 416 LEU A N 1
ATOM 3211 C CA . LEU A 1 416 ? 22.654 -12.369 -21.441 1.00 83.69 416 LEU A CA 1
ATOM 3212 C C . LEU A 1 416 ? 22.972 -13.690 -22.136 1.00 83.69 416 LEU A C 1
ATOM 3214 O O . LEU A 1 416 ? 22.152 -14.595 -22.062 1.00 83.69 416 LEU A O 1
ATOM 3218 N N . ARG A 1 417 ? 24.122 -13.855 -22.808 1.00 86.75 417 ARG A N 1
ATOM 3219 C CA . ARG A 1 417 ? 24.430 -15.130 -23.489 1.00 86.75 417 ARG A CA 1
ATOM 3220 C C . ARG A 1 417 ? 24.425 -16.298 -22.518 1.00 86.75 417 ARG A C 1
ATOM 3222 O O . ARG A 1 417 ? 23.895 -17.353 -22.852 1.00 86.75 417 ARG A O 1
ATOM 3229 N N . GLU A 1 418 ? 24.996 -16.112 -21.332 1.00 88.88 418 GLU A N 1
ATOM 3230 C CA . GLU A 1 418 ? 24.971 -17.153 -20.310 1.00 88.88 418 GLU A CA 1
ATOM 3231 C C . GLU A 1 418 ? 23.550 -17.355 -19.776 1.00 88.88 418 GLU A C 1
ATOM 3233 O O . GLU A 1 418 ? 23.085 -18.491 -19.704 1.00 88.88 418 GLU A O 1
ATOM 3238 N N . LEU A 1 419 ? 22.842 -16.269 -19.454 1.00 90.81 419 LEU A N 1
ATOM 3239 C CA . LEU A 1 419 ? 21.507 -16.333 -18.851 1.00 90.81 419 LEU A CA 1
ATOM 3240 C C . LEU A 1 419 ? 20.460 -16.938 -19.801 1.00 90.81 419 LEU A C 1
ATOM 3242 O O . LEU A 1 419 ? 19.698 -17.818 -19.404 1.00 90.81 419 LEU A O 1
ATOM 3246 N N . VAL A 1 420 ? 20.463 -16.535 -21.073 1.00 90.75 420 VAL A N 1
ATOM 3247 C CA . VAL A 1 420 ? 19.583 -17.084 -22.113 1.00 90.75 420 VAL A CA 1
ATOM 3248 C C . VAL A 1 420 ? 19.958 -18.528 -22.429 1.00 90.75 420 VAL A C 1
ATOM 3250 O O . VAL A 1 420 ? 19.063 -19.346 -22.589 1.00 90.75 420 VAL A O 1
ATOM 3253 N N . ALA A 1 421 ? 21.245 -18.894 -22.452 1.00 91.81 421 ALA A N 1
ATOM 3254 C CA . ALA A 1 421 ? 21.630 -20.296 -22.632 1.00 91.81 421 ALA A CA 1
ATOM 3255 C C . ALA A 1 421 ? 21.117 -21.187 -21.488 1.00 91.81 421 ALA A C 1
ATOM 3257 O O . ALA A 1 421 ? 20.713 -22.324 -21.731 1.00 91.81 421 ALA A O 1
ATOM 3258 N N . ILE A 1 422 ? 21.102 -20.676 -20.251 1.00 94.88 422 ILE A N 1
ATOM 3259 C CA . ILE A 1 422 ? 20.495 -21.365 -19.104 1.00 94.88 422 ILE A CA 1
ATOM 3260 C C . ILE A 1 422 ? 18.977 -21.497 -19.300 1.00 94.88 422 ILE A C 1
ATOM 3262 O O . ILE A 1 422 ? 18.443 -22.595 -19.133 1.00 94.88 422 ILE A O 1
ATOM 3266 N N . ALA A 1 423 ? 18.297 -20.418 -19.701 1.00 94.44 423 ALA A N 1
ATOM 3267 C CA . ALA A 1 423 ? 16.863 -20.423 -19.993 1.00 94.44 423 ALA A CA 1
ATOM 3268 C C . ALA A 1 423 ? 16.498 -21.420 -21.111 1.00 94.44 423 ALA A C 1
ATOM 3270 O O . ALA A 1 423 ? 15.611 -22.253 -20.937 1.00 94.44 423 ALA A O 1
ATOM 3271 N N . ASP A 1 424 ? 17.215 -21.391 -22.235 1.00 93.44 424 ASP A N 1
ATOM 3272 C CA . ASP A 1 424 ? 16.986 -22.268 -23.385 1.00 93.44 424 ASP A CA 1
ATOM 3273 C C . ASP A 1 424 ? 17.257 -23.736 -23.037 1.00 93.44 424 ASP A C 1
ATOM 3275 O O . ASP A 1 424 ? 16.502 -24.617 -23.443 1.00 93.44 424 ASP A O 1
ATOM 3279 N N . ALA A 1 425 ? 18.297 -24.020 -22.246 1.00 94.69 425 ALA A N 1
ATOM 3280 C CA . ALA A 1 425 ? 18.569 -25.375 -21.775 1.00 94.69 425 ALA A CA 1
ATOM 3281 C C . ALA A 1 425 ? 17.433 -25.913 -20.891 1.00 94.69 425 ALA A C 1
ATOM 3283 O O . ALA A 1 425 ? 17.068 -27.085 -21.012 1.00 94.69 425 ALA A O 1
ATOM 3284 N N . ALA A 1 426 ? 16.851 -25.067 -20.035 1.00 95.50 426 ALA A N 1
ATOM 3285 C CA . ALA A 1 426 ? 15.701 -25.434 -19.214 1.00 95.50 426 ALA A CA 1
ATOM 3286 C C . ALA A 1 426 ? 14.446 -25.683 -20.071 1.00 95.50 426 ALA A C 1
ATOM 3288 O O . ALA A 1 426 ? 13.787 -26.710 -19.906 1.00 95.50 426 ALA A O 1
ATOM 3289 N N . LEU A 1 427 ? 14.150 -24.802 -21.031 1.00 95.06 427 LEU A N 1
ATOM 3290 C CA . LEU A 1 427 ? 13.012 -24.958 -21.945 1.00 95.06 427 LEU A CA 1
ATOM 3291 C C . LEU A 1 427 ? 13.165 -26.155 -22.897 1.00 95.06 427 LEU A C 1
ATOM 3293 O O . LEU A 1 427 ? 12.188 -26.817 -23.233 1.00 95.06 427 LEU A O 1
ATOM 3297 N N . GLU A 1 428 ? 14.377 -26.483 -23.340 1.00 94.38 428 GLU A N 1
ATOM 3298 C CA . GLU A 1 428 ? 14.593 -27.680 -24.157 1.00 94.38 428 GLU A CA 1
ATOM 3299 C C . GLU A 1 428 ? 14.411 -28.956 -23.328 1.00 94.38 428 GLU A C 1
ATOM 3301 O O . GLU A 1 428 ? 13.780 -29.912 -23.783 1.00 94.38 428 GLU A O 1
ATOM 3306 N N . ALA A 1 429 ? 14.916 -28.971 -22.091 1.00 92.88 429 ALA A N 1
ATOM 3307 C CA . ALA A 1 429 ? 14.729 -30.098 -21.185 1.00 92.88 429 ALA A CA 1
ATOM 3308 C C . ALA A 1 429 ? 13.244 -30.326 -20.845 1.00 92.88 429 ALA A C 1
ATOM 3310 O O . ALA A 1 429 ? 12.814 -31.479 -20.722 1.00 92.88 429 ALA A O 1
ATOM 3311 N N . SER A 1 430 ? 12.446 -29.255 -20.748 1.00 94.81 430 SER A N 1
ATOM 3312 C CA . SER A 1 430 ? 11.032 -29.343 -20.360 1.00 94.81 430 SER A CA 1
ATOM 3313 C C . SER A 1 430 ? 10.168 -30.048 -21.405 1.00 94.81 430 SER A C 1
ATOM 3315 O O . SER A 1 430 ? 9.200 -30.712 -21.041 1.00 94.81 430 SER A O 1
ATOM 3317 N N . LYS A 1 431 ? 10.570 -30.025 -22.686 1.00 92.62 431 LYS A N 1
ATOM 3318 C CA . LYS A 1 431 ? 9.912 -30.781 -23.771 1.00 92.62 431 LYS A CA 1
ATOM 3319 C C . LYS A 1 431 ? 9.862 -32.286 -23.511 1.00 92.62 431 LYS A C 1
ATOM 3321 O O . LYS A 1 431 ? 9.001 -32.972 -24.059 1.00 92.62 431 LYS A O 1
ATOM 3326 N N . SER A 1 432 ? 10.812 -32.803 -22.729 1.00 91.06 432 SER A N 1
ATOM 3327 C CA . SER A 1 432 ? 10.822 -34.204 -22.303 1.00 91.06 432 SER A CA 1
ATOM 3328 C C . SER A 1 432 ? 10.085 -34.388 -20.979 1.00 91.06 432 SER A C 1
ATOM 3330 O O . SER A 1 432 ? 9.220 -35.257 -20.885 1.00 91.06 432 SER A O 1
ATOM 3332 N N . ASP A 1 433 ? 10.456 -33.598 -19.967 1.00 93.56 433 ASP A N 1
ATOM 3333 C CA . ASP A 1 433 ? 9.879 -33.642 -18.621 1.00 93.56 433 ASP A CA 1
ATOM 3334 C C . ASP A 1 433 ? 10.155 -32.314 -17.876 1.00 93.56 433 ASP A C 1
ATOM 3336 O O . ASP A 1 433 ? 11.319 -32.016 -17.571 1.00 93.56 433 ASP A O 1
ATOM 3340 N N . PRO A 1 434 ? 9.120 -31.518 -17.546 1.00 92.38 434 PRO A N 1
ATOM 3341 C CA . PRO A 1 434 ? 9.281 -30.257 -16.823 1.00 92.38 434 PRO A CA 1
ATOM 3342 C C . PRO A 1 434 ? 9.945 -30.403 -15.447 1.00 92.38 434 PRO A C 1
ATOM 3344 O O . PRO A 1 434 ? 10.694 -29.520 -15.034 1.00 92.38 434 PRO A O 1
ATOM 3347 N N . VAL A 1 435 ? 9.761 -31.529 -14.748 1.00 92.31 435 VAL A N 1
ATOM 3348 C CA . VAL A 1 435 ? 10.366 -31.750 -13.421 1.00 92.31 435 VAL A CA 1
ATOM 3349 C C . VAL A 1 435 ? 11.873 -31.947 -13.549 1.00 92.31 435 VAL A C 1
ATOM 3351 O O . VAL A 1 435 ? 12.651 -31.391 -12.773 1.00 92.31 435 VAL A O 1
ATOM 3354 N N . VAL A 1 436 ? 12.310 -32.717 -14.550 1.00 92.75 436 VAL A N 1
ATOM 3355 C CA . VAL A 1 436 ? 13.742 -32.909 -14.826 1.00 92.75 436 VAL A CA 1
ATOM 3356 C C . VAL A 1 436 ? 14.387 -31.583 -15.227 1.00 92.75 436 VAL A C 1
ATOM 3358 O O . VAL A 1 436 ? 15.490 -31.280 -14.771 1.00 92.75 436 VAL A O 1
ATOM 3361 N N . ALA A 1 437 ? 13.691 -30.777 -16.030 1.00 95.94 437 ALA A N 1
ATOM 3362 C CA . ALA A 1 437 ? 14.137 -29.443 -16.415 1.00 95.94 437 ALA A CA 1
ATOM 3363 C C . ALA A 1 437 ? 14.298 -28.508 -15.212 1.00 95.94 437 ALA A C 1
ATOM 3365 O O . ALA A 1 437 ? 15.325 -27.842 -15.090 1.00 95.94 437 ALA A O 1
ATOM 3366 N N . ALA A 1 438 ? 13.338 -28.511 -14.287 1.00 96.69 438 ALA A N 1
ATOM 3367 C CA . ALA A 1 438 ? 13.396 -27.709 -13.072 1.00 96.69 438 ALA A CA 1
ATOM 3368 C C . ALA A 1 438 ? 14.581 -28.090 -12.169 1.00 96.69 438 ALA A C 1
ATOM 3370 O O . ALA A 1 438 ? 15.301 -27.219 -11.680 1.00 96.69 438 ALA A O 1
ATOM 3371 N N . ILE A 1 439 ? 14.842 -29.392 -11.995 1.00 96.06 439 ILE A N 1
ATOM 3372 C CA . ILE A 1 439 ? 16.016 -29.887 -11.256 1.00 96.06 439 ILE A CA 1
ATOM 3373 C C . ILE A 1 439 ? 17.314 -29.446 -11.941 1.00 96.06 439 ILE A C 1
ATOM 3375 O O . ILE A 1 439 ? 18.240 -28.994 -11.268 1.00 96.06 439 ILE A O 1
ATOM 3379 N N . ALA A 1 440 ? 17.391 -29.566 -13.268 1.00 94.69 440 ALA A N 1
ATOM 3380 C CA . ALA A 1 440 ? 18.573 -29.176 -14.028 1.00 94.69 440 ALA A CA 1
ATOM 3381 C C . ALA A 1 440 ? 18.840 -27.664 -13.945 1.00 94.69 440 ALA A C 1
ATOM 3383 O O . ALA A 1 440 ? 19.985 -27.260 -13.736 1.00 94.69 440 ALA A O 1
ATOM 3384 N N . LEU A 1 441 ? 17.791 -26.840 -14.049 1.00 96.88 441 LEU A N 1
ATOM 3385 C CA . LEU A 1 441 ? 17.871 -25.392 -13.869 1.00 96.88 441 LEU A CA 1
ATOM 3386 C C . LEU A 1 441 ? 18.375 -25.044 -12.464 1.00 96.88 441 LEU A C 1
ATOM 3388 O O . LEU A 1 441 ? 19.337 -24.292 -12.324 1.00 96.88 441 LEU A O 1
ATOM 3392 N N . ALA A 1 442 ? 17.785 -25.642 -11.428 1.00 96.56 442 ALA A N 1
ATOM 3393 C CA . ALA A 1 442 ? 18.177 -25.404 -10.044 1.00 96.56 442 ALA A CA 1
ATOM 3394 C C . ALA A 1 442 ? 19.627 -25.816 -9.756 1.00 96.56 442 ALA A C 1
ATOM 3396 O O . ALA A 1 442 ? 20.368 -25.045 -9.152 1.00 96.56 442 ALA A O 1
ATOM 3397 N N . GLU A 1 443 ? 20.073 -26.991 -10.212 1.00 95.25 443 GLU A N 1
ATOM 3398 C CA . GLU A 1 443 ? 21.469 -27.418 -10.034 1.00 95.25 443 GLU A CA 1
ATOM 3399 C C . GLU A 1 443 ? 22.446 -26.521 -10.802 1.00 95.25 443 GLU A C 1
ATOM 3401 O O . GLU A 1 443 ? 23.543 -26.266 -10.310 1.00 95.25 443 GLU A O 1
ATOM 3406 N N . ARG A 1 444 ? 22.047 -25.970 -11.955 1.00 94.81 444 ARG A N 1
ATOM 3407 C CA . ARG A 1 444 ? 22.871 -24.995 -12.677 1.00 94.81 444 ARG A CA 1
ATOM 3408 C C . ARG A 1 444 ? 23.000 -23.674 -11.915 1.00 94.81 444 ARG A C 1
ATOM 3410 O O . ARG A 1 444 ? 24.100 -23.143 -11.798 1.00 94.81 444 ARG A O 1
ATOM 3417 N N . LEU A 1 445 ? 21.897 -23.156 -11.381 1.00 95.25 445 LEU A N 1
ATOM 3418 C CA . LEU A 1 445 ? 21.865 -21.883 -10.649 1.00 95.25 445 LEU A CA 1
ATOM 3419 C C . LEU A 1 445 ? 22.423 -21.984 -9.226 1.00 95.25 445 LEU A C 1
ATOM 3421 O O . LEU A 1 445 ? 22.823 -20.987 -8.629 1.00 95.25 445 LEU A O 1
ATOM 3425 N N . LYS A 1 446 ? 22.519 -23.193 -8.679 1.00 92.25 446 LYS A N 1
ATOM 3426 C CA . LYS A 1 446 ? 23.169 -23.464 -7.395 1.00 92.25 446 LYS A CA 1
ATOM 3427 C C . LYS A 1 446 ? 24.635 -23.034 -7.356 1.00 92.25 446 LYS A C 1
ATOM 3429 O O . LYS A 1 446 ? 25.140 -22.724 -6.284 1.00 92.25 446 LYS A O 1
ATOM 3434 N N . GLU A 1 447 ? 25.305 -23.002 -8.506 1.00 91.19 447 GLU A N 1
ATOM 3435 C CA . GLU A 1 447 ? 26.702 -22.570 -8.626 1.00 91.19 447 GLU A CA 1
ATOM 3436 C C . GLU A 1 447 ? 26.874 -21.044 -8.536 1.00 91.19 447 GLU A C 1
ATOM 3438 O O . GLU A 1 447 ? 27.993 -20.568 -8.346 1.00 91.19 447 GLU A O 1
ATOM 3443 N N . PHE A 1 448 ? 25.797 -20.263 -8.684 1.00 93.12 448 PHE A N 1
ATOM 3444 C CA . PHE A 1 448 ? 25.869 -18.804 -8.600 1.00 93.12 448 PHE A CA 1
ATOM 3445 C C . PHE A 1 448 ? 26.011 -18.384 -7.135 1.00 93.12 448 PHE A C 1
ATOM 3447 O O . PHE A 1 448 ? 25.329 -18.974 -6.301 1.00 93.12 448 PHE A O 1
ATOM 3454 N N . PRO A 1 449 ? 26.842 -17.384 -6.793 1.00 93.31 449 PRO A N 1
ATOM 3455 C CA . PRO A 1 449 ? 26.774 -16.741 -5.482 1.00 93.31 449 PRO A CA 1
ATOM 3456 C C . PRO A 1 449 ? 25.458 -15.955 -5.336 1.00 93.31 449 PRO A C 1
ATOM 3458 O O . PRO A 1 449 ? 24.788 -15.673 -6.332 1.00 93.31 449 PRO A O 1
ATOM 3461 N N . ASP A 1 450 ? 25.055 -15.662 -4.098 1.00 89.69 450 ASP A N 1
ATOM 3462 C CA . ASP A 1 450 ? 23.720 -15.123 -3.793 1.00 89.69 450 ASP A CA 1
ATOM 3463 C C . ASP A 1 450 ? 23.470 -13.743 -4.423 1.00 89.69 450 ASP A C 1
ATOM 3465 O O . ASP A 1 450 ? 22.408 -13.520 -5.000 1.00 89.69 450 ASP A O 1
ATOM 3469 N N . ASP A 1 451 ? 24.477 -12.866 -4.423 1.00 80.50 451 ASP A N 1
ATOM 3470 C CA . ASP A 1 451 ? 24.456 -11.556 -5.089 1.00 80.50 451 ASP A CA 1
ATOM 3471 C C . ASP A 1 451 ? 24.197 -11.681 -6.598 1.00 80.50 451 ASP A C 1
ATOM 3473 O O . ASP A 1 451 ? 23.336 -11.005 -7.166 1.00 80.50 451 ASP A O 1
ATOM 3477 N N . ARG A 1 452 ? 24.894 -12.616 -7.251 1.00 87.19 452 ARG A N 1
ATOM 3478 C CA . ARG A 1 452 ? 24.714 -12.898 -8.675 1.00 87.19 452 ARG A CA 1
ATOM 3479 C C . ARG A 1 452 ? 23.339 -13.490 -8.965 1.00 87.19 452 ARG A C 1
ATOM 3481 O O . ARG A 1 452 ? 22.721 -13.130 -9.966 1.00 87.19 452 ARG A O 1
ATOM 3488 N N . LEU A 1 453 ? 22.877 -14.425 -8.134 1.00 90.75 453 LEU A N 1
ATOM 3489 C CA . LEU A 1 453 ? 21.571 -15.059 -8.300 1.00 90.75 453 LEU A CA 1
ATOM 3490 C C . LEU A 1 453 ? 20.450 -14.021 -8.184 1.00 90.75 453 LEU A C 1
ATOM 3492 O O . LEU A 1 453 ? 19.597 -13.965 -9.071 1.00 90.75 453 LEU A O 1
ATOM 3496 N N . ALA A 1 454 ? 20.508 -13.166 -7.162 1.00 83.38 454 ALA A N 1
ATOM 3497 C CA . ALA A 1 454 ? 19.543 -12.094 -6.944 1.00 83.38 454 ALA A CA 1
ATOM 3498 C C . ALA A 1 454 ? 19.462 -11.125 -8.136 1.00 83.38 454 ALA A C 1
ATOM 3500 O O . ALA A 1 454 ? 18.362 -10.766 -8.547 1.00 83.38 454 ALA A O 1
ATOM 3501 N N . GLY A 1 455 ? 20.602 -10.764 -8.739 1.00 77.44 455 GLY A N 1
ATOM 3502 C CA . GLY A 1 455 ? 20.645 -9.876 -9.908 1.00 77.44 455 GLY A CA 1
ATOM 3503 C C . GLY A 1 455 ? 20.245 -10.521 -11.245 1.00 77.44 455 GLY A C 1
ATOM 3504 O O . GLY A 1 455 ? 19.886 -9.809 -12.179 1.00 77.44 455 GLY A O 1
ATOM 3505 N N . SER A 1 456 ? 20.293 -11.854 -11.364 1.00 86.44 456 SER A N 1
ATOM 3506 C CA . SER A 1 456 ? 20.129 -12.546 -12.658 1.00 86.44 456 SER A CA 1
ATOM 3507 C C . SER A 1 456 ? 18.792 -13.270 -12.835 1.00 86.44 456 SER A C 1
ATOM 3509 O O . SER A 1 456 ? 18.370 -13.500 -13.970 1.00 86.44 456 SER A O 1
ATOM 3511 N N . ILE A 1 457 ? 18.139 -13.688 -11.745 1.00 91.31 457 ILE A N 1
ATOM 3512 C CA . ILE A 1 457 ? 17.003 -14.623 -11.808 1.00 91.31 457 ILE A CA 1
ATOM 3513 C C . ILE A 1 457 ? 15.801 -14.061 -12.576 1.00 91.31 457 ILE A C 1
ATOM 3515 O O . ILE A 1 457 ? 15.219 -14.772 -13.397 1.00 91.31 457 ILE A O 1
ATOM 3519 N N . ASP A 1 458 ? 15.492 -12.776 -12.393 1.00 85.88 458 ASP A N 1
ATOM 3520 C CA . ASP A 1 458 ? 14.360 -12.120 -13.056 1.00 85.88 458 ASP A CA 1
ATOM 3521 C C . ASP A 1 458 ? 14.543 -12.105 -14.581 1.00 85.88 458 ASP A C 1
ATOM 3523 O O . ASP A 1 458 ? 13.597 -12.373 -15.322 1.00 85.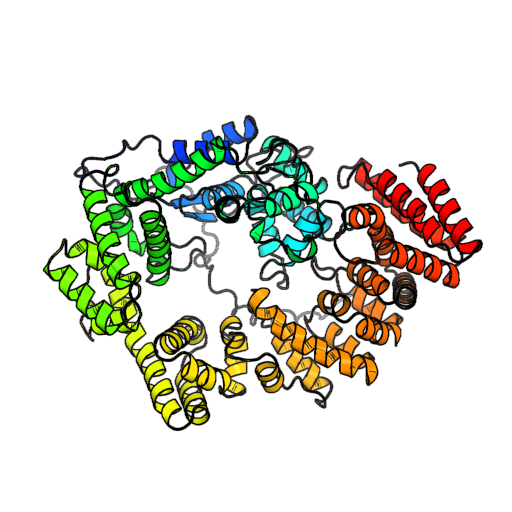88 458 ASP A O 1
ATOM 3527 N N . THR A 1 459 ? 15.779 -11.899 -15.049 1.00 84.75 459 THR A N 1
ATOM 3528 C CA . THR A 1 459 ? 16.152 -11.945 -16.472 1.00 84.75 459 THR A CA 1
ATOM 3529 C C . THR A 1 459 ? 16.023 -13.350 -17.057 1.00 84.75 459 THR A C 1
ATOM 3531 O O . THR A 1 459 ? 15.579 -13.513 -18.195 1.00 84.75 459 THR A O 1
ATOM 3534 N N . ILE A 1 460 ? 16.396 -14.387 -16.300 1.00 91.88 460 ILE A N 1
ATOM 3535 C CA . ILE A 1 460 ? 16.231 -15.782 -16.738 1.00 91.88 460 ILE A CA 1
ATOM 3536 C C . ILE A 1 460 ? 14.742 -16.097 -16.876 1.00 91.88 460 ILE A C 1
ATOM 3538 O O . ILE A 1 460 ? 14.315 -16.586 -17.921 1.00 91.88 460 ILE A O 1
ATOM 3542 N N . PHE A 1 461 ? 13.943 -15.786 -15.854 1.00 92.69 461 PHE A N 1
ATOM 3543 C CA . PHE A 1 461 ? 12.508 -16.060 -15.864 1.00 92.69 461 PHE A CA 1
ATOM 3544 C C . PHE A 1 461 ? 11.782 -15.273 -16.959 1.00 92.69 461 PHE A C 1
ATOM 3546 O O . PHE A 1 461 ? 10.996 -15.866 -17.694 1.00 92.69 461 PHE A O 1
ATOM 3553 N N . SER A 1 462 ? 12.071 -13.979 -17.140 1.00 86.94 462 SER A N 1
ATOM 3554 C CA . SER A 1 462 ? 11.478 -13.179 -18.224 1.00 86.94 462 SER A CA 1
ATOM 3555 C C . SER A 1 462 ? 11.847 -13.726 -19.604 1.00 86.94 462 SER A C 1
ATOM 3557 O O . SER A 1 462 ? 10.970 -13.927 -20.440 1.00 86.94 462 SER A O 1
ATOM 3559 N N . THR A 1 463 ? 13.114 -14.099 -19.809 1.00 89.00 463 THR A N 1
ATOM 3560 C CA . THR A 1 463 ? 13.575 -14.745 -21.045 1.00 89.00 463 THR A CA 1
ATOM 3561 C C . THR A 1 463 ? 12.823 -16.049 -21.312 1.00 89.00 463 THR A C 1
ATOM 3563 O O . THR A 1 463 ? 12.488 -16.347 -22.461 1.00 89.00 463 THR A O 1
ATOM 3566 N N . MET A 1 464 ? 12.565 -16.860 -20.286 1.00 92.94 464 MET A N 1
ATOM 3567 C CA . MET A 1 464 ? 11.789 -18.087 -20.458 1.00 92.94 464 MET A CA 1
ATOM 3568 C C . MET A 1 464 ? 10.344 -17.767 -20.877 1.00 92.94 464 MET A C 1
ATOM 3570 O O . MET A 1 464 ? 9.888 -18.305 -21.890 1.00 92.94 464 MET A O 1
ATOM 3574 N N . ARG A 1 465 ? 9.674 -16.828 -20.187 1.00 90.44 465 ARG A N 1
ATOM 3575 C CA . ARG A 1 465 ? 8.293 -16.397 -20.492 1.00 90.44 465 ARG A CA 1
ATOM 3576 C C . ARG A 1 465 ? 8.138 -15.894 -21.923 1.00 90.44 465 ARG A C 1
ATOM 3578 O O . ARG A 1 465 ? 7.175 -16.262 -22.589 1.00 90.44 465 ARG A O 1
ATOM 3585 N N . ASP A 1 466 ? 9.099 -15.106 -22.400 1.00 86.25 466 ASP A N 1
ATOM 3586 C CA . ASP A 1 466 ? 9.098 -14.557 -23.759 1.00 86.25 466 ASP A CA 1
ATOM 3587 C C . ASP A 1 466 ? 9.173 -15.639 -24.848 1.00 86.25 466 ASP A C 1
ATOM 3589 O O . ASP A 1 466 ? 8.710 -15.417 -25.967 1.00 86.25 466 ASP A O 1
ATOM 3593 N N . ALA A 1 467 ? 9.791 -16.790 -24.554 1.00 88.19 467 ALA A N 1
ATOM 3594 C CA . ALA A 1 467 ? 9.896 -17.902 -25.501 1.00 88.19 467 ALA A CA 1
ATOM 3595 C C . ALA A 1 467 ? 8.724 -18.876 -25.412 1.00 88.19 467 ALA A C 1
ATOM 3597 O O . ALA A 1 467 ? 8.188 -19.274 -26.446 1.00 88.19 467 ALA A O 1
ATOM 3598 N N . ASP A 1 468 ? 8.379 -19.307 -24.200 1.00 92.38 468 ASP A N 1
ATOM 3599 C CA . ASP A 1 468 ? 7.345 -20.312 -23.967 1.00 92.38 468 ASP A CA 1
ATOM 3600 C C . ASP A 1 468 ? 6.733 -20.121 -22.567 1.00 92.38 468 ASP A C 1
ATOM 3602 O O . ASP A 1 468 ? 7.259 -20.647 -21.578 1.00 92.38 468 ASP A O 1
ATOM 3606 N N . PRO A 1 469 ? 5.640 -19.348 -22.440 1.00 91.81 469 PRO A N 1
ATOM 3607 C CA . PRO A 1 469 ? 5.055 -19.027 -21.140 1.00 91.81 469 PRO A CA 1
ATOM 3608 C C . PRO A 1 469 ? 4.474 -20.256 -20.428 1.00 91.81 469 PRO A C 1
ATOM 3610 O O . PRO A 1 469 ? 4.503 -20.317 -19.198 1.00 91.81 469 PRO A O 1
ATOM 3613 N N . ASP A 1 470 ? 3.984 -21.253 -21.171 1.00 93.62 470 ASP A N 1
ATOM 3614 C CA . ASP A 1 470 ? 3.398 -22.459 -20.585 1.00 93.62 470 ASP A CA 1
ATOM 3615 C C . ASP A 1 470 ? 4.484 -23.390 -20.043 1.00 93.62 470 ASP A C 1
ATOM 3617 O O . ASP A 1 470 ? 4.428 -23.782 -18.876 1.00 93.62 470 ASP A O 1
ATOM 3621 N N . ALA A 1 471 ? 5.532 -23.661 -20.829 1.00 94.50 471 ALA A N 1
ATOM 3622 C CA . ALA A 1 471 ? 6.671 -24.440 -20.349 1.00 94.50 471 ALA A CA 1
ATOM 3623 C C . ALA A 1 471 ? 7.384 -23.751 -19.177 1.00 94.50 471 ALA A C 1
ATOM 3625 O O . ALA A 1 471 ? 7.856 -24.415 -18.255 1.00 94.50 471 ALA A O 1
ATOM 3626 N N . THR A 1 472 ? 7.448 -22.418 -19.188 1.00 95.12 472 THR A N 1
ATOM 3627 C CA . THR A 1 472 ? 8.030 -21.633 -18.092 1.00 95.12 472 THR A CA 1
ATOM 3628 C C . THR A 1 472 ? 7.278 -21.844 -16.787 1.00 95.12 472 THR A C 1
ATOM 3630 O O . THR A 1 472 ? 7.911 -22.106 -15.763 1.00 95.12 472 THR A O 1
ATOM 3633 N N . ARG A 1 473 ? 5.941 -21.792 -16.829 1.00 94.38 473 ARG A N 1
ATOM 3634 C CA . ARG A 1 473 ? 5.090 -22.042 -15.661 1.00 94.38 473 ARG A CA 1
ATOM 3635 C C . ARG A 1 473 ? 5.375 -23.414 -15.052 1.00 94.38 473 ARG A C 1
ATOM 3637 O O . ARG A 1 473 ? 5.583 -23.509 -13.845 1.00 94.38 473 ARG A O 1
ATOM 3644 N N . ASP A 1 474 ? 5.458 -24.450 -15.884 1.00 94.38 474 ASP A N 1
ATOM 3645 C CA . ASP A 1 474 ? 5.705 -25.818 -15.421 1.00 94.38 474 ASP A CA 1
ATOM 3646 C C . ASP A 1 474 ? 7.117 -25.998 -14.833 1.00 94.38 474 ASP A C 1
ATOM 3648 O O . ASP A 1 474 ? 7.287 -26.655 -13.804 1.00 94.38 474 ASP A O 1
ATOM 3652 N N . VAL A 1 475 ? 8.143 -25.401 -15.453 1.00 96.56 475 VAL A N 1
ATOM 3653 C CA . VAL A 1 475 ? 9.535 -25.499 -14.979 1.00 96.56 475 VAL A CA 1
ATOM 3654 C C . VAL A 1 475 ? 9.742 -24.727 -13.677 1.00 96.56 475 VAL A C 1
ATOM 3656 O O . VAL A 1 475 ? 10.322 -25.270 -12.737 1.00 96.56 475 VAL A O 1
ATOM 3659 N N . ILE A 1 476 ? 9.273 -23.479 -13.594 1.00 95.44 476 ILE A N 1
ATOM 3660 C CA . ILE A 1 476 ? 9.435 -22.653 -12.389 1.00 95.44 476 ILE A CA 1
ATOM 3661 C C . ILE A 1 476 ? 8.616 -23.242 -11.230 1.00 95.44 476 ILE A C 1
ATOM 3663 O O . ILE A 1 476 ? 9.145 -23.409 -10.130 1.00 95.44 476 ILE A O 1
ATOM 3667 N N . GLY A 1 477 ? 7.367 -23.656 -11.473 1.00 92.69 477 GLY A N 1
ATOM 3668 C CA . GLY A 1 477 ? 6.540 -24.318 -10.458 1.00 92.69 477 GLY A CA 1
ATOM 3669 C C . GLY A 1 477 ? 7.124 -25.653 -9.964 1.00 92.69 477 GLY A C 1
ATOM 3670 O O . GLY A 1 477 ? 6.875 -26.074 -8.830 1.00 92.69 477 GLY A O 1
ATOM 3671 N N . GLY A 1 478 ? 7.947 -26.307 -10.792 1.00 94.31 478 GLY A N 1
ATOM 3672 C CA . GLY A 1 478 ? 8.635 -27.563 -10.492 1.00 94.31 478 GLY A CA 1
ATOM 3673 C C . GLY A 1 478 ? 9.985 -27.433 -9.776 1.00 94.31 478 GLY A C 1
ATOM 3674 O O . GLY A 1 478 ? 10.613 -28.464 -9.516 1.00 94.31 478 GLY A O 1
ATOM 3675 N N . LEU A 1 479 ? 10.466 -26.219 -9.467 1.00 96.50 479 LEU A N 1
ATOM 3676 C CA . LEU A 1 479 ? 11.782 -26.019 -8.840 1.00 96.50 479 LEU A CA 1
ATOM 3677 C C . LEU A 1 479 ? 11.913 -26.817 -7.526 1.00 96.50 479 LEU A C 1
ATOM 3679 O O . LEU A 1 479 ? 10.953 -26.870 -6.758 1.00 96.50 479 LEU A O 1
ATOM 3683 N N . PRO A 1 480 ? 13.071 -27.436 -7.219 1.00 96.81 480 PRO A N 1
ATOM 3684 C CA . PRO A 1 480 ? 13.258 -28.201 -5.984 1.00 96.81 480 PRO A CA 1
ATOM 3685 C C . PRO A 1 480 ? 13.120 -27.343 -4.720 1.00 96.81 480 PRO A C 1
ATOM 3687 O O . PRO A 1 480 ? 13.614 -26.218 -4.689 1.00 96.81 480 PRO A O 1
ATOM 3690 N N . ASP A 1 481 ? 12.562 -27.911 -3.642 1.00 97.12 481 ASP A N 1
ATOM 3691 C CA . ASP A 1 481 ? 12.310 -27.204 -2.369 1.00 97.12 481 ASP A CA 1
ATOM 3692 C C . ASP A 1 481 ? 13.531 -26.439 -1.857 1.00 97.12 481 ASP A C 1
ATOM 3694 O O . ASP A 1 481 ? 13.444 -25.260 -1.541 1.00 97.12 481 ASP A O 1
ATOM 3698 N N . ALA A 1 482 ? 14.694 -27.095 -1.816 1.00 96.25 482 ALA A N 1
ATOM 3699 C CA . ALA A 1 482 ? 15.917 -26.488 -1.296 1.00 96.25 482 ALA A CA 1
ATOM 3700 C C . ALA A 1 482 ? 16.371 -25.265 -2.110 1.00 96.25 482 ALA A C 1
ATOM 3702 O O . ALA A 1 482 ? 16.949 -24.338 -1.550 1.00 96.25 482 ALA A O 1
ATOM 3703 N N . PHE A 1 483 ? 16.122 -25.261 -3.423 1.00 96.56 483 PHE A N 1
ATOM 3704 C CA . PHE A 1 483 ? 16.438 -24.114 -4.267 1.00 96.56 483 PHE A CA 1
ATOM 3705 C C . PHE A 1 483 ? 15.383 -23.019 -4.130 1.00 96.56 483 PHE A C 1
ATOM 3707 O O . PHE A 1 483 ? 15.742 -21.851 -4.057 1.00 96.56 483 PHE A O 1
ATOM 3714 N N . LEU A 1 484 ? 14.106 -23.389 -4.019 1.00 95.75 484 LEU A N 1
ATOM 3715 C CA . LEU A 1 484 ? 13.026 -22.439 -3.777 1.00 95.75 484 LEU A CA 1
ATOM 3716 C C . LEU A 1 484 ? 13.212 -21.684 -2.450 1.00 95.75 484 LEU A C 1
ATOM 3718 O O . LEU A 1 484 ? 13.071 -20.469 -2.421 1.00 95.75 484 LEU A O 1
ATOM 3722 N N . LEU A 1 485 ? 13.610 -22.374 -1.376 1.00 96.12 485 LEU A N 1
ATOM 3723 C CA . LEU A 1 485 ? 13.912 -21.733 -0.090 1.00 96.12 485 LEU A CA 1
ATOM 3724 C C . LEU A 1 485 ? 15.158 -20.841 -0.147 1.00 96.12 485 LEU A C 1
ATOM 3726 O O . LEU A 1 485 ? 15.212 -19.828 0.537 1.00 96.12 485 LEU A O 1
ATOM 3730 N N . ARG A 1 486 ? 16.145 -21.180 -0.983 1.00 95.62 486 ARG A N 1
ATOM 3731 C CA . ARG A 1 486 ? 17.275 -20.282 -1.246 1.00 95.62 486 ARG A CA 1
ATOM 3732 C C . ARG A 1 486 ? 16.837 -19.049 -2.036 1.00 95.62 486 ARG A C 1
ATOM 3734 O O . ARG A 1 486 ? 17.287 -17.957 -1.730 1.00 95.62 486 ARG A O 1
ATOM 3741 N N . LEU A 1 487 ? 15.976 -19.211 -3.043 1.00 94.06 487 LEU A N 1
ATOM 3742 C CA . LEU A 1 487 ? 15.406 -18.075 -3.771 1.00 94.06 487 LEU A CA 1
ATOM 3743 C C . LEU A 1 487 ? 14.622 -17.159 -2.837 1.00 94.06 487 LEU A C 1
ATOM 3745 O O . LEU A 1 487 ? 14.731 -15.949 -2.973 1.00 94.06 487 LEU A O 1
ATOM 3749 N N . LEU A 1 488 ? 13.873 -17.731 -1.892 1.00 94.06 488 LEU A N 1
ATOM 3750 C CA . LEU A 1 488 ? 13.135 -16.969 -0.893 1.00 94.06 488 LEU A CA 1
ATOM 3751 C C . LEU A 1 488 ? 14.067 -16.064 -0.073 1.00 94.06 488 LEU A C 1
ATOM 3753 O O . LEU A 1 488 ? 13.736 -14.906 0.115 1.00 94.06 488 LEU A O 1
ATOM 3757 N N . ASP A 1 489 ? 15.234 -16.567 0.328 1.00 90.75 489 ASP A N 1
ATOM 3758 C CA . ASP A 1 489 ? 16.251 -15.819 1.084 1.00 90.75 489 ASP A CA 1
ATOM 3759 C C . ASP A 1 489 ? 16.936 -14.718 0.246 1.00 90.75 489 ASP A C 1
ATOM 3761 O O . ASP A 1 489 ? 17.061 -13.574 0.673 1.00 90.75 489 ASP A O 1
ATOM 3765 N N . VAL A 1 490 ? 17.351 -15.025 -0.991 1.00 90.12 490 VAL A N 1
ATOM 3766 C CA . VAL A 1 490 ? 18.168 -14.088 -1.797 1.00 90.12 490 VAL A CA 1
ATOM 3767 C C . VAL A 1 490 ? 17.349 -13.114 -2.649 1.00 90.12 490 VAL A C 1
ATOM 3769 O O . VAL A 1 490 ? 17.804 -12.014 -2.961 1.00 90.12 490 VAL A O 1
ATOM 3772 N N . ARG A 1 491 ? 16.164 -13.532 -3.104 1.00 89.62 491 ARG A N 1
ATOM 3773 C CA . ARG A 1 491 ? 15.266 -12.765 -3.979 1.00 89.62 491 ARG A CA 1
ATOM 3774 C C . ARG A 1 491 ? 13.811 -13.197 -3.731 1.00 89.62 491 ARG A C 1
ATOM 3776 O O . ARG A 1 491 ? 13.223 -13.865 -4.587 1.00 89.62 491 ARG A O 1
ATOM 3783 N N . PRO A 1 492 ? 13.202 -12.803 -2.596 1.00 89.38 492 PRO A N 1
ATOM 3784 C CA . PRO A 1 492 ? 11.874 -13.279 -2.216 1.00 89.38 492 PRO A CA 1
ATOM 3785 C C . PRO A 1 492 ? 10.789 -13.036 -3.276 1.00 89.38 492 PRO A C 1
ATOM 3787 O O . PRO A 1 492 ? 9.947 -13.904 -3.500 1.00 89.38 492 PRO A O 1
ATOM 3790 N N . SER A 1 493 ? 10.854 -11.918 -4.011 1.00 84.44 493 SER A N 1
ATOM 3791 C CA . SER A 1 493 ? 9.949 -11.640 -5.139 1.00 84.44 493 SER A CA 1
ATOM 3792 C C . SER A 1 493 ? 10.001 -12.716 -6.230 1.00 84.44 493 SER A C 1
ATOM 3794 O O . SER A 1 493 ? 8.970 -13.054 -6.803 1.00 84.44 493 SER A O 1
ATOM 3796 N N . ALA A 1 494 ? 11.176 -13.299 -6.492 1.00 89.38 494 ALA A N 1
ATOM 3797 C CA . ALA A 1 494 ? 11.350 -14.361 -7.477 1.00 89.38 494 ALA A CA 1
ATOM 3798 C C . ALA A 1 494 ? 10.828 -15.721 -6.976 1.00 89.38 494 ALA A C 1
ATOM 3800 O O . ALA A 1 494 ? 10.399 -16.551 -7.774 1.00 89.38 494 ALA A O 1
ATOM 3801 N N . ALA A 1 495 ? 10.844 -15.958 -5.659 1.00 91.44 495 ALA A N 1
ATOM 3802 C CA . ALA A 1 495 ? 10.240 -17.141 -5.035 1.00 91.44 495 ALA A CA 1
ATOM 3803 C C . ALA A 1 495 ? 8.712 -17.036 -4.895 1.00 91.44 495 ALA A C 1
ATOM 3805 O O . ALA A 1 495 ? 8.045 -18.050 -4.684 1.00 91.44 495 ALA A O 1
ATOM 3806 N N . ARG A 1 496 ? 8.177 -15.817 -5.020 1.00 88.94 496 ARG A N 1
ATOM 3807 C CA . ARG A 1 496 ? 6.755 -15.476 -4.915 1.00 88.94 496 ARG A CA 1
ATOM 3808 C C . ARG A 1 496 ? 6.144 -15.017 -6.252 1.00 88.94 496 ARG A C 1
ATOM 3810 O O . ARG A 1 496 ? 5.121 -14.338 -6.282 1.00 88.94 496 ARG A O 1
ATOM 3817 N N . VAL A 1 497 ? 6.773 -15.358 -7.382 1.00 82.31 497 VAL A N 1
ATOM 3818 C CA . VAL A 1 497 ? 6.202 -15.074 -8.710 1.00 82.31 497 VAL A CA 1
ATOM 3819 C C . VAL A 1 497 ? 4.956 -15.916 -8.975 1.00 82.31 497 VAL A C 1
ATOM 3821 O O . VAL A 1 497 ? 4.831 -17.029 -8.468 1.00 82.31 497 VAL A O 1
ATOM 3824 N N . GLY A 1 498 ? 4.074 -15.431 -9.854 1.00 78.38 498 GLY A N 1
ATOM 3825 C CA . GLY A 1 498 ? 2.806 -16.095 -10.180 1.00 78.38 498 GLY A CA 1
ATOM 3826 C C . GLY A 1 498 ? 2.924 -17.530 -10.718 1.00 78.38 498 GLY A C 1
ATOM 3827 O O . GLY A 1 498 ? 1.933 -18.257 -10.728 1.00 78.38 498 GLY A O 1
ATOM 3828 N N . GLU A 1 499 ? 4.109 -17.973 -11.150 1.00 90.31 499 GLU A N 1
ATOM 3829 C CA . GLU A 1 499 ? 4.367 -19.370 -11.518 1.00 90.31 499 GLU A CA 1
ATOM 3830 C C . GLU A 1 499 ? 4.513 -20.331 -10.317 1.00 90.31 499 GLU A C 1
ATOM 3832 O O . GLU A 1 499 ? 4.359 -21.541 -10.485 1.00 90.31 499 GLU A O 1
ATOM 3837 N N . ILE A 1 500 ? 4.797 -19.830 -9.110 1.00 92.50 500 ILE A N 1
ATOM 3838 C CA . ILE A 1 500 ? 4.961 -20.628 -7.885 1.00 92.50 500 ILE A CA 1
ATOM 3839 C C . ILE A 1 500 ? 3.706 -20.454 -7.037 1.00 92.50 500 ILE A C 1
ATOM 3841 O O . ILE A 1 500 ? 3.495 -19.397 -6.458 1.00 92.50 500 ILE A O 1
ATOM 3845 N N . THR A 1 501 ? 2.863 -21.480 -6.917 1.00 93.25 501 THR A N 1
ATOM 3846 C CA . THR A 1 501 ? 1.633 -21.324 -6.119 1.00 93.25 501 THR A CA 1
ATOM 3847 C C . THR A 1 501 ? 1.941 -21.161 -4.621 1.00 93.25 501 THR A C 1
ATOM 3849 O O . THR A 1 501 ? 2.954 -21.689 -4.141 1.00 93.25 501 THR A O 1
ATOM 3852 N N . PRO A 1 502 ? 1.070 -20.495 -3.843 1.00 94.88 502 PRO A N 1
ATOM 3853 C CA . PRO A 1 502 ? 1.224 -20.405 -2.394 1.00 94.88 502 PRO A CA 1
ATOM 3854 C C . PRO A 1 502 ? 1.438 -21.756 -1.711 1.00 94.88 502 PRO A C 1
ATOM 3856 O O . PRO A 1 502 ? 2.386 -21.936 -0.947 1.00 94.88 502 PRO A O 1
ATOM 3859 N N . GLU A 1 503 ? 0.639 -22.765 -2.060 1.00 93.88 503 GLU A N 1
ATOM 3860 C CA . GLU A 1 503 ? 0.746 -24.106 -1.484 1.00 93.88 503 GLU A CA 1
ATOM 3861 C C . GLU A 1 503 ? 2.100 -24.745 -1.791 1.00 93.88 503 GLU A C 1
ATOM 3863 O O . GLU A 1 503 ? 2.648 -25.478 -0.965 1.00 93.88 503 GLU A O 1
ATOM 3868 N N . ARG A 1 504 ? 2.665 -24.489 -2.975 1.00 94.38 504 ARG A N 1
ATOM 3869 C CA . ARG A 1 504 ? 3.973 -25.015 -3.369 1.00 94.38 504 ARG A CA 1
ATOM 3870 C C . ARG A 1 504 ? 5.078 -24.473 -2.466 1.00 94.38 504 ARG A C 1
ATOM 3872 O O . ARG A 1 504 ? 5.919 -25.265 -2.027 1.00 94.38 504 ARG A O 1
ATOM 3879 N N . LEU A 1 505 ? 5.070 -23.168 -2.197 1.00 95.75 505 LEU A N 1
ATOM 3880 C CA . LEU A 1 505 ? 6.062 -22.514 -1.344 1.00 95.75 505 LEU A CA 1
ATOM 3881 C C . LEU A 1 505 ? 5.894 -22.923 0.127 1.00 95.75 505 LEU A C 1
ATOM 3883 O O . LEU A 1 505 ? 6.872 -23.314 0.764 1.00 95.75 505 LEU A O 1
ATOM 3887 N N . LEU A 1 506 ? 4.659 -22.951 0.638 1.00 96.00 506 LEU A N 1
ATOM 3888 C CA . LEU A 1 506 ? 4.361 -23.418 1.998 1.00 96.00 506 LEU A CA 1
ATOM 3889 C C . LEU A 1 506 ? 4.821 -24.866 2.214 1.00 96.00 506 LEU A C 1
ATOM 3891 O O . LEU A 1 506 ? 5.459 -25.172 3.221 1.00 96.00 506 LEU A O 1
ATOM 3895 N N . ASN A 1 507 ? 4.577 -25.757 1.247 1.00 95.50 507 ASN A N 1
ATOM 3896 C CA . ASN A 1 507 ? 5.058 -27.138 1.309 1.00 95.50 507 ASN A CA 1
ATOM 3897 C C . ASN A 1 507 ? 6.593 -27.219 1.351 1.00 95.50 507 ASN A C 1
ATOM 3899 O O . ASN A 1 507 ? 7.128 -28.003 2.137 1.00 95.50 507 ASN A O 1
ATOM 3903 N N . ALA A 1 508 ? 7.304 -26.399 0.564 1.00 96.50 508 ALA A N 1
ATOM 3904 C CA . ALA A 1 508 ? 8.768 -26.335 0.612 1.00 96.50 508 ALA A CA 1
ATOM 3905 C C . ALA A 1 508 ? 9.266 -25.891 1.997 1.00 96.50 508 ALA A C 1
ATOM 3907 O O . ALA A 1 508 ? 10.183 -26.503 2.547 1.00 96.50 508 ALA A O 1
ATOM 3908 N N . ALA A 1 509 ? 8.601 -24.898 2.594 1.00 96.50 509 ALA A N 1
ATOM 3909 C CA . ALA A 1 509 ? 8.849 -24.421 3.956 1.00 96.50 509 ALA A CA 1
ATOM 3910 C C . ALA A 1 509 ? 8.311 -25.369 5.048 1.00 96.50 509 ALA A C 1
ATOM 3912 O O . ALA A 1 509 ? 8.476 -25.106 6.236 1.00 96.50 509 ALA A O 1
ATOM 3913 N N . ARG A 1 510 ? 7.697 -26.501 4.668 1.00 96.69 510 ARG A N 1
ATOM 3914 C CA . ARG A 1 510 ? 7.079 -27.500 5.562 1.00 96.69 510 ARG A CA 1
ATOM 3915 C C . ARG A 1 510 ? 5.925 -26.957 6.414 1.00 96.69 510 ARG A C 1
ATOM 3917 O O . ARG A 1 510 ? 5.560 -27.568 7.420 1.00 96.69 510 ARG A O 1
ATOM 3924 N N . VAL A 1 511 ? 5.301 -25.874 5.967 1.00 96.38 511 VAL A N 1
ATOM 3925 C CA . VAL A 1 511 ? 4.106 -25.262 6.553 1.00 96.38 511 VAL A CA 1
ATOM 3926 C C . VAL A 1 511 ? 2.884 -26.036 6.058 1.00 96.38 511 VAL A C 1
ATOM 3928 O O . VAL A 1 511 ? 2.298 -25.734 5.024 1.00 96.38 511 VAL A O 1
ATOM 3931 N N . THR A 1 512 ? 2.552 -27.125 6.757 1.00 92.06 512 THR A N 1
ATOM 3932 C CA . THR A 1 512 ? 1.501 -28.074 6.347 1.00 92.06 512 THR A CA 1
ATOM 3933 C C . THR A 1 512 ? 0.654 -28.544 7.523 1.00 92.06 512 THR A C 1
ATOM 3935 O O . THR A 1 512 ? 1.097 -28.553 8.674 1.00 92.06 512 THR A O 1
ATOM 3938 N N . ASN A 1 513 ? -0.564 -29.004 7.224 1.00 82.31 513 ASN A N 1
ATOM 3939 C CA . ASN A 1 513 ? -1.442 -29.615 8.215 1.00 82.31 513 ASN A CA 1
ATOM 3940 C C . ASN A 1 513 ? -0.862 -30.972 8.664 1.00 82.31 513 ASN A C 1
ATOM 3942 O O . ASN A 1 513 ? -0.844 -31.935 7.897 1.00 82.31 513 ASN A O 1
ATOM 3946 N N . GLY A 1 514 ? -0.345 -31.035 9.894 1.00 83.81 514 GLY A N 1
ATOM 3947 C CA . GLY A 1 514 ? 0.328 -32.212 10.459 1.00 83.81 514 GLY A CA 1
ATOM 3948 C C . GLY A 1 514 ? 1.832 -32.048 10.706 1.00 83.81 514 GLY A C 1
ATOM 3949 O O . GLY A 1 514 ? 2.454 -32.968 11.244 1.00 83.81 514 GLY A O 1
ATOM 3950 N N . ALA A 1 515 ? 2.420 -30.898 10.359 1.00 91.12 515 ALA A N 1
ATOM 3951 C CA . ALA A 1 515 ? 3.768 -30.548 10.799 1.00 91.12 515 ALA A CA 1
ATOM 3952 C C . ALA A 1 515 ? 3.851 -30.494 12.338 1.00 91.12 515 ALA A C 1
ATOM 3954 O O . ALA A 1 515 ? 2.874 -30.195 13.025 1.00 91.12 515 ALA A O 1
ATOM 3955 N N . SER A 1 516 ? 5.031 -30.788 12.896 1.00 93.75 516 SER A N 1
ATOM 3956 C CA . SER A 1 516 ? 5.263 -30.557 14.328 1.00 93.75 516 SER A CA 1
ATOM 3957 C C . SER A 1 516 ? 5.229 -29.057 14.634 1.00 93.75 516 SER A C 1
ATOM 3959 O O . SER A 1 516 ? 5.608 -28.270 13.770 1.00 93.75 516 SER A O 1
ATOM 3961 N N . SER A 1 517 ? 4.852 -28.660 15.855 1.00 93.75 517 SER A N 1
ATOM 3962 C CA . SER A 1 517 ? 4.773 -27.244 16.252 1.00 93.75 517 SER A CA 1
ATOM 3963 C C . SER A 1 517 ? 6.047 -26.463 15.919 1.00 93.75 517 SER A C 1
ATOM 3965 O O . SER A 1 517 ? 5.970 -25.405 15.314 1.00 93.75 517 SER A O 1
ATOM 3967 N N . HIS A 1 518 ? 7.222 -27.028 16.222 1.00 95.69 518 HIS A N 1
ATOM 3968 C CA . HIS A 1 518 ? 8.508 -26.396 15.915 1.00 95.69 518 HIS A CA 1
ATOM 3969 C C . HIS A 1 518 ? 8.742 -26.251 14.407 1.00 95.69 518 HIS A C 1
ATOM 3971 O O . HIS A 1 518 ? 9.118 -25.186 13.948 1.00 95.69 518 HIS A O 1
ATOM 3977 N N . THR A 1 519 ? 8.457 -27.296 13.622 1.00 96.00 519 THR A N 1
ATOM 3978 C CA . THR A 1 519 ? 8.603 -27.241 12.157 1.00 96.00 519 THR A CA 1
ATOM 3979 C C . THR A 1 519 ? 7.663 -26.223 11.520 1.00 96.00 519 THR A C 1
ATOM 3981 O O . THR A 1 519 ? 8.052 -25.565 10.563 1.00 96.00 519 THR A O 1
ATOM 3984 N N . LEU A 1 520 ? 6.437 -26.109 12.035 1.00 96.56 520 LEU A N 1
ATOM 3985 C CA . LEU A 1 520 ? 5.470 -25.131 11.559 1.00 96.56 520 LEU A CA 1
ATOM 3986 C C . LEU A 1 520 ? 5.945 -23.705 11.854 1.00 96.56 520 LEU A C 1
ATOM 3988 O O . LEU A 1 520 ? 5.946 -22.883 10.948 1.00 96.56 520 LEU A O 1
ATOM 3992 N N . ILE A 1 521 ? 6.360 -23.434 13.096 1.00 96.75 521 ILE A N 1
ATOM 3993 C CA . ILE A 1 521 ? 6.835 -22.111 13.523 1.00 96.75 521 ILE A CA 1
ATOM 3994 C C . ILE A 1 521 ? 8.074 -21.703 12.723 1.00 96.75 521 ILE A C 1
ATOM 3996 O O . ILE A 1 521 ? 8.066 -20.628 12.139 1.00 96.75 521 ILE A O 1
ATOM 4000 N N . ASP A 1 522 ? 9.077 -22.579 12.603 1.00 96.25 522 ASP A N 1
ATOM 4001 C CA . ASP A 1 522 ? 10.289 -22.298 11.820 1.00 96.25 522 ASP A CA 1
ATOM 4002 C C . ASP A 1 522 ? 9.962 -22.014 10.343 1.00 96.25 522 ASP A C 1
ATOM 4004 O O . ASP 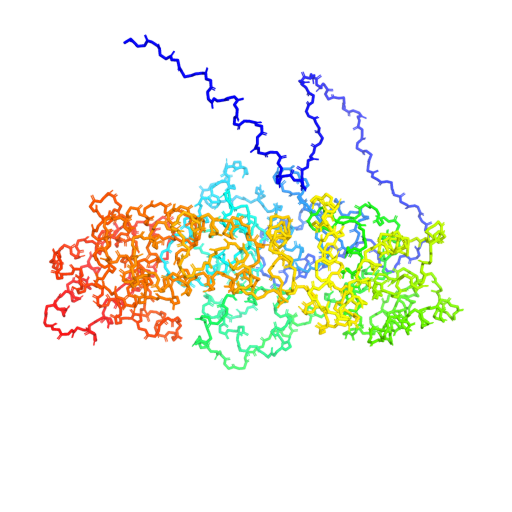A 1 522 ? 10.553 -21.135 9.722 1.00 96.25 522 ASP A O 1
ATOM 4008 N N . GLY A 1 523 ? 9.016 -22.766 9.769 1.00 96.50 523 GLY A N 1
ATOM 4009 C CA . GLY A 1 523 ? 8.583 -22.584 8.385 1.00 96.50 523 GLY A CA 1
ATOM 4010 C C . GLY A 1 523 ? 7.827 -21.274 8.162 1.00 96.50 523 GLY A C 1
ATOM 4011 O O . GLY A 1 523 ? 8.045 -20.614 7.150 1.00 96.50 523 GLY A O 1
ATOM 4012 N N . VAL A 1 524 ? 6.959 -20.882 9.101 1.00 96.31 524 VAL A N 1
ATOM 4013 C CA . VAL A 1 524 ? 6.248 -19.595 9.045 1.00 96.31 524 VAL A CA 1
ATOM 4014 C C . VAL A 1 524 ? 7.219 -18.436 9.257 1.00 96.31 524 VAL A C 1
ATOM 4016 O O . VAL A 1 524 ? 7.163 -17.494 8.475 1.00 96.31 524 VAL A O 1
ATOM 4019 N N . ALA A 1 525 ? 8.144 -18.534 10.220 1.00 93.75 525 ALA A N 1
ATOM 4020 C CA . ALA A 1 525 ? 9.193 -17.537 10.446 1.00 93.75 525 ALA A CA 1
ATOM 4021 C C . ALA A 1 525 ? 10.006 -17.293 9.171 1.00 93.75 525 ALA A C 1
ATOM 4023 O O . ALA A 1 525 ? 10.129 -16.159 8.723 1.00 93.75 525 ALA A O 1
ATOM 4024 N N . LEU A 1 526 ? 10.459 -18.368 8.515 1.00 93.19 526 LEU A N 1
ATOM 4025 C CA . LEU A 1 526 ? 11.197 -18.272 7.257 1.00 93.19 526 LEU A CA 1
ATOM 4026 C C . LEU A 1 526 ? 10.414 -17.511 6.175 1.00 93.19 526 LEU A C 1
ATOM 4028 O O . LEU A 1 526 ? 11.007 -16.741 5.425 1.00 93.19 526 LEU A O 1
ATOM 4032 N N . LEU A 1 527 ? 9.098 -17.722 6.077 1.00 92.94 527 LEU A N 1
ATOM 4033 C CA . LEU A 1 527 ? 8.253 -17.034 5.099 1.00 92.94 527 LEU A CA 1
ATOM 4034 C C . LEU A 1 527 ? 8.015 -15.567 5.471 1.00 92.94 527 LEU A C 1
ATOM 4036 O O . LEU A 1 527 ? 8.055 -14.726 4.575 1.00 92.94 527 LEU A O 1
ATOM 4040 N N . SER A 1 528 ? 7.769 -15.263 6.748 1.00 87.69 528 SER A N 1
ATOM 4041 C CA . SER A 1 528 ? 7.486 -13.903 7.222 1.00 87.69 528 SER A CA 1
ATOM 4042 C C . SER A 1 528 ? 8.728 -13.017 7.304 1.00 87.69 528 SER A C 1
ATOM 4044 O O . SER A 1 528 ? 8.616 -11.819 7.113 1.00 87.69 528 SER A O 1
ATOM 4046 N N . GLU A 1 529 ? 9.911 -13.582 7.552 1.00 86.44 529 GLU A N 1
ATOM 4047 C CA . GLU A 1 529 ? 11.179 -12.832 7.565 1.00 86.44 529 GLU A CA 1
ATOM 4048 C C . GLU A 1 529 ? 11.661 -12.496 6.141 1.00 86.44 529 GLU A C 1
ATOM 4050 O O . GLU A 1 529 ? 12.424 -11.553 5.938 1.00 86.44 529 GLU A O 1
ATOM 4055 N N . ASN A 1 530 ? 11.202 -13.258 5.142 1.00 87.69 530 ASN A N 1
ATOM 4056 C CA . ASN A 1 530 ? 11.590 -13.122 3.738 1.00 87.69 530 ASN A CA 1
ATOM 4057 C C . ASN A 1 530 ? 10.399 -12.682 2.875 1.00 87.69 530 ASN A C 1
ATOM 4059 O O . ASN A 1 530 ? 9.957 -13.389 1.961 1.00 87.69 530 ASN A O 1
ATOM 4063 N N . THR A 1 531 ? 9.850 -11.508 3.185 1.00 83.44 531 THR A N 1
ATOM 4064 C CA . THR A 1 531 ? 8.846 -10.840 2.349 1.00 83.44 531 THR A CA 1
ATOM 4065 C C . THR A 1 531 ? 9.497 -10.236 1.107 1.00 83.44 531 THR A C 1
ATOM 4067 O O . THR A 1 531 ? 10.671 -9.855 1.103 1.00 83.44 531 THR A O 1
ATOM 4070 N N . SER A 1 532 ? 8.741 -10.134 0.013 1.00 80.25 532 SER A N 1
ATOM 4071 C CA . SER A 1 532 ? 9.219 -9.457 -1.199 1.00 80.25 532 SER A CA 1
ATOM 4072 C C . SER A 1 532 ? 9.322 -7.939 -1.032 1.00 80.25 532 SER A C 1
ATOM 4074 O O . SER A 1 532 ? 9.916 -7.267 -1.877 1.00 80.25 532 SER A O 1
ATOM 4076 N N . GLY A 1 533 ? 8.726 -7.407 0.037 1.00 71.75 533 GLY A N 1
ATOM 4077 C CA . GLY A 1 533 ? 8.498 -5.984 0.227 1.00 71.75 533 GLY A CA 1
ATOM 4078 C C . GLY A 1 533 ? 7.355 -5.458 -0.641 1.00 71.75 533 GLY A C 1
ATOM 4079 O O . GLY A 1 533 ? 7.073 -4.274 -0.593 1.00 71.75 533 GLY A O 1
ATOM 4080 N N . ASN A 1 534 ? 6.672 -6.288 -1.432 1.00 73.69 534 ASN A N 1
ATOM 4081 C CA . ASN A 1 534 ? 5.539 -5.881 -2.254 1.00 73.69 534 ASN A CA 1
ATOM 4082 C C . ASN A 1 534 ? 4.280 -6.625 -1.803 1.00 73.69 534 ASN A C 1
ATOM 4084 O O . ASN A 1 534 ? 4.119 -7.817 -2.067 1.00 73.69 534 ASN A O 1
ATOM 4088 N N . PHE A 1 535 ? 3.350 -5.891 -1.190 1.00 74.62 535 PHE A N 1
ATOM 4089 C CA . PHE A 1 535 ? 2.098 -6.445 -0.677 1.00 74.62 535 PHE A CA 1
ATOM 4090 C C . PHE A 1 535 ? 1.325 -7.271 -1.718 1.00 74.62 535 PHE A C 1
ATOM 4092 O O . PHE A 1 535 ? 0.824 -8.341 -1.389 1.00 74.62 535 PHE A O 1
ATOM 4099 N N . ALA A 1 536 ? 1.264 -6.834 -2.981 1.00 74.19 536 ALA A N 1
ATOM 4100 C CA . ALA A 1 536 ? 0.529 -7.555 -4.022 1.00 74.19 536 ALA A CA 1
ATOM 4101 C C . ALA A 1 536 ? 1.162 -8.915 -4.368 1.00 74.19 536 ALA A C 1
ATOM 4103 O O . ALA A 1 536 ? 0.457 -9.841 -4.767 1.00 74.19 536 ALA A O 1
ATOM 4104 N N . ILE A 1 537 ? 2.482 -9.036 -4.202 1.00 82.31 537 ILE A N 1
ATOM 4105 C CA . ILE A 1 537 ? 3.218 -10.293 -4.366 1.00 82.31 537 ILE A CA 1
ATOM 4106 C C . ILE A 1 537 ? 3.062 -11.165 -3.114 1.00 82.31 537 ILE A C 1
ATOM 4108 O O . ILE A 1 537 ? 2.897 -12.376 -3.227 1.00 82.31 537 ILE A O 1
ATOM 4112 N N . ASP A 1 538 ? 3.098 -10.564 -1.924 1.00 83.81 538 ASP A N 1
ATOM 4113 C CA . ASP A 1 538 ? 3.131 -11.290 -0.654 1.00 83.81 538 ASP A CA 1
ATOM 4114 C C . ASP A 1 538 ? 1.753 -11.784 -0.178 1.00 83.81 538 ASP A C 1
ATOM 4116 O O . ASP A 1 538 ? 1.651 -12.888 0.364 1.00 83.81 538 ASP A O 1
ATOM 4120 N N . ALA A 1 539 ? 0.686 -11.021 -0.432 1.00 84.56 539 ALA A N 1
ATOM 4121 C CA . ALA A 1 539 ? -0.653 -11.277 0.101 1.00 84.56 539 ALA A CA 1
ATOM 4122 C C . ALA A 1 539 ? -1.217 -12.683 -0.203 1.00 84.56 539 ALA A C 1
ATOM 4124 O O . ALA A 1 539 ? -1.764 -13.297 0.715 1.00 84.56 539 ALA A O 1
ATOM 4125 N N . PRO A 1 540 ? -1.073 -13.261 -1.418 1.00 90.50 540 PRO A N 1
ATOM 4126 C CA . PRO A 1 540 ? -1.560 -14.617 -1.688 1.00 90.50 540 PRO A CA 1
ATOM 4127 C C . PRO A 1 540 ? -0.879 -15.705 -0.842 1.00 90.50 540 PRO A C 1
ATOM 4129 O O . PRO A 1 540 ? -1.484 -16.740 -0.562 1.00 90.50 540 PRO A O 1
ATOM 4132 N N . TYR A 1 541 ? 0.379 -15.493 -0.442 1.00 91.38 541 TYR A N 1
ATOM 4133 C CA . TYR A 1 541 ? 1.143 -16.447 0.366 1.00 91.38 541 TYR A CA 1
ATOM 4134 C C . TYR A 1 541 ? 0.797 -16.324 1.848 1.00 91.38 541 TYR A C 1
ATOM 4136 O O . TYR A 1 541 ? 0.593 -17.348 2.501 1.00 91.38 541 TYR A O 1
ATOM 4144 N N . ASP A 1 542 ? 0.658 -15.095 2.351 1.00 90.12 542 ASP A N 1
ATOM 4145 C CA . ASP A 1 542 ? 0.178 -14.831 3.712 1.00 90.12 542 ASP A CA 1
ATOM 4146 C C . ASP A 1 542 ? -1.226 -15.433 3.904 1.00 90.12 542 ASP A C 1
ATOM 4148 O O . ASP A 1 542 ? -1.472 -16.158 4.869 1.00 90.12 542 ASP A O 1
ATOM 4152 N N . GLU A 1 543 ? -2.115 -15.248 2.924 1.00 93.88 543 GLU A N 1
ATOM 4153 C CA . GLU A 1 543 ? -3.465 -15.819 2.921 1.00 93.88 543 GLU A CA 1
ATOM 4154 C C . GLU A 1 543 ? -3.457 -17.356 2.973 1.00 93.88 543 GLU A C 1
ATOM 4156 O O . GLU A 1 543 ? -4.260 -17.971 3.677 1.00 93.88 543 GLU A O 1
ATOM 4161 N N . ALA A 1 544 ? -2.517 -18.019 2.299 1.00 94.94 544 ALA A N 1
ATOM 4162 C CA . ALA A 1 544 ? -2.383 -19.472 2.399 1.00 94.94 544 ALA A CA 1
ATOM 4163 C C . ALA A 1 544 ? -1.936 -19.931 3.803 1.00 94.94 544 ALA A C 1
ATOM 4165 O O . ALA A 1 544 ? -2.391 -20.977 4.278 1.00 94.94 544 ALA A O 1
ATOM 4166 N N . ILE A 1 545 ? -1.087 -19.154 4.492 1.00 96.44 545 ILE A N 1
ATOM 4167 C CA . ILE A 1 545 ? -0.704 -19.420 5.890 1.00 96.44 545 ILE A CA 1
ATOM 4168 C C . ILE A 1 545 ? -1.922 -19.235 6.800 1.00 96.44 545 ILE A C 1
ATOM 4170 O O . ILE A 1 545 ? -2.200 -20.097 7.633 1.00 96.44 545 ILE A O 1
ATOM 4174 N N . TYR A 1 546 ? -2.688 -18.163 6.611 1.00 96.69 546 TYR A N 1
ATOM 4175 C CA . TYR A 1 546 ? -3.908 -17.882 7.369 1.00 96.69 546 TYR A CA 1
ATOM 4176 C C . TYR A 1 546 ? -4.950 -18.998 7.251 1.00 96.69 546 TYR A C 1
ATOM 4178 O O . TYR A 1 546 ? -5.416 -19.505 8.271 1.00 96.69 546 TYR A O 1
ATOM 4186 N N . ASN A 1 547 ? -5.198 -19.502 6.042 1.00 95.94 547 ASN A N 1
ATOM 4187 C CA . ASN A 1 547 ? -6.077 -20.655 5.823 1.00 95.94 547 ASN A CA 1
ATOM 4188 C C . ASN A 1 547 ? -5.615 -21.926 6.570 1.00 95.94 547 ASN A C 1
ATOM 4190 O O . ASN A 1 547 ? -6.436 -22.746 6.992 1.00 95.94 547 ASN A O 1
ATOM 4194 N N . LEU A 1 548 ? -4.304 -22.117 6.765 1.00 95.38 548 LEU A N 1
ATOM 4195 C CA . LEU A 1 548 ? -3.783 -23.204 7.602 1.00 95.38 548 LEU A CA 1
ATOM 4196 C C . LEU A 1 548 ? -4.038 -22.942 9.096 1.00 95.38 548 LEU A C 1
ATOM 4198 O O . LEU A 1 548 ? -4.429 -23.866 9.820 1.00 95.38 548 LEU A O 1
ATOM 4202 N N . LEU A 1 549 ? -3.824 -21.706 9.557 1.00 96.56 549 LEU A N 1
ATOM 4203 C CA . LEU A 1 549 ? -4.066 -21.307 10.947 1.00 96.56 549 LEU A CA 1
ATOM 4204 C C . LEU A 1 549 ? -5.540 -21.444 11.336 1.00 96.56 549 LEU A C 1
ATOM 4206 O O . LEU A 1 549 ? -5.823 -21.832 12.467 1.00 96.56 549 LEU A O 1
ATOM 4210 N N . ASP A 1 550 ? -6.466 -21.250 10.405 1.00 96.56 550 ASP A N 1
ATOM 4211 C CA . ASP A 1 550 ? -7.899 -21.475 10.609 1.00 96.56 550 ASP A CA 1
ATOM 4212 C C . ASP A 1 550 ? -8.229 -22.907 11.029 1.00 96.56 550 ASP A C 1
ATOM 4214 O O . ASP A 1 550 ? -8.985 -23.146 11.978 1.00 96.56 550 ASP A O 1
ATOM 4218 N N . GLY A 1 551 ? -7.607 -23.883 10.363 1.00 94.44 551 GLY A N 1
ATOM 4219 C CA . GLY A 1 551 ? -7.719 -25.288 10.748 1.00 94.44 551 GLY A CA 1
ATOM 4220 C C . GLY A 1 551 ? -7.175 -25.538 12.156 1.00 94.44 551 GLY A C 1
ATOM 4221 O O . GLY A 1 551 ? -7.788 -26.263 12.946 1.00 94.44 551 GLY A O 1
ATOM 4222 N N . LEU A 1 552 ? -6.052 -24.900 12.495 1.00 94.75 552 LEU A N 1
ATOM 4223 C CA . LEU A 1 552 ? -5.409 -25.023 13.803 1.00 94.75 552 LEU A CA 1
ATOM 4224 C C . LEU A 1 552 ? -6.170 -24.297 14.912 1.00 94.75 552 LEU A C 1
ATOM 4226 O O . LEU A 1 552 ? -6.181 -24.790 16.034 1.00 94.75 552 LEU A O 1
ATOM 4230 N N . ALA A 1 553 ? -6.881 -23.208 14.627 1.00 95.19 553 ALA A N 1
ATOM 4231 C CA . ALA A 1 553 ? -7.699 -22.506 15.615 1.00 95.19 553 ALA A CA 1
ATOM 4232 C C . ALA A 1 553 ? -8.782 -23.417 16.223 1.00 95.19 553 ALA A C 1
ATOM 4234 O O . ALA A 1 553 ? -9.192 -23.227 17.368 1.00 95.19 553 ALA A O 1
ATOM 4235 N N . VAL A 1 554 ? -9.220 -24.442 15.480 1.00 92.44 554 VAL A N 1
ATOM 4236 C CA . VAL A 1 554 ? -10.171 -25.456 15.957 1.00 92.44 554 VAL A CA 1
ATOM 4237 C C . VAL A 1 554 ? -9.490 -26.552 16.778 1.00 92.44 554 VAL A C 1
ATOM 4239 O O . VAL A 1 554 ? -10.041 -26.985 17.791 1.00 92.44 554 VAL A O 1
ATOM 4242 N N . SER A 1 555 ? -8.328 -27.045 16.342 1.00 92.31 555 SER A N 1
ATOM 4243 C CA . SER A 1 555 ? -7.682 -28.217 16.954 1.00 92.31 555 SER A CA 1
ATOM 4244 C C . SER A 1 555 ? -6.657 -27.886 18.039 1.00 92.31 555 SER A C 1
ATOM 4246 O O . SER A 1 555 ? -6.528 -28.644 18.998 1.00 92.31 555 SER A O 1
ATOM 4248 N N . ASP A 1 556 ? -5.917 -26.793 17.875 1.00 94.50 556 ASP A N 1
ATOM 4249 C CA . ASP A 1 556 ? -4.843 -26.330 18.757 1.00 94.50 556 ASP A CA 1
ATOM 4250 C C . ASP A 1 556 ? -4.713 -24.789 18.719 1.00 94.50 556 ASP A C 1
ATOM 4252 O O . ASP A 1 556 ? -3.782 -24.234 18.126 1.00 94.50 556 ASP A O 1
ATOM 4256 N N . PRO A 1 557 ? -5.643 -24.060 19.361 1.00 94.44 557 PRO A N 1
ATOM 4257 C CA . PRO A 1 557 ? -5.615 -22.599 19.382 1.00 94.44 557 PRO A CA 1
ATOM 4258 C C . PRO A 1 557 ? -4.370 -22.025 20.076 1.00 94.44 557 PRO A C 1
ATOM 4260 O O . PRO A 1 557 ? -3.978 -20.899 19.787 1.00 94.44 557 PRO A O 1
ATOM 4263 N N . GLN A 1 558 ? -3.717 -22.775 20.975 1.00 94.25 558 GLN A N 1
ATOM 4264 C CA . GLN A 1 558 ? -2.482 -22.307 21.616 1.00 94.25 558 GLN A CA 1
ATOM 4265 C C . GLN A 1 558 ? -1.307 -22.289 20.641 1.00 94.25 558 GLN A C 1
ATOM 4267 O O . GLN A 1 558 ? -0.498 -21.365 20.709 1.00 94.25 558 GLN A O 1
ATOM 4272 N N . LEU A 1 559 ? -1.233 -23.256 19.722 1.00 94.50 559 LEU A N 1
ATOM 4273 C CA . LEU A 1 559 ? -0.231 -23.243 18.660 1.00 94.50 559 LEU A CA 1
ATOM 4274 C C . LEU A 1 559 ? -0.394 -22.023 17.748 1.00 94.50 559 LEU A C 1
ATOM 4276 O O . LEU A 1 559 ? 0.604 -21.408 17.395 1.00 94.50 559 LEU A O 1
ATOM 4280 N N . VAL A 1 560 ? -1.627 -21.617 17.428 1.00 95.94 560 VAL A N 1
ATOM 4281 C CA . VAL A 1 560 ? -1.876 -20.401 16.630 1.00 95.94 560 VAL A CA 1
ATOM 4282 C C . VAL A 1 560 ? -1.319 -19.159 17.335 1.00 95.94 560 VAL A C 1
ATOM 4284 O O . VAL A 1 560 ? -0.567 -18.393 16.737 1.00 95.94 560 VAL A O 1
ATOM 4287 N N . LEU A 1 561 ? -1.604 -18.991 18.634 1.00 94.56 561 LEU A N 1
ATOM 4288 C CA . LEU A 1 561 ? -1.041 -17.886 19.423 1.00 94.56 561 LEU A CA 1
ATOM 4289 C C . LEU A 1 561 ? 0.488 -17.961 19.534 1.00 94.56 561 LEU A C 1
ATOM 4291 O O . LEU A 1 561 ? 1.146 -16.931 19.658 1.00 94.56 561 LEU A O 1
ATOM 4295 N N . GLN A 1 562 ? 1.057 -19.169 19.531 1.00 94.12 562 GLN A N 1
ATOM 4296 C CA . GLN A 1 562 ? 2.501 -19.368 19.550 1.00 94.12 562 GLN A CA 1
ATOM 4297 C C . GLN A 1 562 ? 3.144 -18.953 18.222 1.00 94.12 562 GLN A C 1
ATOM 4299 O O . GLN A 1 562 ? 4.161 -18.270 18.256 1.00 94.12 562 GLN A O 1
ATOM 4304 N N . VAL A 1 563 ? 2.531 -19.282 17.079 1.00 95.25 563 VAL A N 1
ATOM 4305 C CA . VAL A 1 563 ? 2.999 -18.852 15.750 1.00 95.25 563 VAL A CA 1
ATOM 4306 C C . VAL A 1 563 ? 3.079 -17.327 15.679 1.00 95.25 563 VAL A C 1
ATOM 4308 O O . VAL A 1 563 ? 4.143 -16.796 15.389 1.00 95.25 563 VAL A O 1
ATOM 4311 N N . PHE A 1 564 ? 2.015 -16.607 16.038 1.00 93.25 564 PHE A N 1
ATOM 4312 C CA . PHE A 1 564 ? 2.034 -15.136 16.028 1.00 93.25 564 PHE A CA 1
ATOM 4313 C C . PHE A 1 564 ? 3.033 -14.510 17.011 1.00 93.25 564 PHE A C 1
ATOM 4315 O O . PHE A 1 564 ? 3.457 -13.377 16.815 1.00 93.25 564 PHE A O 1
ATOM 4322 N N . ARG A 1 565 ? 3.388 -15.219 18.089 1.00 90.81 565 ARG A N 1
ATOM 4323 C CA . ARG A 1 565 ? 4.359 -14.739 19.082 1.00 90.81 565 ARG A CA 1
ATOM 4324 C C . ARG A 1 565 ? 5.806 -14.957 18.648 1.00 90.81 565 ARG A C 1
ATOM 4326 O O . ARG A 1 565 ? 6.679 -14.204 19.063 1.00 90.81 565 ARG A O 1
ATOM 4333 N N . GLU A 1 566 ? 6.064 -16.046 17.933 1.00 92.00 566 GLU A N 1
ATOM 4334 C CA . GLU A 1 566 ? 7.414 -16.523 17.612 1.00 92.00 566 GLU A CA 1
ATOM 4335 C C . GLU A 1 566 ? 7.820 -16.242 16.158 1.00 92.00 566 GLU A C 1
ATOM 4337 O O . GLU A 1 566 ? 8.902 -16.650 15.751 1.00 92.00 566 GLU A O 1
ATOM 4342 N N . THR A 1 567 ? 6.975 -15.554 15.387 1.00 90.56 567 THR A N 1
ATOM 4343 C CA . THR A 1 567 ? 7.217 -15.197 13.981 1.00 90.56 567 THR A CA 1
ATOM 4344 C C . THR A 1 567 ? 6.800 -13.750 13.718 1.00 90.56 567 THR A C 1
ATOM 4346 O O . THR A 1 567 ? 6.033 -13.182 14.496 1.00 90.56 567 THR A O 1
ATOM 4349 N N . ASP A 1 568 ? 7.233 -13.189 12.588 1.00 84.06 568 ASP A N 1
ATOM 4350 C CA . ASP A 1 568 ? 6.840 -11.846 12.135 1.00 84.06 568 ASP A CA 1
ATOM 4351 C C . ASP A 1 568 ? 5.497 -11.842 11.371 1.00 84.06 568 ASP A C 1
ATOM 4353 O O . ASP A 1 568 ? 5.122 -10.862 10.725 1.00 84.06 568 ASP A O 1
ATOM 4357 N N . LEU A 1 569 ? 4.731 -12.940 11.438 1.00 87.62 569 LEU A N 1
ATOM 4358 C CA . LEU A 1 569 ? 3.419 -13.024 10.804 1.00 87.62 569 LEU A CA 1
ATOM 4359 C C . LEU A 1 569 ? 2.448 -12.011 11.431 1.00 87.62 569 LEU A C 1
ATOM 4361 O O . LEU A 1 569 ? 2.206 -12.000 12.640 1.00 87.62 569 LEU A O 1
ATOM 4365 N N . ARG A 1 570 ? 1.820 -11.186 10.591 1.00 84.44 570 ARG A N 1
ATOM 4366 C CA . ARG A 1 570 ? 0.903 -10.131 11.042 1.00 84.44 570 ARG A CA 1
ATOM 4367 C C . ARG A 1 570 ? -0.467 -10.714 11.419 1.00 84.44 570 ARG A C 1
ATOM 4369 O O . ARG A 1 570 ? -1.056 -11.425 10.605 1.00 84.44 570 ARG A O 1
ATOM 4376 N N . PRO A 1 571 ? -1.033 -10.393 12.596 1.00 89.50 571 PRO A N 1
ATOM 4377 C CA . PRO A 1 571 ? -2.356 -10.881 12.985 1.00 89.50 571 PRO A CA 1
ATOM 4378 C C . PRO A 1 571 ? -3.508 -10.079 12.368 1.00 89.50 571 PRO A C 1
ATOM 4380 O O . PRO A 1 571 ? -4.581 -10.635 12.172 1.00 89.50 571 PRO A O 1
ATOM 4383 N N . LEU A 1 572 ? -3.334 -8.787 12.063 1.00 87.44 572 LEU A N 1
ATOM 4384 C CA . LEU A 1 572 ? -4.448 -7.941 11.617 1.00 87.44 572 LEU A CA 1
ATOM 4385 C C . LEU A 1 572 ? -5.106 -8.435 10.309 1.00 87.44 572 LEU A C 1
ATOM 4387 O O . LEU A 1 572 ? -6.334 -8.543 10.300 1.00 87.44 572 LEU A O 1
ATOM 4391 N N . PRO A 1 573 ? -4.366 -8.796 9.238 1.00 86.75 573 PRO A N 1
ATOM 4392 C CA . PRO A 1 573 ? -4.989 -9.339 8.028 1.00 86.75 573 PRO A CA 1
ATOM 4393 C C . PRO A 1 573 ? -5.775 -10.629 8.303 1.00 86.75 573 PRO A C 1
ATOM 4395 O O . PRO A 1 573 ? -6.897 -10.785 7.821 1.00 86.75 573 PRO A O 1
ATOM 4398 N N . TRP A 1 574 ? -5.241 -11.500 9.168 1.00 92.94 574 TRP A N 1
ATOM 4399 C CA . TRP A 1 574 ? -5.918 -12.725 9.589 1.00 92.94 574 TRP A CA 1
ATOM 4400 C C . TRP A 1 574 ? -7.227 -12.444 10.325 1.00 92.94 574 TRP A C 1
ATOM 4402 O O . TRP A 1 574 ? -8.260 -13.004 9.989 1.00 92.94 574 TRP A O 1
ATOM 4412 N N . VAL A 1 575 ? -7.220 -11.534 11.299 1.00 93.06 575 VAL A N 1
ATOM 4413 C CA . VAL A 1 575 ? -8.424 -11.174 12.066 1.00 93.06 575 VAL A CA 1
ATOM 4414 C C . VAL A 1 575 ? -9.483 -10.527 11.175 1.00 93.06 575 VAL A C 1
ATOM 4416 O O . VAL A 1 575 ? -10.676 -10.720 11.404 1.00 93.06 575 VAL A O 1
ATOM 4419 N N . THR A 1 576 ? -9.056 -9.786 10.151 1.00 88.56 576 THR A N 1
ATOM 4420 C CA . THR A 1 576 ? -9.953 -9.160 9.175 1.00 88.56 576 THR A CA 1
ATOM 4421 C C . THR A 1 576 ? -10.653 -10.188 8.294 1.00 88.56 576 THR A C 1
ATOM 4423 O O . THR A 1 576 ? -11.877 -10.143 8.184 1.00 88.56 576 THR A O 1
ATOM 4426 N N . ALA A 1 577 ? -9.904 -11.104 7.678 1.00 90.25 577 ALA A N 1
ATOM 4427 C CA . ALA A 1 577 ? -10.445 -12.054 6.703 1.00 90.25 577 ALA A CA 1
ATOM 4428 C C . ALA A 1 577 ? -10.991 -13.350 7.337 1.00 90.25 577 ALA A C 1
ATOM 4430 O O . ALA A 1 577 ? -11.921 -13.952 6.806 1.00 90.25 577 ALA A O 1
ATOM 4431 N N . HIS A 1 578 ? -10.471 -13.743 8.504 1.00 95.31 578 HIS A N 1
ATOM 4432 C CA . HIS A 1 578 ? -10.718 -15.032 9.169 1.00 95.31 578 HIS A CA 1
ATOM 4433 C C . HIS A 1 578 ? -11.230 -14.850 10.610 1.00 95.31 578 HIS A C 1
ATOM 4435 O O . HIS A 1 578 ? -10.857 -15.567 11.545 1.00 95.31 578 HIS A O 1
ATOM 4441 N N . GLY A 1 579 ? -12.107 -13.861 10.812 1.00 94.25 579 GLY A N 1
ATOM 4442 C CA . GLY A 1 579 ? -12.543 -13.405 12.136 1.00 94.25 579 GLY A CA 1
ATOM 4443 C C . GLY A 1 579 ? -13.092 -14.500 13.062 1.00 94.25 579 GLY A C 1
ATOM 4444 O O . GLY A 1 579 ? -12.851 -14.463 14.270 1.00 94.25 579 GLY A O 1
ATOM 4445 N N . GLU A 1 580 ? -13.784 -15.515 12.529 1.00 95.94 580 GLU A N 1
ATOM 4446 C CA . GLU A 1 580 ? -14.310 -16.616 13.350 1.00 95.94 580 GLU A CA 1
ATOM 4447 C C . GLU A 1 580 ? -13.194 -17.487 13.940 1.00 95.94 580 GLU A C 1
ATOM 4449 O O . GLU A 1 580 ? -13.268 -17.902 15.101 1.00 95.94 580 GLU A O 1
ATOM 4454 N N . ALA A 1 581 ? -12.166 -17.795 13.146 1.00 97.38 581 ALA A N 1
ATOM 4455 C CA . ALA A 1 581 ? -11.016 -18.561 13.604 1.00 97.38 581 ALA A CA 1
ATOM 4456 C C . ALA A 1 581 ? -10.187 -17.744 14.602 1.00 97.38 581 ALA A C 1
ATOM 4458 O O . ALA A 1 581 ? -9.804 -18.267 15.654 1.00 97.38 581 ALA A O 1
ATOM 4459 N N . ALA A 1 582 ? -10.011 -16.449 14.333 1.00 97.06 582 ALA A N 1
ATOM 4460 C CA . ALA A 1 582 ? -9.382 -15.513 15.254 1.00 97.06 582 ALA A CA 1
ATOM 4461 C C . ALA A 1 582 ? -10.082 -15.459 16.616 1.00 97.06 582 ALA A C 1
ATOM 4463 O O . ALA A 1 582 ? -9.423 -15.610 17.649 1.00 97.06 582 ALA A O 1
ATOM 4464 N N . ALA A 1 583 ? -11.411 -15.328 16.642 1.00 96.75 583 ALA A N 1
ATOM 4465 C CA . ALA A 1 583 ? -12.188 -15.334 17.881 1.00 96.75 583 ALA A CA 1
ATOM 4466 C C . ALA A 1 583 ? -11.998 -16.629 18.674 1.00 96.75 583 ALA A C 1
ATOM 4468 O O . ALA A 1 583 ? -11.749 -16.592 19.880 1.00 96.75 583 ALA A O 1
ATOM 4469 N N . ARG A 1 584 ? -12.011 -17.785 18.001 1.00 96.44 584 ARG A N 1
ATOM 4470 C CA . ARG A 1 584 ? -11.756 -19.078 18.658 1.00 96.44 584 ARG A CA 1
ATOM 4471 C C . ARG A 1 584 ? -10.353 -19.150 19.255 1.00 96.44 584 ARG A C 1
ATOM 4473 O O . ARG A 1 584 ? -10.211 -19.559 20.408 1.00 96.44 584 ARG A O 1
ATOM 4480 N N . ALA A 1 585 ? -9.327 -18.758 18.499 1.00 96.69 585 ALA A N 1
ATOM 4481 C CA . ALA A 1 585 ? -7.945 -18.833 18.960 1.00 96.69 585 ALA A CA 1
ATOM 4482 C C . ALA A 1 585 ? -7.679 -17.879 20.128 1.00 96.69 585 ALA A C 1
ATOM 4484 O O . ALA A 1 585 ? -7.174 -18.306 21.170 1.00 96.69 585 ALA A O 1
ATOM 4485 N N . PHE A 1 586 ? -8.071 -16.609 19.993 1.00 96.00 586 PHE A N 1
ATOM 4486 C CA . PHE A 1 586 ? -7.845 -15.626 21.044 1.00 96.00 586 PHE A CA 1
ATOM 4487 C C . PHE A 1 586 ? -8.692 -15.892 22.292 1.00 96.00 586 PHE A C 1
ATOM 4489 O O . PHE A 1 586 ? -8.184 -15.755 23.411 1.00 96.00 586 PHE A O 1
ATOM 4496 N N . GLY A 1 587 ? -9.946 -16.318 22.113 1.00 95.25 587 GLY A N 1
ATOM 4497 C CA . GLY A 1 587 ? -10.877 -16.635 23.196 1.00 95.25 587 GLY A CA 1
ATOM 4498 C C . GLY A 1 587 ? -10.505 -17.892 23.985 1.00 95.25 587 GLY A C 1
ATOM 4499 O O . GLY A 1 587 ? -10.890 -18.022 25.146 1.00 95.25 587 GLY A O 1
ATOM 4500 N N . ALA A 1 588 ? -9.701 -18.798 23.417 1.00 94.88 588 ALA A N 1
ATOM 4501 C CA . ALA A 1 588 ? -9.246 -19.997 24.122 1.00 94.88 588 ALA A CA 1
ATOM 4502 C C . ALA A 1 588 ? -8.366 -19.680 25.347 1.00 94.88 588 ALA A C 1
ATOM 4504 O O . ALA A 1 588 ? -8.359 -20.447 26.312 1.00 94.88 588 ALA A O 1
ATOM 4505 N N . ASN A 1 589 ? -7.611 -18.574 25.318 1.00 91.88 589 ASN A N 1
ATOM 4506 C CA . ASN A 1 589 ? -6.798 -18.113 26.446 1.00 91.88 589 ASN A CA 1
ATOM 4507 C C . ASN A 1 589 ? -6.602 -16.584 26.415 1.00 91.88 589 ASN A C 1
ATOM 4509 O O . ASN A 1 589 ? -5.553 -16.108 25.968 1.00 91.88 589 ASN A O 1
ATOM 4513 N N . PRO A 1 590 ? -7.568 -15.807 26.942 1.00 91.19 590 PRO A N 1
ATOM 4514 C CA . PRO A 1 590 ? -7.535 -14.348 26.870 1.00 91.19 590 PRO A CA 1
ATOM 4515 C C . PRO A 1 590 ? -6.288 -13.713 27.495 1.00 91.19 590 PRO A C 1
ATOM 4517 O O . PRO A 1 590 ? -5.800 -12.709 26.994 1.00 91.19 590 PRO A O 1
ATOM 4520 N N . ALA A 1 591 ? -5.718 -14.311 28.547 1.00 88.62 591 ALA A N 1
ATOM 4521 C CA . ALA A 1 591 ? -4.511 -13.786 29.187 1.00 88.62 591 ALA A CA 1
ATOM 4522 C C . ALA A 1 591 ? -3.270 -13.908 28.286 1.00 88.62 591 ALA A C 1
ATOM 4524 O O . ALA A 1 591 ? -2.487 -12.966 28.173 1.00 88.62 591 ALA A O 1
ATOM 4525 N N . SER A 1 592 ? -3.080 -15.056 27.626 1.00 90.38 592 SER A N 1
ATOM 4526 C CA . SER A 1 592 ? -1.973 -15.238 26.677 1.00 90.38 592 SER A CA 1
ATOM 4527 C C . SER A 1 592 ? -2.161 -14.435 25.395 1.00 90.38 592 SER A C 1
ATOM 4529 O O . SER A 1 592 ? -1.171 -13.968 24.834 1.00 90.38 592 SER A O 1
ATOM 4531 N N . SER A 1 593 ? -3.407 -14.258 24.963 1.00 93.56 593 SER A N 1
ATOM 4532 C CA . SER A 1 593 ? -3.774 -13.400 23.840 1.00 93.56 593 SER A CA 1
ATOM 4533 C C . SER A 1 593 ? -3.517 -11.926 24.152 1.00 93.56 593 SER A C 1
ATOM 4535 O O . SER A 1 593 ? -2.869 -11.254 23.367 1.00 93.56 593 SER A O 1
ATOM 4537 N N . ALA A 1 594 ? -3.915 -11.430 25.328 1.00 90.06 594 ALA A N 1
ATOM 4538 C CA . ALA A 1 594 ? -3.618 -10.063 25.757 1.00 90.06 594 ALA A CA 1
ATOM 4539 C C . ALA A 1 594 ? -2.108 -9.810 25.885 1.00 90.06 594 ALA A C 1
ATOM 4541 O O . ALA A 1 594 ? -1.619 -8.763 25.473 1.00 90.06 594 ALA A O 1
ATOM 4542 N N . ALA A 1 595 ? -1.350 -10.785 26.398 1.00 88.25 595 ALA A N 1
ATOM 4543 C CA . ALA A 1 595 ? 0.108 -10.695 26.449 1.00 88.25 595 ALA A CA 1
ATOM 4544 C C . ALA A 1 595 ? 0.753 -10.665 25.054 1.00 88.25 595 ALA A C 1
ATOM 4546 O O . ALA A 1 595 ? 1.766 -9.998 24.889 1.00 88.25 595 ALA A O 1
ATOM 4547 N N . LEU A 1 596 ? 0.178 -11.374 24.074 1.00 89.12 596 LEU A N 1
ATOM 4548 C CA . LEU A 1 596 ? 0.593 -11.301 22.671 1.00 89.12 596 LEU A CA 1
ATOM 4549 C C . LEU A 1 596 ? 0.242 -9.938 22.067 1.00 89.12 596 LEU A C 1
ATOM 4551 O O . LEU A 1 596 ? 1.100 -9.297 21.484 1.00 89.12 596 LEU A O 1
ATOM 4555 N N . LEU A 1 597 ? -0.987 -9.452 22.247 1.00 88.06 597 LEU A N 1
ATOM 4556 C CA . LEU A 1 597 ? -1.375 -8.139 21.730 1.00 88.06 597 LEU A CA 1
ATOM 4557 C C . LEU A 1 597 ? -0.471 -7.032 22.286 1.00 88.06 597 LEU A C 1
ATOM 4559 O O . LEU A 1 597 ? -0.034 -6.163 21.544 1.00 88.06 597 LEU A O 1
ATOM 4563 N N . ALA A 1 598 ? -0.081 -7.131 23.557 1.00 83.12 598 ALA A N 1
ATOM 4564 C CA . ALA A 1 598 ? 0.841 -6.197 24.191 1.00 83.12 598 ALA A CA 1
ATOM 4565 C C . ALA A 1 598 ? 2.256 -6.162 23.576 1.00 83.12 598 ALA A C 1
ATOM 4567 O O . ALA A 1 598 ? 3.012 -5.245 23.895 1.00 83.12 598 ALA A O 1
ATOM 4568 N N . THR A 1 599 ? 2.649 -7.131 22.738 1.00 83.50 599 THR A N 1
ATOM 4569 C CA . THR A 1 599 ? 3.937 -7.075 22.024 1.00 83.50 599 THR A CA 1
ATOM 4570 C C . THR A 1 599 ? 3.862 -6.277 20.730 1.00 83.50 599 THR A C 1
ATOM 4572 O O . THR A 1 599 ? 4.908 -5.935 20.183 1.00 83.50 599 THR A O 1
ATOM 4575 N N . TYR A 1 600 ? 2.664 -5.962 20.235 1.00 81.56 600 TYR A N 1
ATOM 4576 C CA . TYR A 1 600 ? 2.516 -5.172 19.024 1.00 81.56 600 TYR A CA 1
ATOM 4577 C C . TYR A 1 600 ? 2.467 -3.682 19.352 1.00 81.56 600 TYR A C 1
ATOM 4579 O O . TYR A 1 600 ? 1.500 -3.170 19.910 1.00 81.56 600 TYR A O 1
ATOM 4587 N N . GLU A 1 601 ? 3.541 -2.981 18.998 1.00 71.25 601 GLU A N 1
ATOM 4588 C CA . GLU A 1 601 ? 3.651 -1.522 19.129 1.00 71.25 601 GLU A CA 1
ATOM 4589 C C . GLU A 1 601 ? 3.949 -0.847 17.773 1.00 71.25 601 GLU A C 1
ATOM 4591 O O . GLU A 1 601 ? 4.172 0.362 17.711 1.00 71.25 601 GLU A O 1
ATOM 4596 N N . GLY A 1 602 ? 3.949 -1.612 16.675 1.00 69.62 602 GLY A N 1
ATOM 4597 C CA . GLY A 1 602 ? 4.208 -1.123 15.318 1.00 69.62 602 GLY A CA 1
ATOM 4598 C C . GLY A 1 602 ? 3.011 -0.401 14.675 1.00 69.62 602 GLY A C 1
ATOM 4599 O O . GLY A 1 602 ? 1.899 -0.459 15.199 1.00 69.62 602 GLY A O 1
ATOM 4600 N N . PRO A 1 603 ? 3.219 0.274 13.530 1.00 67.88 603 PRO A N 1
ATOM 4601 C CA . PRO A 1 603 ? 2.172 1.025 12.828 1.00 67.88 603 PRO A CA 1
ATOM 4602 C C . PRO A 1 603 ? 1.108 0.142 12.145 1.00 67.88 603 PRO A C 1
ATOM 4604 O O . PRO A 1 603 ? 0.022 0.639 11.838 1.00 67.88 603 PRO A O 1
ATOM 4607 N N . GLU A 1 604 ? 1.393 -1.144 11.898 1.00 70.19 604 GLU A N 1
ATOM 4608 C CA . GLU A 1 604 ? 0.540 -2.015 11.074 1.00 70.19 604 GLU A CA 1
ATOM 4609 C C . GLU A 1 604 ? -0.279 -3.080 11.840 1.00 70.19 604 GLU A C 1
ATOM 4611 O O . GLU A 1 604 ? -1.368 -3.413 11.376 1.00 70.19 604 GLU A O 1
ATOM 4616 N N . PRO A 1 605 ? 0.112 -3.561 13.039 1.00 71.56 605 PRO A N 1
ATOM 4617 C CA . PRO A 1 605 ? -0.822 -4.318 13.876 1.00 71.56 605 PRO A CA 1
ATOM 4618 C C . PRO A 1 605 ? -1.022 -3.669 15.250 1.00 71.56 605 PRO A C 1
ATOM 4620 O O . PRO A 1 605 ? -0.608 -4.229 16.259 1.00 71.56 605 PRO A O 1
ATOM 4623 N N . THR A 1 606 ? -1.666 -2.501 15.339 1.00 81.94 606 THR A N 1
ATOM 4624 C CA . THR A 1 606 ? -1.940 -1.937 16.670 1.00 81.94 606 THR A CA 1
ATOM 4625 C C . THR A 1 606 ? -2.999 -2.763 17.425 1.00 81.94 606 THR A C 1
ATOM 4627 O O . THR A 1 606 ? -3.969 -3.235 16.809 1.00 81.94 606 THR A O 1
ATOM 4630 N N . PRO A 1 607 ? -2.849 -2.972 18.749 1.00 87.50 607 PRO A N 1
ATOM 4631 C CA . PRO A 1 607 ? -3.760 -3.804 19.538 1.00 87.50 607 PRO A CA 1
ATOM 4632 C C . PRO A 1 607 ? -5.222 -3.377 19.419 1.00 87.50 607 PRO A C 1
ATOM 4634 O O . PRO A 1 607 ? -6.104 -4.221 19.257 1.00 87.50 607 PRO A O 1
ATOM 4637 N N . GLU A 1 608 ? -5.487 -2.072 19.437 1.00 86.81 608 GLU A N 1
ATOM 4638 C CA . GLU A 1 608 ? -6.836 -1.527 19.337 1.00 86.81 608 GLU A CA 1
ATOM 4639 C C . GLU A 1 608 ? -7.524 -1.854 18.009 1.00 86.81 608 GLU A C 1
ATOM 4641 O O . GLU A 1 608 ? -8.724 -2.129 17.996 1.00 86.81 608 GLU A O 1
ATOM 4646 N N . ARG A 1 609 ? -6.781 -1.901 16.895 1.00 85.00 609 ARG A N 1
ATOM 4647 C CA . ARG A 1 609 ? -7.333 -2.279 15.585 1.00 85.00 609 ARG A CA 1
ATOM 4648 C C . ARG A 1 609 ? -7.650 -3.759 15.530 1.00 85.00 609 ARG A C 1
ATOM 4650 O O . ARG A 1 609 ? -8.712 -4.128 15.040 1.00 85.00 609 ARG A O 1
ATOM 4657 N N . ILE A 1 610 ? -6.766 -4.600 16.064 1.00 90.38 610 ILE A N 1
ATOM 4658 C CA . ILE A 1 610 ? -7.000 -6.045 16.143 1.00 90.38 610 ILE A CA 1
ATOM 4659 C C . ILE A 1 610 ? -8.259 -6.326 16.969 1.00 90.38 610 ILE A C 1
ATOM 4661 O O . ILE A 1 610 ? -9.127 -7.083 16.537 1.00 90.38 610 ILE A O 1
ATOM 4665 N N . LEU A 1 611 ? -8.396 -5.678 18.128 1.00 92.44 611 LEU A N 1
ATOM 4666 C CA . LEU A 1 611 ? -9.567 -5.814 18.995 1.00 92.44 611 LEU A CA 1
ATOM 4667 C C . LEU A 1 611 ? -10.839 -5.280 18.330 1.00 92.44 611 LEU A C 1
ATOM 4669 O O . LEU A 1 611 ? -11.877 -5.942 18.385 1.00 92.44 611 LEU A O 1
ATOM 4673 N N . ARG A 1 612 ? -10.771 -4.121 17.662 1.00 90.50 612 ARG A N 1
ATOM 4674 C CA . ARG A 1 612 ? -11.914 -3.562 16.930 1.00 90.50 612 ARG A CA 1
ATOM 4675 C C . ARG A 1 612 ? -12.334 -4.457 15.771 1.00 90.50 612 ARG A C 1
ATOM 4677 O O . ARG A 1 612 ? -13.536 -4.642 15.572 1.00 90.50 612 ARG A O 1
ATOM 4684 N N . GLN A 1 613 ? -11.371 -5.017 15.041 1.00 91.00 613 GLN A N 1
ATOM 4685 C CA . GLN A 1 613 ? -11.645 -5.913 13.929 1.00 91.00 613 GLN A CA 1
ATOM 4686 C C . GLN A 1 613 ? -12.286 -7.213 14.416 1.00 91.00 613 GLN A C 1
ATOM 4688 O O . GLN A 1 613 ? -13.284 -7.673 13.864 1.00 91.00 613 GLN A O 1
ATOM 4693 N N . LEU A 1 614 ? -11.768 -7.757 15.517 1.00 94.12 614 LEU A N 1
ATOM 4694 C CA . LEU A 1 614 ? -12.334 -8.927 16.169 1.00 94.12 614 LEU A CA 1
ATOM 4695 C C . LEU A 1 614 ? -13.775 -8.683 16.629 1.00 94.12 614 LEU A C 1
ATOM 4697 O O . LEU A 1 614 ? -14.624 -9.552 16.452 1.00 94.12 614 LEU A O 1
ATOM 4701 N N . ALA A 1 615 ? -14.072 -7.491 17.153 1.00 94.56 615 ALA A N 1
ATOM 4702 C CA . ALA A 1 615 ? -15.409 -7.130 17.611 1.00 94.56 615 ALA A CA 1
ATOM 4703 C C . ALA A 1 615 ? -16.466 -7.110 16.492 1.00 94.56 615 ALA A C 1
ATOM 4705 O O . ALA A 1 615 ? -17.649 -7.245 16.799 1.00 94.56 615 ALA A O 1
ATOM 4706 N N . PHE A 1 616 ? -16.089 -6.969 15.212 1.00 92.81 616 PHE A N 1
ATOM 4707 C CA . PHE A 1 616 ? -17.043 -7.137 14.099 1.00 92.81 616 PHE A CA 1
ATOM 4708 C C . PHE A 1 616 ? -17.539 -8.577 13.956 1.00 92.81 616 PHE A C 1
ATOM 4710 O O . PHE A 1 616 ? -18.623 -8.795 13.416 1.00 92.81 616 PHE A O 1
ATOM 4717 N N . THR A 1 617 ? -16.748 -9.546 14.422 1.00 94.19 617 THR A N 1
ATOM 4718 C CA . THR A 1 617 ? -17.079 -10.972 14.341 1.00 94.19 617 THR A CA 1
ATOM 4719 C C . THR A 1 617 ? -17.578 -11.525 15.675 1.00 94.19 617 THR A C 1
ATOM 4721 O O . THR A 1 617 ? -18.565 -12.254 15.703 1.00 94.19 617 THR A O 1
ATOM 4724 N N . ASP A 1 618 ? -16.911 -11.182 16.780 1.00 95.88 618 ASP A N 1
ATOM 4725 C CA . ASP A 1 618 ? -17.256 -11.623 18.132 1.00 95.88 618 ASP A CA 1
ATOM 4726 C C . ASP A 1 618 ? -16.906 -10.542 19.168 1.00 95.88 618 ASP A C 1
ATOM 4728 O O . ASP A 1 618 ? -15.791 -10.461 19.701 1.00 95.88 618 ASP A O 1
ATOM 4732 N N . ALA A 1 619 ? -17.898 -9.710 19.483 1.00 95.69 619 ALA A N 1
ATOM 4733 C CA . ALA A 1 619 ? -17.765 -8.641 20.465 1.00 95.69 619 ALA A CA 1
ATOM 4734 C C . ALA A 1 619 ? -17.540 -9.161 21.899 1.00 95.69 619 ALA A C 1
ATOM 4736 O O . ALA A 1 619 ? -16.923 -8.482 22.722 1.00 95.69 619 ALA A O 1
ATOM 4737 N N . GLY A 1 620 ? -18.003 -10.378 22.207 1.00 96.62 620 GLY A N 1
ATOM 4738 C CA . GLY A 1 620 ? -17.802 -11.014 23.505 1.00 96.62 620 GLY A CA 1
ATOM 4739 C C . GLY A 1 620 ? -16.334 -11.350 23.741 1.00 96.62 620 GLY A C 1
ATOM 4740 O O . GLY A 1 620 ? -15.769 -10.953 24.761 1.00 96.62 620 GLY A O 1
ATOM 4741 N N . THR A 1 621 ? -15.710 -12.019 22.773 1.00 96.62 621 THR A N 1
ATOM 4742 C CA . THR A 1 621 ? -14.280 -12.347 22.823 1.00 96.62 621 THR A CA 1
ATOM 4743 C C . THR A 1 621 ? -13.422 -11.080 22.844 1.00 96.62 621 THR A C 1
ATOM 4745 O O . THR A 1 621 ? -12.487 -10.990 23.642 1.00 96.62 621 THR A O 1
ATOM 4748 N N . ALA A 1 622 ? -13.758 -10.065 22.040 1.00 96.25 622 ALA A N 1
ATOM 4749 C CA . ALA A 1 622 ? -13.067 -8.774 22.078 1.00 96.25 622 ALA A CA 1
ATOM 4750 C C . ALA A 1 622 ? -13.151 -8.111 23.468 1.00 96.25 622 ALA A C 1
ATOM 4752 O O . ALA A 1 622 ? -12.128 -7.690 24.010 1.00 96.25 622 ALA A O 1
ATOM 4753 N N . ALA A 1 623 ? -14.334 -8.095 24.096 1.00 96.38 623 ALA A N 1
ATOM 4754 C CA . ALA A 1 623 ? -14.516 -7.563 25.447 1.00 96.38 623 ALA A CA 1
ATOM 4755 C C . ALA A 1 623 ? -13.690 -8.323 26.502 1.00 96.38 623 ALA A C 1
ATOM 4757 O O . ALA A 1 623 ? -13.077 -7.697 27.369 1.00 96.38 623 ALA A O 1
ATOM 4758 N N . ASP A 1 624 ? -13.631 -9.657 26.429 1.00 95.81 624 ASP A N 1
ATOM 4759 C CA . ASP A 1 624 ? -12.803 -10.471 27.332 1.00 95.81 624 ASP A CA 1
ATOM 4760 C C . ASP A 1 624 ? -11.309 -10.149 27.195 1.00 95.81 624 ASP A C 1
ATOM 4762 O O . ASP A 1 624 ? -10.602 -10.028 28.198 1.00 95.81 624 ASP A O 1
ATOM 4766 N N . LEU A 1 625 ? -10.828 -9.952 25.965 1.00 94.88 625 LEU A N 1
ATOM 4767 C CA . LEU A 1 625 ? -9.440 -9.572 25.698 1.00 94.88 625 LEU A CA 1
ATOM 4768 C C . LEU A 1 625 ? -9.117 -8.161 26.181 1.00 94.88 625 LEU A C 1
ATOM 4770 O O . LEU A 1 625 ? -8.062 -7.961 26.776 1.00 94.88 625 LEU A O 1
ATOM 4774 N N . MET A 1 626 ? -10.022 -7.198 25.986 1.00 94.12 626 MET A N 1
ATOM 4775 C CA . MET A 1 626 ? -9.859 -5.831 26.495 1.00 94.12 626 MET A CA 1
ATOM 4776 C C . MET A 1 626 ? -9.707 -5.819 28.022 1.00 94.12 626 MET A C 1
ATOM 4778 O O . MET A 1 626 ? -8.865 -5.102 28.564 1.00 94.12 626 MET A O 1
ATOM 4782 N N . LEU A 1 627 ? -10.487 -6.637 28.734 1.00 94.38 627 LEU A N 1
ATOM 4783 C CA . LEU A 1 627 ? -10.375 -6.764 30.189 1.00 94.38 627 LEU A CA 1
ATOM 4784 C C . LEU A 1 627 ? -9.105 -7.513 30.611 1.00 94.38 627 LEU A C 1
ATOM 4786 O O . LEU A 1 627 ? -8.456 -7.108 31.574 1.00 94.38 627 LEU A O 1
ATOM 4790 N N . ALA A 1 628 ? -8.700 -8.547 29.873 1.00 93.69 628 ALA A N 1
ATOM 4791 C CA . ALA A 1 628 ? -7.431 -9.229 30.116 1.00 93.69 628 ALA A CA 1
ATOM 4792 C C . ALA A 1 628 ? -6.222 -8.296 29.897 1.00 93.69 628 ALA A C 1
ATOM 4794 O O . ALA A 1 628 ? -5.276 -8.328 30.684 1.00 93.69 628 ALA A O 1
ATOM 4795 N N . ALA A 1 629 ? -6.269 -7.428 28.880 1.00 90.25 629 ALA A N 1
ATOM 4796 C CA . ALA A 1 629 ? -5.269 -6.389 28.627 1.00 90.25 629 ALA A CA 1
ATOM 4797 C C . ALA A 1 629 ? -5.206 -5.377 29.783 1.00 90.25 629 ALA A C 1
ATOM 4799 O O . ALA A 1 629 ? -4.122 -5.037 30.265 1.00 90.25 629 ALA A O 1
ATOM 4800 N N . LEU A 1 630 ? -6.367 -4.959 30.301 1.00 90.31 630 LEU A N 1
ATOM 4801 C CA . LEU A 1 630 ? -6.451 -4.105 31.486 1.00 90.31 630 LEU A CA 1
ATOM 4802 C C . LEU A 1 630 ? -5.774 -4.750 32.708 1.00 90.31 630 LEU A C 1
ATOM 4804 O O . LEU A 1 630 ? -5.007 -4.079 33.402 1.00 90.31 630 LEU A O 1
ATOM 4808 N N . ASP A 1 631 ? -6.004 -6.042 32.949 1.00 89.62 631 ASP A N 1
ATOM 4809 C CA . ASP A 1 631 ? -5.439 -6.773 34.091 1.00 89.62 631 ASP A CA 1
ATOM 4810 C C . ASP A 1 631 ? -3.904 -6.903 34.033 1.00 89.62 631 ASP A C 1
ATOM 4812 O O . ASP A 1 631 ? -3.252 -6.980 35.078 1.00 89.62 631 ASP A O 1
ATOM 4816 N N . VAL A 1 632 ? -3.304 -6.867 32.835 1.00 86.38 632 VAL A N 1
ATOM 4817 C CA . VAL A 1 632 ? -1.839 -6.857 32.640 1.00 86.38 632 VAL A CA 1
ATOM 4818 C C . VAL A 1 632 ? -1.246 -5.446 32.514 1.00 86.38 632 VAL A C 1
ATOM 4820 O O . VAL A 1 632 ? -0.068 -5.293 32.194 1.00 86.38 632 VAL A O 1
ATOM 4823 N N . GLY A 1 633 ? -2.030 -4.403 32.807 1.00 85.75 633 GLY A N 1
ATOM 4824 C CA . GLY A 1 633 ? -1.572 -3.010 32.832 1.00 85.75 633 GLY A CA 1
ATOM 4825 C C . GLY A 1 633 ? -1.596 -2.298 31.477 1.00 85.75 633 GLY A C 1
ATOM 4826 O O . GLY A 1 633 ? -1.079 -1.187 31.369 1.00 85.75 633 GLY A O 1
ATOM 4827 N N . ARG A 1 634 ? -2.222 -2.885 30.453 1.00 84.31 634 ARG A N 1
ATOM 4828 C CA . ARG A 1 634 ? -2.400 -2.294 29.116 1.00 84.31 634 ARG A CA 1
ATOM 4829 C C . ARG A 1 634 ? -3.785 -1.653 28.978 1.00 84.31 634 ARG A C 1
ATOM 4831 O O . ARG A 1 634 ? -4.514 -1.870 28.022 1.00 84.31 634 ARG A O 1
ATOM 4838 N N . GLY A 1 635 ? -4.169 -0.843 29.967 1.00 83.56 635 GLY A N 1
ATOM 4839 C CA . GLY A 1 635 ? -5.480 -0.180 29.982 1.00 83.56 635 GLY A CA 1
ATOM 4840 C C . GLY A 1 635 ? -5.712 0.791 28.814 1.00 83.56 635 GLY A C 1
ATOM 4841 O O . GLY A 1 635 ? -6.860 1.057 28.477 1.00 83.56 635 GLY A O 1
ATOM 4842 N N . HIS A 1 636 ? -4.645 1.284 28.179 1.00 81.31 636 HIS A N 1
ATOM 4843 C CA . HIS A 1 636 ? -4.749 2.128 26.987 1.00 81.31 636 HIS A CA 1
ATOM 4844 C C . HIS A 1 636 ? -5.312 1.370 25.778 1.00 81.31 636 HIS A C 1
ATOM 4846 O O . HIS A 1 636 ? -6.087 1.965 25.042 1.00 81.31 636 HIS A O 1
ATOM 4852 N N . ASP A 1 637 ? -5.022 0.072 25.614 1.00 82.75 637 ASP A N 1
ATOM 4853 C CA . ASP A 1 637 ? -5.573 -0.745 24.519 1.00 82.75 637 ASP A CA 1
ATOM 4854 C C . ASP A 1 637 ? -7.107 -0.782 24.596 1.00 82.75 637 ASP A C 1
ATOM 4856 O O . ASP A 1 637 ? -7.802 -0.624 23.591 1.00 82.75 637 ASP A O 1
ATOM 4860 N N . LEU A 1 638 ? -7.651 -0.906 25.814 1.00 86.69 638 LEU A N 1
ATOM 4861 C CA . LEU A 1 638 ? -9.090 -0.838 26.071 1.00 86.69 638 LEU A CA 1
ATOM 4862 C C . LEU A 1 638 ? -9.654 0.529 25.667 1.00 86.69 638 LEU A C 1
ATOM 4864 O O . LEU A 1 638 ? -10.624 0.596 24.910 1.00 86.69 638 LEU A O 1
ATOM 4868 N N . THR A 1 639 ? -9.057 1.615 26.159 1.00 82.94 639 THR A N 1
ATOM 4869 C CA . THR A 1 639 ? -9.530 2.979 25.885 1.00 82.94 639 THR A CA 1
ATOM 4870 C C . THR A 1 639 ? -9.441 3.327 24.397 1.00 82.94 639 THR A C 1
ATOM 4872 O O . THR A 1 639 ? -10.395 3.859 23.834 1.00 82.94 639 THR A O 1
ATOM 4875 N N . ASN A 1 640 ? -8.341 2.973 23.732 1.00 84.38 640 ASN A N 1
ATOM 4876 C CA . ASN A 1 640 ? -8.126 3.222 22.307 1.00 84.38 640 ASN A CA 1
ATOM 4877 C C . ASN A 1 640 ? -9.092 2.411 21.436 1.00 84.38 640 ASN A C 1
ATOM 4879 O O . ASN A 1 640 ? -9.645 2.947 20.476 1.00 84.38 640 ASN A O 1
ATOM 4883 N N . THR A 1 641 ? -9.380 1.158 21.812 1.00 88.56 641 THR A N 1
ATOM 4884 C CA . THR A 1 641 ? -10.400 0.346 21.128 1.00 88.56 641 THR A CA 1
ATOM 4885 C C . THR A 1 641 ? -11.772 1.004 21.236 1.00 88.56 641 THR A C 1
ATOM 4887 O O . THR A 1 641 ? -12.470 1.129 20.234 1.00 88.56 641 THR A O 1
ATOM 4890 N N . LEU A 1 642 ? -12.158 1.494 22.418 1.00 89.06 642 LEU A N 1
ATOM 4891 C CA . LEU A 1 642 ? -13.422 2.222 22.576 1.00 89.06 642 LEU A CA 1
ATOM 4892 C C . LEU A 1 642 ? -13.433 3.533 21.784 1.00 89.06 642 LEU A C 1
ATOM 4894 O O . LEU A 1 642 ? -14.452 3.870 21.197 1.00 89.06 642 LEU A O 1
ATOM 4898 N N . ASN A 1 643 ? -12.306 4.238 21.692 1.00 85.00 643 ASN A N 1
ATOM 4899 C CA . ASN A 1 643 ? -12.198 5.437 20.862 1.00 85.00 643 ASN A CA 1
ATOM 4900 C C . ASN A 1 643 ? -12.324 5.140 19.358 1.00 85.00 643 ASN A C 1
ATOM 4902 O O . ASN A 1 643 ? -12.710 6.029 18.604 1.00 85.00 643 ASN A O 1
ATOM 4906 N N . SER A 1 644 ? -12.056 3.910 18.912 1.00 85.88 644 SER A N 1
ATOM 4907 C CA . SER A 1 644 ? -12.205 3.532 17.501 1.00 85.88 644 SER A CA 1
ATOM 4908 C C . SER A 1 644 ? -13.650 3.454 17.015 1.00 85.88 644 SER A C 1
ATOM 4910 O O . SER A 1 644 ? -13.885 3.604 15.820 1.00 85.88 644 SER A O 1
ATOM 4912 N N . ILE A 1 645 ? -14.631 3.300 17.915 1.00 89.81 645 ILE A N 1
ATOM 4913 C CA . ILE A 1 645 ? -16.046 3.268 17.512 1.00 89.81 645 ILE A CA 1
ATOM 4914 C C . ILE A 1 645 ? -16.551 4.655 17.104 1.00 89.81 645 ILE A C 1
ATOM 4916 O O . ILE A 1 645 ? -17.585 4.769 16.465 1.00 89.81 645 ILE A O 1
ATOM 4920 N N . VAL A 1 646 ? -15.847 5.730 17.468 1.00 89.19 646 VAL A N 1
ATOM 4921 C CA . VAL A 1 646 ? -16.357 7.109 17.405 1.00 89.19 646 VAL A CA 1
ATOM 4922 C C . VAL A 1 646 ? -16.821 7.529 16.010 1.00 89.19 646 VAL A C 1
ATOM 4924 O O . VAL A 1 646 ? -17.805 8.259 15.903 1.00 89.19 646 VAL A O 1
ATOM 4927 N N . TYR A 1 647 ? -16.176 7.032 14.955 1.00 89.19 647 TYR A N 1
ATOM 4928 C CA . TYR A 1 647 ? -16.533 7.331 13.566 1.00 89.19 647 TYR A CA 1
ATOM 4929 C C . TYR A 1 647 ? -17.397 6.248 12.905 1.00 89.19 647 TYR A C 1
ATOM 4931 O O . TYR A 1 647 ? -17.645 6.319 11.703 1.00 89.19 647 TYR A O 1
ATOM 4939 N N . ASP A 1 648 ? -17.903 5.263 13.649 1.00 92.62 648 ASP A N 1
ATOM 4940 C CA . ASP A 1 648 ? -18.700 4.182 13.065 1.00 92.62 648 ASP A CA 1
ATOM 4941 C C . ASP A 1 648 ? -20.001 4.689 12.431 1.00 92.62 648 ASP A C 1
ATOM 4943 O O . ASP A 1 648 ? -20.356 4.218 11.351 1.00 92.62 648 ASP A O 1
ATOM 4947 N N . ALA A 1 649 ? -20.678 5.684 13.022 1.00 93.19 649 ALA A N 1
ATOM 4948 C CA . ALA A 1 649 ? -21.842 6.306 12.382 1.00 93.19 649 ALA A CA 1
ATOM 4949 C C . ALA A 1 649 ? -21.472 7.075 11.108 1.00 93.19 649 ALA A C 1
ATOM 4951 O O . ALA A 1 649 ? -22.198 6.995 10.119 1.00 93.19 649 ALA A O 1
ATOM 4952 N N . TYR A 1 650 ? -20.341 7.786 11.116 1.00 91.38 650 TYR A N 1
ATOM 4953 C CA . TYR A 1 650 ? -19.850 8.526 9.952 1.00 91.38 650 TYR A CA 1
ATOM 4954 C C . TYR A 1 650 ? -19.544 7.578 8.787 1.00 91.38 650 TYR A C 1
ATOM 4956 O O . TYR A 1 650 ? -20.110 7.725 7.705 1.00 91.38 650 TYR A O 1
ATOM 4964 N N . TRP A 1 651 ? -18.728 6.550 9.025 1.00 90.38 651 TRP A N 1
ATOM 4965 C CA . TRP A 1 651 ? -18.368 5.572 8.000 1.00 90.38 651 TRP A CA 1
ATOM 4966 C C . TRP A 1 651 ? -19.559 4.725 7.543 1.00 90.38 651 TRP A C 1
ATOM 4968 O O . TRP A 1 651 ? -19.681 4.425 6.357 1.00 90.38 651 TRP A O 1
ATOM 4978 N N . SER A 1 652 ? -20.477 4.388 8.456 1.00 90.94 652 SER A N 1
ATOM 4979 C CA . SER A 1 652 ? -21.714 3.685 8.106 1.00 90.94 652 SER A CA 1
ATOM 4980 C C . SER A 1 652 ? -22.625 4.529 7.211 1.00 90.94 652 SER A C 1
ATOM 4982 O O . SER A 1 652 ? -23.214 3.983 6.282 1.00 90.94 652 SER A O 1
ATOM 4984 N N . ALA A 1 653 ? -22.722 5.842 7.440 1.00 91.00 653 ALA A N 1
ATOM 4985 C CA . ALA A 1 653 ? -23.512 6.739 6.597 1.00 91.00 653 ALA A CA 1
ATOM 4986 C C . ALA A 1 653 ? -22.932 6.888 5.180 1.00 91.00 653 ALA A C 1
ATOM 4988 O O . ALA A 1 653 ? -23.689 7.095 4.234 1.00 91.00 653 ALA A O 1
ATOM 4989 N N . LEU A 1 654 ? -21.611 6.751 5.038 1.00 89.50 654 LEU A N 1
ATOM 4990 C CA . LEU A 1 654 ? -20.919 6.748 3.749 1.00 89.50 654 LEU A CA 1
ATOM 4991 C C . LEU A 1 654 ? -21.012 5.407 3.006 1.00 89.50 654 LEU A C 1
ATOM 4993 O O . LEU A 1 654 ? -20.630 5.355 1.845 1.00 89.50 654 LEU A O 1
ATOM 4997 N N . GLY A 1 655 ? -21.489 4.335 3.651 1.00 86.75 655 GLY A N 1
ATOM 4998 C CA . GLY A 1 655 ? -21.507 2.994 3.057 1.00 86.75 655 GLY A CA 1
ATOM 4999 C C . GLY A 1 655 ? -20.112 2.381 2.892 1.00 86.75 655 GLY A C 1
ATOM 5000 O O . GLY A 1 655 ? -19.881 1.641 1.941 1.00 86.75 655 GLY A O 1
ATOM 5001 N N . VAL A 1 656 ? -19.170 2.716 3.783 1.00 84.44 656 VAL A N 1
ATOM 5002 C CA . VAL A 1 656 ? -17.745 2.371 3.650 1.00 84.44 656 VAL A CA 1
ATOM 5003 C C . VAL A 1 656 ? -17.258 1.423 4.748 1.00 84.44 656 VAL A C 1
ATOM 5005 O O . VAL A 1 656 ? -17.481 1.623 5.951 1.00 84.44 656 VAL A O 1
ATOM 5008 N N . GLY A 1 657 ? -16.466 0.432 4.336 1.00 78.75 657 GLY A N 1
ATOM 5009 C CA . GLY A 1 657 ? -15.939 -0.631 5.189 1.00 78.75 657 GLY A CA 1
ATOM 5010 C C . GLY A 1 657 ? -17.030 -1.582 5.705 1.00 78.75 657 GLY A C 1
ATOM 5011 O O . GLY A 1 657 ? -18.014 -1.788 5.006 1.00 78.75 657 GLY A O 1
ATOM 5012 N N . PRO A 1 658 ? -16.880 -2.209 6.890 1.00 80.12 658 PRO A N 1
ATOM 5013 C CA . PRO A 1 658 ? -17.749 -3.324 7.276 1.00 80.12 658 PRO A CA 1
ATOM 5014 C C . PRO A 1 658 ? -19.233 -2.948 7.461 1.00 80.12 658 PRO A C 1
ATOM 5016 O O . PRO A 1 658 ? -19.556 -2.025 8.207 1.00 80.12 658 PRO A O 1
ATOM 5019 N N . ASP A 1 659 ? -20.144 -3.750 6.897 1.00 79.12 659 ASP A N 1
ATOM 5020 C CA . ASP A 1 659 ? -21.606 -3.521 6.887 1.00 79.12 659 ASP A CA 1
ATOM 5021 C C . ASP A 1 659 ? -22.283 -3.481 8.282 1.00 79.12 659 ASP A C 1
ATOM 5023 O O . ASP A 1 659 ? -23.447 -3.103 8.403 1.00 79.12 659 ASP A O 1
ATOM 5027 N N . ARG A 1 660 ? -21.571 -3.859 9.358 1.00 88.69 660 ARG A N 1
ATOM 5028 C CA . ARG A 1 660 ? -22.095 -3.997 10.737 1.00 88.69 660 ARG A CA 1
ATOM 5029 C C . ARG A 1 660 ? -21.396 -3.101 11.771 1.00 88.69 660 ARG A C 1
ATOM 5031 O O . ARG A 1 660 ? -21.321 -3.461 12.943 1.00 88.69 660 ARG A O 1
ATOM 5038 N N . ARG A 1 661 ? -20.871 -1.935 11.377 1.00 91.25 661 ARG A N 1
ATOM 5039 C CA . ARG A 1 661 ? -20.177 -0.986 12.285 1.00 91.25 661 ARG A CA 1
ATOM 5040 C C . ARG A 1 661 ? -20.943 -0.656 13.560 1.00 91.25 661 ARG A C 1
ATOM 5042 O O . ARG A 1 661 ? -20.443 -0.939 14.647 1.00 91.25 661 ARG A O 1
ATOM 5049 N N . LEU A 1 662 ? -22.151 -0.115 13.424 1.00 94.38 662 LEU A N 1
ATOM 5050 C CA . LEU A 1 662 ? -22.961 0.306 14.571 1.00 94.38 662 LEU A CA 1
ATOM 5051 C C . LEU A 1 662 ? -23.434 -0.878 15.420 1.00 94.38 662 LEU A C 1
ATOM 5053 O O . LEU A 1 662 ? -23.375 -0.816 16.643 1.00 94.38 662 LEU A O 1
ATOM 5057 N N . GLU A 1 663 ? -23.845 -1.971 14.781 1.00 95.25 663 GLU A N 1
ATOM 5058 C CA . GLU A 1 663 ? -24.273 -3.185 15.480 1.00 95.25 663 GLU A CA 1
ATOM 5059 C C . GLU A 1 663 ? -23.126 -3.776 16.316 1.00 95.25 663 GLU A C 1
ATOM 5061 O O . GLU A 1 663 ? -23.276 -3.978 17.516 1.00 95.25 663 GLU A O 1
ATOM 5066 N N . SER A 1 664 ? -21.942 -3.934 15.719 1.00 94.88 664 SER A N 1
ATOM 5067 C CA . SER A 1 664 ? -20.733 -4.414 16.398 1.00 94.88 664 SER A CA 1
ATOM 5068 C C . SER A 1 664 ? -20.307 -3.510 17.564 1.00 94.88 664 SER A C 1
ATOM 5070 O O . SER A 1 664 ? -19.910 -4.003 18.621 1.00 94.88 664 SER A O 1
ATOM 5072 N N . ALA A 1 665 ? -20.411 -2.186 17.410 1.00 95.25 665 ALA A N 1
ATOM 5073 C CA . ALA A 1 665 ? -20.112 -1.245 18.488 1.00 95.25 665 ALA A CA 1
ATOM 5074 C C . ALA A 1 665 ? -21.103 -1.372 19.661 1.00 95.25 665 ALA A C 1
ATOM 5076 O O . ALA A 1 665 ? -20.685 -1.357 20.823 1.00 95.25 665 ALA A O 1
ATOM 5077 N N . ALA A 1 666 ? -22.400 -1.537 19.372 1.00 96.69 666 ALA A N 1
ATOM 5078 C CA . ALA A 1 666 ? -23.421 -1.783 20.389 1.00 96.69 666 ALA A CA 1
ATOM 5079 C C . ALA A 1 666 ? -23.172 -3.113 21.118 1.00 96.69 666 ALA A C 1
ATOM 5081 O O . ALA A 1 666 ? -23.104 -3.129 22.349 1.00 96.69 666 ALA A O 1
ATOM 5082 N N . GLU A 1 667 ? -22.939 -4.196 20.370 1.00 96.88 667 GLU A N 1
ATOM 5083 C CA . GLU A 1 667 ? -22.610 -5.520 20.909 1.00 96.88 667 GLU A CA 1
ATOM 5084 C C . GLU A 1 667 ? -21.377 -5.466 21.827 1.00 96.88 667 GLU A C 1
ATOM 5086 O O . GLU A 1 667 ? -21.390 -6.057 22.908 1.00 96.88 667 GLU A O 1
ATOM 5091 N N . LEU A 1 668 ? -20.330 -4.717 21.457 1.00 96.88 668 LEU A N 1
ATOM 5092 C CA . LEU A 1 668 ? -19.108 -4.577 22.257 1.00 96.88 668 LEU A CA 1
ATOM 5093 C C . LEU A 1 668 ? -19.357 -3.858 23.588 1.00 96.88 668 LEU A C 1
ATOM 5095 O O . LEU A 1 668 ? -18.913 -4.320 24.644 1.00 96.88 668 LEU A O 1
ATOM 5099 N N . LEU A 1 669 ? -20.077 -2.734 23.564 1.00 96.56 669 LEU A N 1
ATOM 5100 C CA . LEU A 1 669 ? -20.408 -1.980 24.777 1.00 96.56 669 LEU A CA 1
ATOM 5101 C C . LEU A 1 669 ? -21.321 -2.782 25.710 1.00 96.56 669 LEU A C 1
ATOM 5103 O O . LEU A 1 669 ? -21.102 -2.795 26.927 1.00 96.56 669 LEU A O 1
ATOM 5107 N N . THR A 1 670 ? -22.301 -3.491 25.152 1.00 97.25 670 THR A N 1
ATOM 5108 C CA . THR A 1 670 ? -23.178 -4.404 25.892 1.00 97.25 670 THR A CA 1
ATOM 5109 C C . THR A 1 670 ? -22.385 -5.565 26.494 1.00 97.25 670 THR A C 1
ATOM 5111 O O . THR A 1 670 ? -22.501 -5.833 27.693 1.00 97.25 670 THR A O 1
ATOM 5114 N N . ALA A 1 671 ? -21.483 -6.183 25.728 1.00 97.06 671 ALA A N 1
ATOM 5115 C CA . ALA A 1 671 ? -20.611 -7.251 26.206 1.00 97.06 671 ALA A CA 1
ATOM 5116 C C . ALA A 1 671 ? -19.712 -6.799 27.370 1.00 97.06 671 ALA A C 1
ATOM 5118 O O . ALA A 1 671 ? -19.526 -7.552 28.334 1.00 97.06 671 ALA A O 1
ATOM 5119 N N . LEU A 1 672 ? -19.174 -5.577 27.320 1.00 96.62 672 LEU A N 1
ATOM 5120 C CA . LEU A 1 672 ? -18.407 -4.993 28.422 1.00 96.62 672 LEU A CA 1
ATOM 5121 C C . LEU A 1 672 ? -19.297 -4.714 29.637 1.00 96.62 672 LEU A C 1
ATOM 5123 O O . LEU A 1 672 ? -18.912 -5.039 30.763 1.00 96.62 672 LEU A O 1
ATOM 5127 N N . ARG A 1 673 ? -20.501 -4.166 29.441 1.00 96.38 673 ARG A N 1
ATOM 5128 C CA . ARG A 1 673 ? -21.444 -3.896 30.537 1.00 96.38 673 ARG A CA 1
ATOM 5129 C C . ARG A 1 673 ? -21.782 -5.172 31.291 1.00 96.38 673 ARG A C 1
ATOM 5131 O O . ARG A 1 673 ? -21.766 -5.164 32.519 1.00 96.38 673 ARG A O 1
ATOM 5138 N N . ASP A 1 674 ? -22.038 -6.258 30.581 1.00 96.50 674 ASP A N 1
ATOM 5139 C CA . ASP A 1 674 ? -22.406 -7.531 31.200 1.00 96.50 674 ASP A CA 1
ATOM 5140 C C . ASP A 1 674 ? -21.268 -8.113 32.053 1.00 96.50 674 ASP A C 1
ATOM 5142 O O . ASP A 1 674 ? -21.516 -8.833 33.022 1.00 96.50 674 ASP A O 1
ATOM 5146 N N . ARG A 1 675 ? -20.015 -7.752 31.744 1.00 96.00 675 ARG A N 1
ATOM 5147 C CA . ARG A 1 675 ? -18.814 -8.187 32.471 1.00 96.00 675 ARG A CA 1
ATOM 5148 C C . ARG A 1 675 ? -18.455 -7.288 33.649 1.00 96.00 675 ARG A C 1
ATOM 5150 O O . ARG A 1 675 ? -18.044 -7.793 34.694 1.00 96.00 675 ARG A O 1
ATOM 5157 N N . VAL A 1 676 ? -18.564 -5.966 33.496 1.00 95.75 676 VAL A N 1
ATOM 5158 C CA . VAL A 1 676 ? -18.035 -5.001 34.483 1.00 95.75 676 VAL A CA 1
ATOM 5159 C C . VAL A 1 676 ? -19.055 -4.015 35.053 1.00 95.75 676 VAL A C 1
ATOM 5161 O O . VAL A 1 676 ? -18.724 -3.269 35.976 1.00 95.75 676 VAL A O 1
ATOM 5164 N N . GLY A 1 677 ? -20.288 -4.028 34.554 1.00 95.38 677 GLY A N 1
ATOM 5165 C CA . GLY A 1 677 ? -21.364 -3.113 34.925 1.00 95.38 677 GLY A CA 1
ATOM 5166 C C . GLY A 1 677 ? -21.330 -1.779 34.170 1.00 95.38 677 GLY A C 1
ATOM 5167 O O . GLY A 1 677 ? -20.274 -1.289 33.769 1.00 95.38 677 GLY A O 1
ATOM 5168 N N . ALA A 1 678 ? -22.506 -1.161 34.016 1.00 92.56 678 ALA A N 1
ATOM 5169 C CA . ALA A 1 678 ? -22.699 0.069 33.239 1.00 92.56 678 ALA A CA 1
ATOM 5170 C C . ALA A 1 678 ? -21.854 1.254 33.737 1.00 92.56 678 ALA A C 1
ATOM 5172 O O . ALA A 1 678 ? -21.249 1.954 32.931 1.00 92.56 678 ALA A O 1
ATOM 5173 N N . GLU A 1 679 ? -21.752 1.449 35.057 1.00 92.44 679 GLU A N 1
ATOM 5174 C CA . GLU A 1 679 ? -20.958 2.546 35.634 1.00 92.44 679 GLU A CA 1
ATOM 5175 C C . GLU A 1 679 ? -19.475 2.449 35.255 1.00 92.44 679 GLU A C 1
ATOM 5177 O O . GLU A 1 679 ? -18.828 3.460 34.982 1.00 92.44 679 GLU A O 1
ATOM 5182 N N . ARG A 1 680 ? -18.928 1.228 35.206 1.00 92.44 680 ARG A N 1
ATOM 5183 C CA . ARG A 1 680 ? -17.519 1.011 34.876 1.00 92.44 680 ARG A CA 1
ATOM 5184 C C . ARG A 1 680 ? -17.254 1.186 33.384 1.00 92.44 680 ARG A C 1
ATOM 5186 O O . ARG A 1 680 ? -16.253 1.805 33.038 1.00 92.44 680 ARG A O 1
ATOM 5193 N N . VAL A 1 681 ? -18.166 0.725 32.522 1.00 93.06 681 VAL A N 1
ATOM 5194 C CA . VAL A 1 681 ? -18.111 1.009 31.075 1.00 93.06 681 VAL A CA 1
ATOM 5195 C C . VAL A 1 681 ? -18.154 2.512 30.819 1.00 93.06 681 VAL A C 1
ATOM 5197 O O . VAL A 1 681 ? -17.309 3.026 30.091 1.00 93.06 681 VAL A O 1
ATOM 5200 N N . ALA A 1 682 ? -19.067 3.234 31.474 1.00 90.62 682 ALA A N 1
ATOM 5201 C CA . ALA A 1 682 ? -19.137 4.688 31.369 1.00 90.62 682 ALA A CA 1
ATOM 5202 C C . ALA A 1 682 ? -17.834 5.366 31.807 1.00 90.62 682 ALA A C 1
ATOM 5204 O O . ALA A 1 682 ? -17.369 6.282 31.133 1.00 90.62 682 ALA A O 1
ATOM 5205 N N . GLY A 1 683 ? -17.201 4.882 32.879 1.00 90.12 683 GLY A N 1
ATOM 5206 C CA . GLY A 1 683 ? -15.882 5.353 33.302 1.00 90.12 683 GLY A CA 1
ATOM 5207 C C . GLY A 1 683 ? -14.795 5.163 32.238 1.00 90.12 683 GLY A C 1
ATOM 5208 O O . GLY A 1 683 ? -14.003 6.077 32.023 1.00 90.12 683 GLY A O 1
ATOM 5209 N N . PHE A 1 684 ? -14.769 4.017 31.550 1.00 90.50 684 PHE A N 1
ATOM 5210 C CA . PHE A 1 684 ? -13.801 3.760 30.477 1.00 90.50 684 PHE A CA 1
ATOM 5211 C C . PHE A 1 684 ? -14.011 4.671 29.265 1.00 90.50 684 PHE A C 1
ATOM 5213 O O . PHE A 1 684 ? -13.059 5.295 28.802 1.00 90.50 684 PHE A O 1
ATOM 5220 N N . VAL A 1 685 ? -15.257 4.803 28.797 1.00 89.75 685 VAL A N 1
ATOM 5221 C CA . VAL A 1 685 ? -15.598 5.684 27.669 1.00 89.75 685 VAL A CA 1
ATOM 5222 C C . VAL A 1 685 ? -15.256 7.140 27.997 1.00 89.75 685 VAL A C 1
ATOM 5224 O O . VAL A 1 685 ? -14.639 7.829 27.191 1.00 89.75 685 VAL A O 1
ATOM 5227 N N . LEU A 1 686 ? -15.600 7.612 29.200 1.00 87.75 686 LEU A N 1
ATOM 5228 C CA . LEU A 1 686 ? -15.318 8.990 29.610 1.00 87.75 686 LEU A CA 1
ATOM 5229 C C . LEU A 1 686 ? -13.826 9.273 29.780 1.00 87.75 686 LEU A C 1
ATOM 5231 O O . LEU A 1 686 ? -13.398 10.372 29.445 1.00 87.75 686 LEU A O 1
ATOM 5235 N N . GLY A 1 687 ? -13.042 8.300 30.254 1.00 84.06 687 GLY A N 1
ATOM 5236 C CA . GLY A 1 687 ? -11.583 8.419 30.289 1.00 84.06 687 GLY A CA 1
ATOM 5237 C C . GLY A 1 687 ? -11.013 8.696 28.897 1.00 84.06 687 GLY A C 1
ATOM 5238 O O . GLY A 1 687 ? -10.298 9.678 28.717 1.00 84.06 687 GLY A O 1
ATOM 5239 N N . GLY A 1 688 ? -11.432 7.910 27.899 1.00 81.50 688 GLY A N 1
ATOM 5240 C CA . GLY A 1 688 ? -11.024 8.109 26.504 1.00 81.50 688 GLY A CA 1
ATOM 5241 C C . GLY A 1 688 ? -11.461 9.449 25.922 1.00 81.50 688 GLY A C 1
ATOM 5242 O O . GLY A 1 688 ? -10.674 10.103 25.244 1.00 81.50 688 GLY A O 1
ATOM 5243 N N . VAL A 1 689 ? -12.677 9.902 26.244 1.00 84.88 689 VAL A N 1
ATOM 5244 C CA . VAL A 1 689 ? -13.180 11.220 25.826 1.00 84.88 689 VAL A CA 1
ATOM 5245 C C . VAL A 1 689 ? -12.335 12.347 26.410 1.00 84.88 689 VAL A C 1
ATOM 5247 O O . VAL A 1 689 ? -12.021 13.290 25.693 1.00 84.88 689 VAL A O 1
ATOM 5250 N N . THR A 1 690 ? -11.964 12.280 27.690 1.00 83.19 690 THR A N 1
ATOM 5251 C CA . THR A 1 690 ? -11.122 13.308 28.319 1.00 83.19 690 THR A CA 1
ATOM 5252 C C . THR A 1 690 ? -9.728 13.351 27.697 1.00 83.19 690 THR A C 1
ATOM 5254 O O . THR A 1 690 ? -9.269 14.437 27.344 1.00 83.19 690 THR A O 1
ATOM 5257 N N . ASP A 1 691 ? -9.091 12.194 27.502 1.00 80.19 691 ASP A N 1
ATOM 5258 C CA . ASP A 1 691 ? -7.771 12.110 26.866 1.00 80.19 691 ASP A CA 1
ATOM 5259 C C . ASP A 1 691 ? -7.811 12.683 25.441 1.00 80.19 691 ASP A C 1
ATOM 5261 O O . ASP A 1 691 ? -6.963 13.491 25.057 1.00 80.19 691 ASP A O 1
ATOM 5265 N N . TYR A 1 692 ? -8.856 12.349 24.680 1.00 80.25 692 TYR A N 1
ATOM 5266 C CA . TYR A 1 692 ? -9.031 12.852 23.323 1.00 80.25 692 TYR A CA 1
ATOM 5267 C C . TYR A 1 692 ? -9.318 14.361 23.297 1.00 80.25 692 TYR A C 1
ATOM 5269 O O . TYR A 1 692 ? -8.711 15.087 22.515 1.00 80.25 692 TYR A O 1
ATOM 5277 N N . LEU A 1 693 ? -10.201 14.877 24.160 1.00 82.62 693 LEU A N 1
ATOM 5278 C CA . LEU A 1 693 ? -10.479 16.319 24.239 1.00 82.62 693 LEU A CA 1
ATOM 5279 C C . LEU A 1 693 ? -9.226 17.131 24.597 1.00 82.62 693 LEU A C 1
ATOM 5281 O O . LEU A 1 693 ? -9.078 18.257 24.119 1.00 82.62 693 LEU A O 1
ATOM 5285 N N . SER A 1 694 ? -8.307 16.563 25.385 1.00 84.56 694 SER A N 1
ATOM 5286 C CA . SER A 1 694 ? -6.995 17.169 25.626 1.00 84.56 694 SER A CA 1
ATOM 5287 C C . SER A 1 694 ? -6.164 17.251 24.342 1.00 84.56 694 SER A C 1
ATOM 5289 O O . SER A 1 694 ? -5.573 18.296 24.083 1.00 84.56 694 SER A O 1
ATOM 5291 N N . ALA A 1 695 ? -6.141 16.186 23.535 1.00 81.81 695 ALA A N 1
ATOM 5292 C CA . ALA A 1 695 ? -5.412 16.141 22.264 1.00 81.81 695 ALA A CA 1
ATOM 5293 C C . ALA A 1 695 ? -6.014 17.067 21.186 1.00 81.81 695 ALA A C 1
ATOM 5295 O O . ALA A 1 695 ? -5.294 17.653 20.382 1.00 81.81 695 ALA A O 1
ATOM 5296 N N . VAL A 1 696 ? -7.332 17.287 21.204 1.00 83.19 696 VAL A N 1
ATOM 5297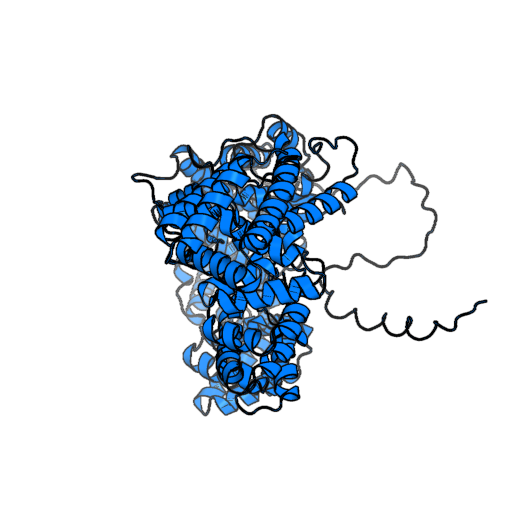 C CA . VAL A 1 696 ? -7.974 18.340 20.394 1.00 83.19 696 VAL A CA 1
ATOM 5298 C C . VAL A 1 696 ? -7.496 19.725 20.833 1.00 83.19 696 VAL A C 1
ATOM 5300 O O . VAL A 1 696 ? -7.207 20.578 19.999 1.00 83.19 696 VAL A O 1
ATOM 5303 N N . GLY A 1 697 ? -7.370 19.953 22.144 1.00 79.19 697 GLY A N 1
ATOM 5304 C CA . GLY A 1 697 ? -6.871 21.215 22.695 1.00 79.19 697 GLY A CA 1
ATOM 5305 C C . GLY A 1 697 ? -5.418 21.534 22.321 1.00 79.19 697 GLY A C 1
ATOM 5306 O O . GLY A 1 697 ? -5.057 22.710 22.280 1.00 79.19 697 GLY A O 1
ATOM 5307 N N . THR A 1 698 ? -4.598 20.517 22.037 1.00 80.56 698 THR A N 1
ATOM 5308 C CA . THR A 1 698 ? -3.210 20.663 21.562 1.00 80.56 698 THR A CA 1
ATOM 5309 C C . THR A 1 698 ? -3.082 20.708 20.039 1.00 80.56 698 THR A C 1
ATOM 5311 O O . THR A 1 698 ? -2.005 21.038 19.548 1.00 80.56 698 THR A O 1
ATOM 5314 N N . GLY A 1 699 ? -4.166 20.447 19.298 1.00 78.69 699 GLY A N 1
ATOM 5315 C CA . GLY A 1 699 ? -4.175 20.403 17.832 1.00 78.69 699 GLY A CA 1
ATOM 5316 C C . GLY A 1 699 ? -3.726 19.065 17.232 1.00 78.69 699 GLY A C 1
ATOM 5317 O O . GLY A 1 699 ? -3.529 18.979 16.024 1.00 78.69 699 GLY A O 1
ATOM 5318 N N . ASP A 1 700 ? -3.582 18.016 18.046 1.00 81.62 700 ASP A N 1
ATOM 5319 C CA . ASP A 1 700 ? -3.137 16.693 17.586 1.00 81.62 700 ASP A CA 1
ATOM 5320 C C . ASP A 1 700 ? -4.277 15.876 16.948 1.00 81.62 700 ASP A C 1
ATOM 5322 O O . ASP A 1 700 ? -4.028 14.896 16.242 1.00 81.62 700 ASP A O 1
ATOM 5326 N N . LEU A 1 701 ? -5.532 16.265 17.202 1.00 82.12 701 LEU A N 1
ATOM 5327 C CA . LEU A 1 701 ? -6.747 15.570 16.774 1.00 82.12 701 LEU A CA 1
ATOM 5328 C C . LEU A 1 701 ? -7.851 16.538 16.319 1.00 82.12 701 LEU A C 1
ATOM 5330 O O . LEU A 1 701 ? -7.799 17.740 16.582 1.00 82.12 701 LEU A O 1
ATOM 5334 N N . GLU A 1 702 ? -8.870 15.998 15.648 1.00 81.38 702 GLU A N 1
ATOM 5335 C CA . GLU A 1 702 ? -9.960 16.771 15.042 1.00 81.38 702 GLU A CA 1
ATOM 5336 C C . GLU A 1 702 ? -10.933 17.376 16.058 1.00 81.38 702 GLU A C 1
ATOM 5338 O O . GLU A 1 702 ? -11.326 16.742 17.042 1.00 81.38 702 GLU A O 1
ATOM 5343 N N . THR A 1 703 ? -11.426 18.582 15.771 1.00 84.25 703 THR A N 1
ATOM 5344 C CA . THR A 1 703 ? -12.378 19.284 16.648 1.00 84.25 703 THR A CA 1
ATOM 5345 C C . THR A 1 703 ? -13.762 18.626 16.701 1.00 84.25 703 THR A C 1
ATOM 5347 O O . THR A 1 703 ? -14.498 18.767 17.681 1.00 84.25 703 THR A O 1
ATOM 5350 N N . GLU A 1 704 ? -14.099 17.860 15.667 1.00 85.50 704 GLU A N 1
ATOM 5351 C CA . GLU A 1 704 ? -15.377 17.205 15.421 1.00 85.50 704 GLU A CA 1
ATOM 5352 C C . GLU A 1 704 ? -15.553 15.922 16.233 1.00 85.50 704 GLU A C 1
ATOM 5354 O O . GLU A 1 704 ? -16.680 15.428 16.347 1.00 85.50 704 GLU A O 1
ATOM 5359 N N . TYR A 1 705 ? -14.486 15.387 16.832 1.00 85.44 705 TYR A N 1
ATOM 5360 C CA . TYR A 1 705 ? -14.518 14.107 17.541 1.00 85.44 705 TYR A CA 1
ATOM 5361 C C . TYR A 1 705 ? -15.666 14.005 18.537 1.00 85.44 705 TYR A C 1
ATOM 5363 O O . TYR A 1 705 ? -16.381 13.007 18.581 1.00 85.44 705 TYR A O 1
ATOM 5371 N N . ARG A 1 706 ? -15.894 15.061 19.325 1.00 87.06 706 ARG A N 1
ATOM 5372 C CA . ARG A 1 706 ? -16.954 15.049 20.335 1.00 87.06 706 ARG A CA 1
ATOM 5373 C C . ARG A 1 706 ? -18.334 14.901 19.702 1.00 87.06 706 ARG A C 1
ATOM 5375 O O . ARG A 1 706 ? -19.146 14.127 20.203 1.00 87.06 706 ARG A O 1
ATOM 5382 N N . SER A 1 707 ? -18.605 15.645 18.630 1.00 89.94 707 SER A N 1
ATOM 5383 C CA . SER A 1 707 ? -19.856 15.513 17.878 1.00 89.94 707 SER A CA 1
ATOM 5384 C C . SER A 1 707 ? -19.986 14.124 17.263 1.00 89.94 707 SER A C 1
ATOM 5386 O O . SER A 1 707 ? -21.033 13.511 17.441 1.00 89.94 707 SER A O 1
ATOM 5388 N N . ARG A 1 708 ? -18.922 13.579 16.657 1.00 91.00 708 ARG A N 1
ATOM 5389 C CA . ARG A 1 708 ? -18.920 12.220 16.085 1.00 91.00 708 ARG A CA 1
ATOM 5390 C C . ARG A 1 708 ? -19.189 11.146 17.132 1.00 91.00 708 ARG A C 1
ATOM 5392 O O . ARG A 1 708 ? -19.969 10.230 16.899 1.00 91.00 708 ARG A O 1
ATOM 5399 N N . HIS A 1 709 ? -18.627 11.305 18.326 1.00 90.25 709 HIS A N 1
ATOM 5400 C CA . HIS A 1 709 ? -18.839 10.368 19.421 1.00 90.25 709 HIS A CA 1
ATOM 5401 C C . HIS A 1 709 ? -20.300 10.403 19.888 1.00 90.25 709 HIS A C 1
ATOM 5403 O O . HIS A 1 709 ? -20.921 9.358 20.065 1.00 90.25 709 HIS A O 1
ATOM 5409 N N . ILE A 1 710 ? -20.881 11.598 20.033 1.00 91.56 710 ILE A N 1
ATOM 5410 C CA . ILE A 1 710 ? -22.302 11.747 20.374 1.00 91.56 710 ILE A CA 1
ATOM 5411 C C . ILE A 1 710 ? -23.186 11.127 19.286 1.00 91.56 710 ILE A C 1
ATOM 5413 O O . ILE A 1 710 ? -24.064 10.338 19.624 1.00 91.56 710 ILE A O 1
ATOM 5417 N N . GLU A 1 711 ? -22.935 11.447 18.014 1.00 95.00 711 GLU A N 1
ATOM 5418 C CA . GLU A 1 711 ? -23.665 10.904 16.860 1.00 95.00 711 GLU A CA 1
ATOM 5419 C C . GLU A 1 711 ? -23.645 9.375 16.859 1.00 95.00 711 GLU A C 1
ATOM 5421 O O . GLU A 1 711 ? -24.699 8.747 16.756 1.00 95.00 711 GLU A O 1
ATOM 5426 N N . THR A 1 712 ? -22.469 8.771 17.047 1.00 94.94 712 THR A N 1
ATOM 5427 C CA . THR A 1 712 ? -22.344 7.316 17.104 1.00 94.94 712 THR A CA 1
ATOM 5428 C C . THR A 1 712 ? -23.122 6.732 18.274 1.00 94.94 712 THR A C 1
ATOM 5430 O O . THR A 1 712 ? -23.952 5.857 18.050 1.00 94.94 712 THR A O 1
ATOM 5433 N N . ILE A 1 713 ? -22.924 7.214 19.506 1.00 95.25 713 ILE A N 1
ATOM 5434 C CA . ILE A 1 713 ? -23.602 6.654 20.690 1.00 95.25 713 ILE A CA 1
ATOM 5435 C C . ILE A 1 713 ? -25.125 6.804 20.594 1.00 95.25 713 ILE A C 1
ATOM 5437 O O . ILE A 1 713 ? -25.859 5.911 21.011 1.00 95.25 713 ILE A O 1
ATOM 5441 N N . GLU A 1 714 ? -25.619 7.905 20.028 1.00 95.38 714 GLU A N 1
ATOM 5442 C CA . GLU A 1 714 ? -27.049 8.077 19.766 1.00 95.38 714 GLU A CA 1
ATOM 5443 C C . GLU A 1 714 ? -27.561 7.111 18.695 1.00 95.38 714 GLU A C 1
ATOM 5445 O O . GLU A 1 714 ? -28.650 6.557 18.853 1.00 95.38 714 GLU A O 1
ATOM 5450 N N . ALA A 1 715 ? -26.778 6.851 17.646 1.00 96.50 715 ALA A N 1
ATOM 5451 C CA . ALA A 1 715 ? -27.122 5.863 16.628 1.00 96.50 715 ALA A CA 1
ATOM 5452 C C . ALA A 1 715 ? -27.195 4.433 17.200 1.00 96.50 715 ALA A C 1
ATOM 5454 O O . ALA A 1 715 ? -28.027 3.642 16.749 1.00 96.50 715 ALA A O 1
ATOM 5455 N N . LEU A 1 716 ? -26.411 4.112 18.240 1.00 95.94 716 LEU A N 1
ATOM 5456 C CA . LEU A 1 716 ? -26.462 2.803 18.912 1.00 95.94 716 LEU A CA 1
ATOM 5457 C C . LEU A 1 716 ? -27.812 2.517 19.586 1.00 95.94 716 LEU A C 1
ATOM 5459 O O . LEU A 1 716 ? -28.150 1.354 19.789 1.00 95.94 716 LEU A O 1
ATOM 5463 N N . LEU A 1 717 ? -28.630 3.536 19.883 1.00 94.50 717 LEU A N 1
ATOM 5464 C CA . LEU A 1 717 ? -29.969 3.336 20.458 1.00 94.50 717 LEU A CA 1
ATOM 5465 C C . LEU A 1 717 ? -30.879 2.484 19.564 1.00 94.50 717 LEU A C 1
ATOM 5467 O O . LEU A 1 717 ? -31.766 1.804 20.075 1.00 94.50 717 LEU A O 1
ATOM 5471 N N . ALA A 1 718 ? -30.656 2.490 18.246 1.00 94.62 718 ALA A N 1
ATOM 5472 C CA . ALA A 1 718 ? -31.391 1.638 17.312 1.00 94.62 718 ALA A CA 1
ATOM 5473 C C . ALA A 1 718 ? -31.071 0.138 17.473 1.00 94.62 718 ALA A C 1
ATOM 5475 O O . ALA A 1 718 ? -31.844 -0.694 17.002 1.00 94.62 718 ALA A O 1
ATOM 5476 N N . PHE A 1 719 ? -29.966 -0.189 18.149 1.00 95.25 719 PHE A N 1
ATOM 5477 C CA . PHE A 1 719 ? -29.444 -1.540 18.370 1.00 95.25 719 PHE A CA 1
ATOM 5478 C C . PHE A 1 719 ? -29.540 -1.976 19.842 1.00 95.25 719 PHE A C 1
ATOM 5480 O O . PHE A 1 719 ? -28.940 -2.969 20.238 1.00 95.25 719 PHE A O 1
ATOM 5487 N N . ALA A 1 720 ? -30.272 -1.234 20.678 1.00 93.12 720 ALA A N 1
ATOM 5488 C CA . ALA A 1 720 ? -30.525 -1.635 22.056 1.00 93.12 720 ALA A CA 1
ATOM 5489 C C . ALA A 1 720 ? -31.508 -2.820 22.102 1.00 93.12 720 ALA A C 1
ATOM 5491 O O . ALA A 1 720 ? -32.679 -2.675 21.744 1.00 93.12 720 ALA A O 1
ATOM 5492 N N . ASP A 1 721 ? -31.058 -3.972 22.602 1.00 92.31 721 ASP A N 1
ATOM 5493 C CA . ASP A 1 721 ? -31.888 -5.180 22.697 1.00 92.31 721 ASP A CA 1
ATOM 5494 C C . ASP A 1 721 ? -32.838 -5.149 23.901 1.00 92.31 721 ASP A C 1
ATOM 5496 O O . ASP A 1 721 ? -33.894 -5.792 23.914 1.00 92.31 721 ASP A O 1
ATOM 5500 N N . ASN A 1 722 ? -32.469 -4.415 24.951 1.00 92.38 722 ASN A N 1
ATOM 5501 C CA . ASN A 1 722 ? -33.244 -4.311 26.180 1.00 92.38 722 ASN A CA 1
ATOM 5502 C C . ASN A 1 722 ? -33.125 -2.927 26.843 1.00 92.38 722 ASN A C 1
ATOM 5504 O O . ASN A 1 722 ? -32.370 -2.048 26.429 1.00 92.38 722 ASN A O 1
ATOM 5508 N N . ASN A 1 723 ? -33.896 -2.741 27.918 1.00 93.94 723 ASN A N 1
ATOM 5509 C CA . ASN A 1 723 ? -33.926 -1.487 28.669 1.00 93.94 723 ASN A CA 1
ATOM 5510 C C . ASN A 1 723 ? -32.569 -1.133 29.305 1.00 93.94 723 ASN A C 1
ATOM 5512 O O . ASN A 1 723 ? -32.277 0.045 29.483 1.00 93.94 723 ASN A O 1
ATOM 5516 N N . ASP A 1 724 ? -31.741 -2.120 29.648 1.00 93.19 724 ASP A N 1
ATOM 5517 C CA . ASP A 1 724 ? -30.428 -1.865 30.238 1.00 93.19 724 ASP A CA 1
ATOM 5518 C C . ASP A 1 724 ? -29.423 -1.390 29.175 1.00 93.19 724 ASP A C 1
ATOM 5520 O O . ASP A 1 724 ? -28.538 -0.595 29.496 1.00 93.19 724 ASP A O 1
ATOM 5524 N N . ASP A 1 725 ? -29.544 -1.838 27.915 1.00 93.31 725 ASP A N 1
ATOM 5525 C CA . ASP A 1 725 ? -28.736 -1.332 26.788 1.00 93.31 725 ASP A CA 1
ATOM 5526 C C . ASP A 1 725 ? -29.128 0.115 26.492 1.00 93.31 725 ASP A C 1
ATOM 5528 O O . ASP A 1 725 ? -28.278 1.001 26.416 1.00 93.31 725 ASP A O 1
ATOM 5532 N N . GLN A 1 726 ? -30.438 0.373 26.431 1.00 94.19 726 GLN A N 1
ATOM 5533 C CA . GLN A 1 726 ? -30.972 1.713 26.217 1.00 94.19 726 GLN A CA 1
ATOM 5534 C C . GLN A 1 726 ? -30.484 2.690 27.298 1.00 94.19 726 GLN A C 1
ATOM 5536 O O . GLN A 1 726 ? -29.963 3.757 26.977 1.00 94.19 726 GLN A O 1
ATOM 5541 N N . LEU A 1 727 ? -30.596 2.316 28.579 1.00 94.00 727 LEU A N 1
ATOM 5542 C CA . LEU A 1 727 ? -30.124 3.147 29.691 1.00 94.00 727 LEU A CA 1
ATOM 5543 C C . LEU A 1 727 ? -28.612 3.393 29.636 1.00 94.00 727 LEU A C 1
ATOM 5545 O O . LEU A 1 727 ? -28.169 4.504 29.938 1.00 94.00 727 LEU A O 1
ATOM 5549 N N . LEU A 1 728 ? -27.818 2.389 29.249 1.00 94.75 728 LEU A N 1
ATOM 5550 C CA . LEU A 1 728 ? -26.379 2.554 29.060 1.00 94.75 728 LEU A CA 1
ATOM 5551 C C . LEU A 1 728 ? -26.099 3.615 27.989 1.00 94.75 728 LEU A C 1
ATOM 5553 O O . LEU A 1 728 ? -25.423 4.599 28.289 1.00 94.75 728 LEU A O 1
ATOM 5557 N N . PHE A 1 729 ? -26.640 3.465 26.780 1.00 95.81 729 PHE A N 1
ATOM 5558 C CA . PHE A 1 729 ? -26.361 4.378 25.666 1.00 95.81 729 PHE A CA 1
ATOM 5559 C C . PHE A 1 729 ? -26.870 5.805 25.932 1.00 95.81 729 PHE A C 1
ATOM 5561 O O . PHE A 1 729 ? -26.146 6.773 25.689 1.00 95.81 729 PHE A O 1
ATOM 5568 N N . GLU A 1 730 ? -28.057 5.962 26.530 1.00 94.06 730 GLU A N 1
ATOM 5569 C CA . GLU A 1 730 ? -28.572 7.271 26.960 1.00 94.06 730 GLU A CA 1
ATOM 5570 C C . GLU A 1 730 ? -27.647 7.933 27.995 1.00 94.06 730 GLU A C 1
ATOM 5572 O O . GLU A 1 730 ? -27.350 9.130 27.897 1.00 94.06 730 GLU A O 1
ATOM 5577 N N . SER A 1 731 ? -27.153 7.160 28.971 1.00 93.06 731 SER A N 1
ATOM 5578 C CA . SER A 1 731 ? -26.245 7.668 30.003 1.00 93.06 731 SER A CA 1
ATOM 5579 C C . SER A 1 731 ? -24.885 8.084 29.436 1.00 93.06 731 SER A C 1
ATOM 5581 O O . SER A 1 731 ? -24.372 9.140 29.813 1.00 93.06 731 SER A O 1
ATOM 5583 N N . LEU A 1 732 ? -24.339 7.318 28.485 1.00 93.81 732 LEU A N 1
ATOM 5584 C CA . LEU A 1 732 ? -23.096 7.640 27.785 1.00 93.81 732 LEU A CA 1
ATOM 5585 C C . LEU A 1 732 ? -23.248 8.935 26.980 1.00 93.81 732 LEU A C 1
ATOM 5587 O O . LEU A 1 732 ? -22.449 9.855 27.155 1.00 93.81 732 LEU A O 1
ATOM 5591 N N . SER A 1 733 ? -24.312 9.058 26.178 1.00 93.50 733 SER A N 1
ATOM 5592 C CA . SER A 1 733 ? -24.602 10.276 25.405 1.00 93.50 733 SER A CA 1
ATOM 5593 C C . SER A 1 733 ? -24.695 11.507 26.314 1.00 93.50 733 SER A C 1
ATOM 5595 O O . SER A 1 733 ? -24.061 12.534 26.054 1.00 93.50 733 SER A O 1
ATOM 5597 N N . ALA A 1 734 ? -25.426 11.407 27.430 1.00 91.25 734 ALA A N 1
ATOM 5598 C CA . ALA A 1 734 ? -25.546 12.494 28.399 1.00 91.25 734 ALA A CA 1
ATOM 5599 C C . ALA A 1 734 ? -24.196 12.867 29.036 1.00 91.25 734 ALA A C 1
ATOM 5601 O O . ALA A 1 734 ? -23.886 14.053 29.180 1.00 91.25 734 ALA A O 1
ATOM 5602 N N . ALA A 1 735 ? -23.379 11.873 29.386 1.00 89.12 735 ALA A N 1
ATOM 5603 C CA . ALA A 1 735 ? -22.085 12.100 30.008 1.00 89.12 735 ALA A CA 1
ATOM 5604 C C . ALA A 1 735 ? -21.096 12.774 29.040 1.00 89.12 735 ALA A C 1
ATOM 5606 O O . ALA A 1 735 ? -20.489 13.785 29.402 1.00 89.12 735 ALA A O 1
ATOM 5607 N N . ILE A 1 736 ? -21.019 12.325 27.784 1.00 89.50 736 ILE A N 1
ATOM 5608 C CA . ILE A 1 736 ? -20.169 12.928 26.739 1.00 89.50 736 ILE A CA 1
ATOM 5609 C C . ILE A 1 736 ? -20.593 14.382 26.456 1.00 89.50 736 ILE A C 1
ATOM 5611 O O . ILE A 1 736 ? -19.755 15.287 26.356 1.00 89.50 736 ILE A O 1
ATOM 5615 N N . LYS A 1 737 ? -21.905 14.659 26.423 1.00 89.69 737 LYS A N 1
ATOM 5616 C CA . LYS A 1 737 ? -22.466 16.024 26.315 1.00 89.69 737 LYS A CA 1
ATOM 5617 C C . LYS A 1 737 ? -22.140 16.929 27.504 1.00 89.69 737 LYS A C 1
ATOM 5619 O O . LYS A 1 737 ? -22.196 18.152 27.366 1.00 89.69 737 LYS A O 1
ATOM 5624 N N . SER A 1 738 ? -21.779 16.362 28.649 1.00 87.31 738 SER A N 1
ATOM 5625 C CA . SER A 1 738 ? -21.368 17.118 29.836 1.00 87.31 738 SER A CA 1
ATOM 5626 C C . SER A 1 738 ? -19.851 17.231 30.014 1.00 87.31 738 SER A C 1
ATOM 5628 O O . SER A 1 738 ? -19.407 18.087 30.774 1.00 87.31 738 SER A O 1
ATOM 5630 N N . ALA A 1 739 ? -19.066 16.408 29.310 1.00 83.19 739 ALA A N 1
ATOM 5631 C CA . ALA A 1 739 ? -17.610 16.423 29.390 1.00 83.19 739 ALA A CA 1
ATOM 5632 C C . ALA A 1 739 ? -17.033 17.763 28.898 1.00 83.19 739 ALA A C 1
ATOM 5634 O O . ALA A 1 739 ? -17.466 18.305 27.878 1.00 83.19 739 ALA A O 1
ATOM 5635 N N . THR A 1 740 ? -16.050 18.281 29.631 1.00 71.69 740 THR A N 1
ATOM 5636 C CA . THR A 1 740 ? -15.274 19.484 29.299 1.00 71.69 740 THR A CA 1
ATOM 5637 C C . THR A 1 740 ? -13.794 19.123 29.250 1.00 71.69 740 THR A C 1
ATOM 5639 O O . THR A 1 740 ? -13.380 18.243 30.005 1.00 71.69 740 THR A O 1
ATOM 5642 N N . SER A 1 741 ? -13.027 19.804 28.390 1.00 60.56 741 SER A N 1
ATOM 5643 C CA . SER A 1 741 ? -11.558 19.727 28.354 1.00 60.56 741 SER A CA 1
ATOM 5644 C C . SER A 1 741 ? -10.928 20.113 29.686 1.00 60.56 741 SER A C 1
ATOM 5646 O O . SER A 1 741 ? -11.393 21.142 30.243 1.00 60.56 741 SER A O 1
#

Sequence (741 aa):
MKVSVTASKALALIAIVATVAVACSSPETTEPGQFTVDPAASLVAPGVATDGSTQLVSEGDWVVDRLQTVQSIWGFSPDGVAWQNSYDFRQMRGQPAWFGSTGVDGWAGAGQAIPQSVLHELGHSYWGAFPVEGRPDSDTETLLQSYGADLLTFMRQPPDRFEPLRDRFRNLPNLDRGDLPDLVHFGESELIYFTGGDLDLVPPILRKYYAAYLTDLGVADDVNDWPAALGWWFALEDDERGAAGSVFGLQHFPLGSYEGVSQPDGVGLSTELVSLLESEEKQRLVDFADQFDEIKAQRNALTDATGTDRGFNFWARYLSDIFDLHIDHPEVLANRTGARGQELGRTLDMYREIESLSPEQQAERYQALIVTSAAQNVRDFAPLLKARALLTLFPEGSAEQAQGIEASASIFAAELRELVAIADAALEASKSDPVVAAIALAERLKEFPDDRLAGSIDTIFSTMRDADPDATRDVIGGLPDAFLLRLLDVRPSAARVGEITPERLLNAARVTNGASSHTLIDGVALLSENTSGNFAIDAPYDEAIYNLLDGLAVSDPQLVLQVFRETDLRPLPWVTAHGEAAARAFGANPASSAALLATYEGPEPTPERILRQLAFTDAGTAADLMLAALDVGRGHDLTNTLNSIVYDAYWSALGVGPDRRLESAAELLTALRDRVGAERVAGFVLGGVTDYLSAVGTGDLETEYRSRHIETIEALLAFADNNDDQLLFESLSAAIKSATS

Radius of gyration: 29.58 Å; chains: 1; bounding box: 78×67×92 Å